Protein AF-0000000083959229 (afdb_homodimer)

Foldseek 3Di:
DWEWEAEPPVRDIDIDDDDQQQWPLNVLVVVCVVPVAHSVFKFKDFPRHTDDDRGGNVVVVNDHHGYIYIYGHDDDPPDVPPPPDPCPPLLVVQVVVLVVCVVFVQLLVLCCVPPVQLSVCSVPSVSNSVVVVVVVVVVVVVVVVLVVLLVVLVVCVVDPVSVVVNVVSVVVVVVVVVVVVCCVPPVCVSGDDDFFKFWKDFQRDIDIETEEAPAAFKAAEPVVCVVRVNNVQFDQVAWDWDDDVHIWTWRGKRQWTWMGTAPDPDTDIGMHTHTHFQQRIYRYNNNCVVQVWDCDVVVQWIRGHPDDITHTDDPVPDDPSRPRGPPVPPDD/DWEWEAEPPVRDIDIDDDDQQQWPLNVLVVVCVVPVAHSVFKFKDFPRHTDDDRGGNVVVVNDHHGYIYIYGRDDDPPDVPPPPDPCPPLLVVQLVVLVVCVVFVQLLVLCCVPPVQLSVCSVPSVSNSVVVVVVVVVVVVVVVVLVVLLVVLVVCVVDPVSVVVNVVSVVVVVVVVVVVVCCVPPVCVRGDDDFFKFWKDFQRDIDIETEEAPDAFKAAEPVVCVVRVNNVQFDQVAWDWDDDVHIWTWRGKRQWTWMGTAPDPDTDIGMHTHTHFQQRIYRYNNVCVVQVWDCDVVVQWIRGHPDDITHTDDPVPDDPSRPRGPPVPPDD

Nearest PDB structures (foldseek):
  4rgh-assembly1_A  TM=9.390E-01  e=2.141E-15  Homo sapiens
  4z2z-assembly1_B  TM=8.899E-01  e=1.692E-15  Saccharomyces cerevisiae S288C
  5yq8-assembly2_D  TM=9.069E-01  e=2.374E-13  Leishmania major
  5l6i-assembly2_E  TM=9.252E-01  e=1.114E-06  Saccharomyces cerevisiae
  4hwi-assembly1_B  TM=4.160E-01  e=3.191E-05  Arabidopsis thaliana

Secondary structure (DSSP, 8-state):
-EEEEEETTTTEEEEEE--TT-BHHHHHHHHHHHH---GGGEEEEETTEE--S--BTTTTT--TT-EEEEEE----------------HHHHHHHHHHHHHHH-HHHHHHHHHH-HHHHHTTT-HHHHHHHHHHHHHHHHHHHHHHHHHHHHHTTSTT-HHHHHHHHHHHHHHHHHHHHHHHHHH-GGGGS-----EEEEEETTEEEEEEE-TT-SS-EE-HHHHHHTT-GGG-BGGG-EEEESSSEEEEEEEEEEEEEEETT---EEEEEEEEE--SSSEEE-HHHHHHTTEEEETTTTEEEETTTEEEEPPPGGGS-GGGGG----EE--/-EEEEEETTTTEEEEEE--TT-BHHHHHHHHHHHH---GGGEEEEETTEE--S--BTTTTT--TT-EEEEEE----------------HHHHHHHHHHHHHHH-HHHHHHHHHH-HHHHHTTT-HHHHHHHHHHHHHHHHHHHHHHHHHHHHHTTSTT-HHHHHHHHHHHHHHHHHHHHHHHHHH-GGGGS-----EEEEEETTEEEEEEE-TT-SS-EE-HHHHHHTT-GGG-BGGG-EEEESSSEEEEEEEEEEEEEEETT---EEEEEEEEE--SSSEEE-HHHHHHTTEEEETTTTEEEETTTEEEEPPPGGGS-GGGGGS---EE--

InterPro domains:
  IPR000626 Ubiquitin-like domain [PF00240] (4-73)
  IPR000626 Ubiquitin-like domain [PS50053] (1-77)
  IPR000626 Ubiquitin-like domain [SM00213] (3-73)
  IPR019103 Aspartic peptidase, DDI1-type [PF09668] (187-296)
  IPR019103 Aspartic peptidase, DDI1-type [cd05479] (180-304)
  IPR021109 Aspartic peptidase domain superfamily [G3DSA:2.40.70.10] (173-320)
  IPR021109 Aspartic peptidase domain superfamily [SSF50630] (186-297)
  IPR029071 Ubiquitin-like domain superfamily [SSF54236] (3-89)
  IPR033882 DNA damage inducible protein 1 ubiquitin-like domain [cd01796] (1-68)

Radius of gyration: 32.23 Å; Cα contacts (8 Å, |Δi|>4): 1199; chains: 2; bounding box: 59×103×68 Å

Organism: NCBI:txid5486

Structure (mmCIF, N/CA/C/O backbone):
data_AF-0000000083959229-model_v1
#
loop_
_entity.id
_entity.type
_entity.pdbx_description
1 polymer 'DNA damage-inducible protein 1'
#
loop_
_atom_site.group_PDB
_atom_site.id
_atom_site.type_symbol
_atom_site.label_atom_id
_atom_site.label_alt_id
_atom_site.label_comp_id
_atom_site.label_asym_id
_atom_site.label_entity_id
_atom_site.label_seq_id
_atom_site.pdbx_PDB_ins_code
_atom_site.Cartn_x
_atom_site.Cartn_y
_atom_site.Cartn_z
_atom_site.occupancy
_atom_site.B_iso_or_equiv
_atom_site.auth_seq_id
_atom_site.auth_comp_id
_atom_site.auth_asym_id
_atom_site.auth_atom_id
_atom_site.pdbx_PDB_model_num
ATOM 1 N N . MET A 1 1 ? 28.656 -23.266 -23.859 1 80.38 1 MET A N 1
ATOM 2 C CA . MET A 1 1 ? 27.344 -22.844 -23.375 1 80.38 1 MET A CA 1
ATOM 3 C C . MET A 1 1 ? 27.453 -22.25 -21.969 1 80.38 1 MET A C 1
ATOM 5 O O . MET A 1 1 ? 28.266 -22.688 -21.156 1 80.38 1 MET A O 1
ATOM 9 N N . GLN A 1 2 ? 26.656 -21.234 -21.766 1 85.44 2 GLN A N 1
ATOM 10 C CA . GLN A 1 2 ? 26.609 -20.578 -20.469 1 85.44 2 GLN A CA 1
ATOM 11 C C . GLN A 1 2 ? 25.562 -21.219 -19.562 1 85.44 2 GLN A C 1
ATOM 13 O O . GLN A 1 2 ? 24.391 -21.359 -19.953 1 85.44 2 GLN A O 1
ATOM 18 N N . LEU A 1 3 ? 26.062 -21.641 -18.391 1 87.06 3 LEU A N 1
ATOM 19 C CA . LEU A 1 3 ? 25.172 -22.281 -17.422 1 87.06 3 LEU A CA 1
ATOM 20 C C . LEU A 1 3 ? 25.188 -21.516 -16.094 1 87.06 3 LEU A C 1
ATOM 22 O O . LEU A 1 3 ? 26.203 -20.938 -15.719 1 87.06 3 LEU A O 1
ATOM 26 N N . THR A 1 4 ? 24.156 -21.547 -15.484 1 87.31 4 THR A N 1
ATOM 27 C CA . THR A 1 4 ? 24.031 -21 -14.141 1 87.31 4 THR A CA 1
ATOM 28 C C . THR A 1 4 ? 23.875 -22.125 -13.109 1 87.31 4 THR A C 1
ATOM 30 O O . THR A 1 4 ? 23.031 -23 -13.266 1 87.31 4 THR A O 1
ATOM 33 N N . ILE A 1 5 ? 24.719 -22.031 -12.102 1 89.06 5 ILE A N 1
ATOM 34 C CA . ILE A 1 5 ? 24.703 -23.062 -11.062 1 89.06 5 ILE A CA 1
ATOM 35 C C . ILE A 1 5 ? 24.328 -22.438 -9.727 1 89.06 5 ILE A C 1
ATOM 37 O O . ILE A 1 5 ? 24.969 -21.484 -9.266 1 89.06 5 ILE A O 1
ATOM 41 N N . SER A 1 6 ? 23.406 -22.984 -9.156 1 84.94 6 SER A N 1
ATOM 42 C CA . SER A 1 6 ? 23 -22.594 -7.809 1 84.94 6 SER A CA 1
ATOM 43 C C . SER A 1 6 ? 23.531 -23.578 -6.766 1 84.94 6 SER A C 1
ATOM 45 O O . SER A 1 6 ? 23.297 -24.781 -6.859 1 84.94 6 SER A O 1
ATOM 47 N N . LEU A 1 7 ? 24.234 -23.031 -5.77 1 82.56 7 LEU A N 1
ATOM 48 C CA . LEU A 1 7 ? 24.781 -23.844 -4.688 1 82.56 7 LEU A CA 1
ATOM 49 C C . LEU A 1 7 ? 23.812 -23.906 -3.512 1 82.56 7 LEU A C 1
ATOM 51 O O . LEU A 1 7 ? 23.484 -22.859 -2.928 1 82.56 7 LEU A O 1
ATOM 55 N N . ASP A 1 8 ? 23.391 -25.047 -3.188 1 76.06 8 ASP A N 1
ATOM 56 C CA . ASP A 1 8 ? 22.375 -25.25 -2.17 1 76.06 8 ASP A CA 1
ATOM 57 C C . ASP A 1 8 ? 22.891 -24.891 -0.782 1 76.06 8 ASP A C 1
ATOM 59 O O . ASP A 1 8 ? 22.141 -24.422 0.073 1 76.06 8 ASP A O 1
ATOM 63 N N . ASP A 1 9 ? 24.094 -25.094 -0.5 1 69.25 9 ASP A N 1
ATOM 64 C CA . ASP A 1 9 ? 24.672 -24.953 0.837 1 69.25 9 ASP A CA 1
ATOM 65 C C . ASP A 1 9 ? 24.734 -23.484 1.265 1 69.25 9 ASP A C 1
ATOM 67 O O . ASP A 1 9 ? 24.5 -23.172 2.43 1 69.25 9 ASP A O 1
ATOM 71 N N . ASN A 1 10 ? 25.078 -22.703 0.389 1 64.75 10 ASN A N 1
ATOM 72 C CA . ASN A 1 10 ? 25.25 -21.312 0.814 1 64.75 10 ASN A CA 1
ATOM 73 C C . ASN A 1 10 ? 24.453 -20.359 -0.071 1 64.75 10 ASN A C 1
ATOM 75 O O . ASN A 1 10 ? 24.641 -19.141 0.006 1 64.75 10 ASN A O 1
ATOM 79 N N . ASN A 1 11 ? 23.609 -20.859 -0.907 1 65.69 11 ASN A N 1
ATOM 80 C CA . ASN A 1 11 ? 22.734 -20.156 -1.82 1 65.69 11 ASN A CA 1
ATOM 81 C C . ASN A 1 11 ? 23.516 -19.234 -2.764 1 65.69 11 ASN A C 1
ATOM 83 O O . ASN A 1 11 ? 23 -18.219 -3.209 1 65.69 11 ASN A O 1
ATOM 87 N N . ASP A 1 12 ? 24.594 -19.609 -3.008 1 74.94 12 ASP A N 1
ATOM 88 C CA . ASP A 1 12 ? 25.422 -18.891 -3.971 1 74.94 12 ASP A CA 1
ATOM 89 C C . ASP A 1 12 ? 25.125 -19.328 -5.398 1 74.94 12 ASP A C 1
ATOM 91 O O . ASP A 1 12 ? 24.703 -20.469 -5.625 1 74.94 12 ASP A O 1
ATOM 95 N N . ILE A 1 13 ? 25.188 -18.344 -6.352 1 80.06 13 ILE A N 1
ATOM 96 C CA . ILE A 1 13 ? 24.984 -18.641 -7.766 1 80.06 13 ILE A CA 1
ATOM 97 C C . ILE A 1 13 ? 26.266 -18.375 -8.539 1 80.06 13 ILE A C 1
ATOM 99 O O . ILE A 1 13 ? 26.891 -17.312 -8.383 1 80.06 13 ILE A O 1
ATOM 103 N N . ILE A 1 14 ? 26.703 -19.359 -9.312 1 84.06 14 ILE A N 1
ATOM 104 C CA . ILE A 1 14 ? 27.875 -19.141 -10.148 1 84.06 14 ILE A CA 1
ATOM 105 C C . ILE A 1 14 ? 27.516 -19.391 -11.609 1 84.06 14 ILE A C 1
ATOM 107 O O . ILE A 1 14 ? 26.656 -20.234 -11.914 1 84.06 14 ILE A O 1
ATOM 111 N N . SER A 1 15 ? 28.031 -18.562 -12.5 1 85.69 15 SER A N 1
ATOM 112 C CA . SER A 1 15 ? 27.891 -18.766 -13.938 1 85.69 15 SER A CA 1
ATOM 113 C C . SER A 1 15 ? 29.156 -19.375 -14.531 1 85.69 15 SER A C 1
ATOM 115 O O . SER A 1 15 ? 30.266 -18.922 -14.258 1 85.69 15 SER A O 1
ATOM 117 N N . VAL A 1 16 ? 28.891 -20.391 -15.344 1 86.44 16 VAL A N 1
ATOM 118 C CA . VAL A 1 16 ? 30.047 -21.047 -15.938 1 86.44 16 VAL A CA 1
ATOM 119 C C . VAL A 1 16 ? 29.875 -21.125 -17.453 1 86.44 16 VAL A C 1
ATOM 121 O O . VAL A 1 16 ? 28.75 -21.156 -17.953 1 86.44 16 VAL A O 1
ATOM 124 N N . ASP A 1 17 ? 30.984 -21.031 -18.172 1 87.38 17 ASP A N 1
ATOM 125 C CA . ASP A 1 17 ? 31.031 -21.219 -19.609 1 87.38 17 ASP A CA 1
ATOM 126 C C . ASP A 1 17 ? 31.766 -22.516 -19.969 1 87.38 17 ASP A C 1
ATOM 128 O O . ASP A 1 17 ? 32.969 -22.641 -19.734 1 87.38 17 ASP A O 1
ATOM 132 N N . VAL A 1 18 ? 30.969 -23.516 -20.453 1 88.88 18 VAL A N 1
ATOM 133 C CA . VAL A 1 18 ? 31.562 -24.828 -20.719 1 88.88 18 VAL A CA 1
ATOM 134 C C . VAL A 1 18 ? 31.125 -25.312 -22.109 1 88.88 18 VAL A C 1
ATOM 136 O O . VAL A 1 18 ? 30.062 -24.922 -22.594 1 88.88 18 VAL A O 1
ATOM 139 N N . PRO A 1 19 ? 32 -26.109 -22.797 1 84.44 19 PRO A N 1
ATOM 140 C CA . PRO A 1 19 ? 31.562 -26.688 -24.078 1 84.44 19 PRO A CA 1
ATOM 141 C C . PRO A 1 19 ? 30.359 -27.625 -23.922 1 84.44 19 PRO A C 1
ATOM 143 O O . PRO A 1 19 ? 30.25 -28.328 -22.922 1 84.44 19 PRO A O 1
ATOM 146 N N . GLU A 1 20 ? 29.438 -27.656 -24.875 1 86.94 20 GLU A N 1
ATOM 147 C CA . GLU A 1 20 ? 28.234 -28.484 -24.859 1 86.94 20 GLU A CA 1
ATOM 148 C C . GLU A 1 20 ? 28.578 -29.969 -24.875 1 86.94 20 GLU A C 1
ATOM 150 O O . GLU A 1 20 ? 27.797 -30.797 -24.406 1 86.94 20 GLU A O 1
ATOM 155 N N . SER A 1 21 ? 29.703 -30.234 -25.344 1 84.75 21 SER A N 1
ATOM 156 C CA . SER A 1 21 ? 30.141 -31.625 -25.484 1 84.75 21 SER A CA 1
ATOM 157 C C . SER A 1 21 ? 30.812 -32.125 -24.203 1 84.75 21 SER A C 1
ATOM 159 O O . SER A 1 21 ? 31.234 -33.281 -24.125 1 84.75 21 SER A O 1
ATOM 161 N N . LEU A 1 22 ? 30.922 -31.281 -23.125 1 87.38 22 LEU A N 1
ATOM 162 C CA . LEU A 1 22 ? 31.531 -31.656 -21.844 1 87.38 22 LEU A CA 1
ATOM 163 C C . LEU A 1 22 ? 30.719 -32.75 -21.156 1 87.38 22 LEU A C 1
ATOM 165 O O . LEU A 1 22 ? 29.484 -32.656 -21.062 1 87.38 22 LEU A O 1
ATOM 169 N N . THR A 1 23 ? 31.312 -33.875 -20.797 1 90.12 23 THR A N 1
ATOM 170 C CA . THR A 1 23 ? 30.609 -34.938 -20.094 1 90.12 23 THR A CA 1
ATOM 171 C C . THR A 1 23 ? 30.25 -34.5 -18.672 1 90.12 23 THR A C 1
ATOM 173 O O . THR A 1 23 ? 30.891 -33.594 -18.109 1 90.12 23 THR A O 1
ATOM 176 N N . LEU A 1 24 ? 29.312 -35.188 -18.078 1 91.06 24 LEU A N 1
ATOM 177 C CA . LEU A 1 24 ? 28.891 -34.844 -16.719 1 91.06 24 LEU A CA 1
ATOM 178 C C . LEU A 1 24 ? 30.047 -35 -15.734 1 91.06 24 LEU A C 1
ATOM 180 O O . LEU A 1 24 ? 30.234 -34.156 -14.852 1 91.06 24 LEU A O 1
ATOM 184 N N . GLU A 1 25 ? 30.812 -36 -15.836 1 88 25 GLU A N 1
ATOM 185 C CA . GLU A 1 25 ? 31.938 -36.219 -14.938 1 88 25 GLU A CA 1
ATOM 186 C C . GLU A 1 25 ? 32.969 -35.125 -15.047 1 88 25 GLU A C 1
ATOM 188 O O . GLU A 1 25 ? 33.5 -34.656 -14.031 1 88 25 GLU A O 1
ATOM 193 N N . ASP A 1 26 ? 33.219 -34.719 -16.297 1 88.81 26 ASP A N 1
ATOM 194 C CA . ASP A 1 26 ? 34.188 -33.625 -16.5 1 88.81 26 ASP A CA 1
ATOM 195 C C . ASP A 1 26 ? 33.625 -32.312 -16 1 88.81 26 ASP A C 1
ATOM 197 O O . ASP A 1 26 ? 34.375 -31.469 -15.469 1 88.81 26 ASP A O 1
ATOM 201 N N . PHE A 1 27 ? 32.312 -32.156 -16.125 1 91.19 27 PHE A N 1
ATOM 202 C CA . PHE A 1 27 ? 31.656 -30.953 -15.633 1 91.19 27 PHE A CA 1
ATOM 203 C C . PHE A 1 27 ? 31.734 -30.875 -14.117 1 91.19 27 PHE A C 1
ATOM 205 O O . PHE A 1 27 ? 32.031 -29.812 -13.555 1 91.19 27 PHE A O 1
ATOM 212 N N . LYS A 1 28 ? 31.547 -31.953 -13.453 1 90.56 28 LYS A N 1
ATOM 213 C CA . LYS A 1 28 ? 31.688 -32 -12 1 90.56 28 LYS A CA 1
ATOM 214 C C . LYS A 1 28 ? 33.094 -31.672 -11.562 1 90.56 28 LYS A C 1
ATOM 216 O O . LYS A 1 28 ? 33.281 -30.984 -10.555 1 90.56 28 LYS A O 1
ATOM 221 N N . ALA A 1 29 ? 34.062 -32.125 -12.297 1 87.94 29 ALA A N 1
ATOM 222 C CA . ALA A 1 29 ? 35.469 -31.781 -12.008 1 87.94 29 ALA A CA 1
ATOM 223 C C . ALA A 1 29 ? 35.719 -30.281 -12.164 1 87.94 29 ALA A C 1
ATOM 225 O O . ALA A 1 29 ? 36.406 -29.672 -11.352 1 87.94 29 ALA A O 1
ATOM 226 N N . TYR A 1 30 ? 35.062 -29.703 -13.219 1 87.88 30 TYR A N 1
ATOM 227 C CA . TYR A 1 30 ? 35.156 -28.266 -13.438 1 87.88 30 TYR A CA 1
ATOM 228 C C . TYR A 1 30 ? 34.562 -27.5 -12.266 1 87.88 30 TYR A C 1
ATOM 230 O O . TYR A 1 30 ? 35.156 -26.531 -11.781 1 87.88 30 TYR A O 1
ATOM 238 N N . LEU A 1 31 ? 33.469 -27.969 -11.781 1 89.38 31 LEU A N 1
ATOM 239 C CA . LEU A 1 31 ? 32.75 -27.297 -10.695 1 89.38 31 LEU A CA 1
ATOM 240 C C . LEU A 1 31 ? 33.562 -27.375 -9.391 1 89.38 31 LEU A C 1
ATOM 242 O O . LEU A 1 31 ? 33.438 -26.5 -8.539 1 89.38 31 LEU A O 1
ATOM 246 N N . GLN A 1 32 ? 34.25 -28.484 -9.203 1 88.25 32 GLN A N 1
ATOM 247 C CA . GLN A 1 32 ? 35.125 -28.594 -8.031 1 88.25 32 GLN A CA 1
ATOM 248 C C . GLN A 1 32 ? 36.062 -27.422 -7.945 1 88.25 32 GLN A C 1
ATOM 250 O O . GLN A 1 32 ? 36.281 -26.875 -6.863 1 88.25 32 GLN A O 1
ATOM 255 N N . ALA A 1 33 ? 36.625 -27 -9.055 1 84.31 33 ALA A N 1
ATOM 256 C CA . ALA A 1 33 ? 37.562 -25.906 -9.102 1 84.31 33 ALA A CA 1
ATOM 257 C C . ALA A 1 33 ? 36.906 -24.578 -8.695 1 84.31 33 ALA A C 1
ATOM 259 O O . ALA A 1 33 ? 37.562 -23.734 -8.062 1 84.31 33 ALA A O 1
ATOM 260 N N . GLU A 1 34 ? 35.625 -24.5 -8.992 1 82.12 34 GLU A N 1
ATOM 261 C CA . GLU A 1 34 ? 34.906 -23.25 -8.742 1 82.12 34 GLU A CA 1
ATOM 262 C C . GLU A 1 34 ? 34.281 -23.234 -7.352 1 82.12 34 GLU A C 1
ATOM 264 O O . GLU A 1 34 ? 34.188 -22.172 -6.727 1 82.12 34 GLU A O 1
ATOM 269 N N . THR A 1 35 ? 33.844 -24.344 -6.789 1 83.69 35 THR A N 1
ATOM 270 C CA . THR A 1 35 ? 33.031 -24.375 -5.574 1 83.69 35 THR A CA 1
ATOM 271 C C . THR A 1 35 ? 33.812 -25.031 -4.434 1 83.69 35 THR A C 1
ATOM 273 O O . THR A 1 35 ? 33.438 -24.891 -3.266 1 83.69 35 THR A O 1
ATOM 276 N N . GLY A 1 36 ? 34.75 -25.906 -4.746 1 83.62 36 GLY A N 1
ATOM 277 C CA . GLY A 1 36 ? 35.531 -26.656 -3.758 1 83.62 36 GLY A CA 1
ATOM 278 C C . GLY A 1 36 ? 34.875 -27.969 -3.381 1 83.62 36 GLY A C 1
ATOM 279 O O . GLY A 1 36 ? 35.406 -28.719 -2.568 1 83.62 36 GLY A O 1
ATOM 280 N N . ILE A 1 37 ? 33.781 -28.297 -3.934 1 85.88 37 ILE A N 1
ATOM 281 C CA . ILE A 1 37 ? 33.062 -29.547 -3.625 1 85.88 37 ILE A CA 1
ATOM 282 C C . ILE A 1 37 ? 33.656 -30.688 -4.484 1 85.88 37 ILE A C 1
ATOM 284 O O . ILE A 1 37 ? 33.656 -30.594 -5.715 1 85.88 37 ILE A O 1
ATOM 288 N N . GLU A 1 38 ? 34.156 -31.75 -3.811 1 86.38 38 GLU A N 1
ATOM 289 C CA . GLU A 1 38 ? 34.688 -32.906 -4.531 1 86.38 38 GLU A CA 1
ATOM 290 C C . GLU A 1 38 ? 33.656 -33.5 -5.453 1 86.38 38 GLU A C 1
ATOM 292 O O . GLU A 1 38 ? 32.469 -33.594 -5.094 1 86.38 38 GLU A O 1
ATOM 297 N N . PRO A 1 39 ? 33.969 -33.906 -6.684 1 87 39 PRO A N 1
ATOM 298 C CA . PRO A 1 39 ? 33.031 -34.469 -7.645 1 87 39 PRO A CA 1
ATOM 299 C C . PRO A 1 39 ? 32.188 -35.594 -7.059 1 87 39 PRO A C 1
ATOM 301 O O . PRO A 1 39 ? 31 -35.719 -7.352 1 87 39 PRO A O 1
ATOM 304 N N . THR A 1 40 ? 32.844 -36.375 -6.098 1 85.88 40 THR A N 1
ATOM 305 C CA . THR A 1 40 ? 32.125 -37.5 -5.492 1 85.88 40 THR A CA 1
ATOM 306 C C . THR A 1 40 ? 31.062 -37.031 -4.52 1 85.88 40 THR A C 1
ATOM 308 O O . THR A 1 40 ? 30.109 -37.75 -4.238 1 85.88 40 THR A O 1
ATOM 311 N N . ASP A 1 41 ? 31.203 -35.844 -4.109 1 83.88 41 ASP A N 1
ATOM 312 C CA . ASP A 1 41 ? 30.281 -35.281 -3.123 1 83.88 41 ASP A CA 1
ATOM 313 C C . ASP A 1 41 ? 29.266 -34.344 -3.781 1 83.88 41 ASP A C 1
ATOM 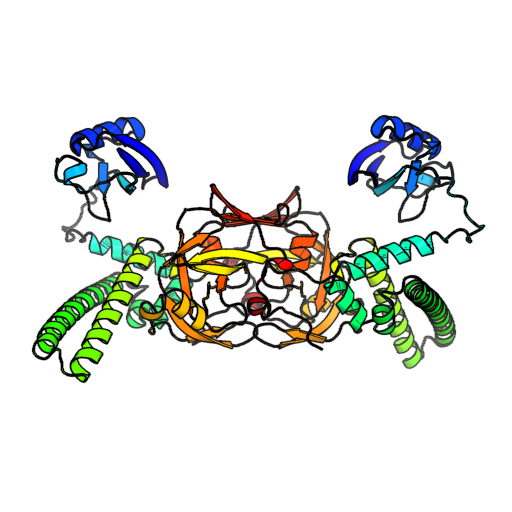315 O O . ASP A 1 41 ? 28.422 -33.75 -3.1 1 83.88 41 ASP A O 1
ATOM 319 N N . GLN A 1 42 ? 29.344 -34.219 -5.082 1 87.88 42 GLN A N 1
ATOM 320 C CA . GLN A 1 42 ? 28.469 -33.281 -5.797 1 87.88 42 GLN A CA 1
ATOM 321 C C . GLN A 1 42 ? 27.172 -34 -6.227 1 87.88 42 GLN A C 1
ATOM 323 O O . GLN A 1 42 ? 27.219 -35.125 -6.762 1 87.88 42 GLN A O 1
ATOM 328 N N . VAL A 1 43 ? 26.141 -33.469 -5.914 1 86.31 43 VAL A N 1
ATOM 329 C CA . VAL A 1 43 ? 24.859 -33.844 -6.496 1 86.31 43 VAL A CA 1
ATOM 330 C C . VAL A 1 43 ? 24.344 -32.719 -7.398 1 86.31 43 VAL A C 1
ATOM 332 O O . VAL A 1 43 ? 23.984 -31.641 -6.918 1 86.31 43 VAL A O 1
ATOM 335 N N . LEU A 1 44 ? 24.281 -32.938 -8.773 1 86.94 44 LEU A N 1
ATOM 336 C CA . LEU A 1 44 ? 23.812 -31.984 -9.75 1 86.94 44 LEU A CA 1
ATOM 337 C C . LEU A 1 44 ? 22.406 -32.312 -10.219 1 86.94 44 LEU A C 1
ATOM 339 O O . LEU A 1 44 ? 22.125 -33.469 -10.578 1 86.94 44 LEU A O 1
ATOM 343 N N . ARG A 1 45 ? 21.703 -31.406 -10.164 1 86.12 45 ARG A N 1
ATOM 344 C CA . ARG A 1 45 ? 20.312 -31.609 -10.594 1 86.12 45 ARG A CA 1
ATOM 345 C C . ARG A 1 45 ? 19.953 -30.625 -11.711 1 86.12 45 ARG A C 1
ATOM 347 O O . ARG A 1 45 ? 20.375 -29.469 -11.695 1 86.12 45 ARG A O 1
ATOM 354 N N . PHE A 1 46 ? 19.156 -31.109 -12.664 1 83.38 46 PHE A N 1
ATOM 355 C CA . PHE A 1 46 ? 18.578 -30.344 -13.766 1 83.38 46 PHE A CA 1
ATOM 356 C C . PHE A 1 46 ? 17.078 -30.609 -13.867 1 83.38 46 PHE A C 1
ATOM 358 O O . PHE A 1 46 ? 16.641 -31.75 -13.977 1 83.38 46 PHE A O 1
ATOM 365 N N . ASN A 1 47 ? 16.375 -29.562 -13.719 1 72.06 47 ASN A N 1
ATOM 366 C CA . ASN A 1 47 ? 14.914 -29.641 -13.711 1 72.06 47 ASN A CA 1
ATOM 367 C C . ASN A 1 47 ? 14.422 -30.625 -12.656 1 72.06 47 ASN A C 1
ATOM 369 O O . ASN A 1 47 ? 13.555 -31.469 -12.938 1 72.06 47 ASN A O 1
ATOM 373 N N . GLY A 1 48 ? 15.148 -30.641 -11.477 1 74.31 48 GLY A N 1
ATOM 374 C CA . GLY A 1 48 ? 14.75 -31.438 -10.32 1 74.31 48 GLY A CA 1
ATOM 375 C C . GLY A 1 48 ? 15.305 -32.844 -10.344 1 74.31 48 GLY A C 1
ATOM 376 O O . GLY A 1 48 ? 15.258 -33.562 -9.344 1 74.31 48 GLY A O 1
ATOM 377 N N . SER A 1 49 ? 15.852 -33.188 -11.422 1 80.81 49 SER A N 1
ATOM 378 C CA . SER A 1 49 ? 16.375 -34.531 -11.539 1 80.81 49 SER A CA 1
ATOM 379 C C . SER A 1 49 ? 17.891 -34.562 -11.398 1 80.81 49 SER A C 1
ATOM 381 O O . SER A 1 49 ? 18.594 -33.719 -11.992 1 80.81 49 SER A O 1
ATOM 383 N N . GLU A 1 50 ? 18.234 -35.531 -10.578 1 84.38 50 GLU A N 1
ATOM 384 C CA . GLU A 1 50 ? 19.672 -35.688 -10.43 1 84.38 50 GLU A CA 1
ATOM 385 C C . GLU A 1 50 ? 20.297 -36.219 -11.719 1 84.38 50 GLU A C 1
ATOM 387 O O . GLU A 1 50 ? 19.781 -37.125 -12.344 1 84.38 50 GLU A O 1
ATOM 392 N N . LEU A 1 51 ? 21.344 -35.625 -12.086 1 85.75 51 LEU A N 1
ATOM 393 C CA . LEU A 1 51 ? 22.094 -36.062 -13.258 1 85.75 51 LEU A CA 1
ATOM 394 C C . LEU A 1 51 ? 23.109 -37.125 -12.891 1 85.75 51 LEU A C 1
ATOM 396 O O . LEU A 1 51 ? 24.031 -36.844 -12.102 1 85.75 51 LEU A O 1
ATOM 400 N N . VAL A 1 52 ? 22.906 -38.312 -13.367 1 80.81 52 VAL A N 1
ATOM 401 C CA . VAL A 1 52 ? 23.75 -39.438 -12.953 1 80.81 52 VAL A CA 1
ATOM 402 C C . VAL A 1 52 ? 24.5 -39.969 -14.156 1 80.81 52 VAL A C 1
ATOM 404 O O . VAL A 1 52 ? 25.641 -40.406 -14.039 1 80.81 52 VAL A O 1
ATOM 407 N N . ALA A 1 53 ? 23.922 -39.938 -15.328 1 75.75 53 ALA A N 1
ATOM 408 C CA . ALA A 1 53 ? 24.547 -40.562 -16.484 1 75.75 53 ALA A CA 1
ATOM 409 C C . ALA A 1 53 ? 25.734 -39.75 -16.984 1 75.75 53 ALA A C 1
ATOM 411 O O . ALA A 1 53 ? 25.625 -38.531 -17.172 1 75.75 53 ALA A O 1
ATOM 412 N N . ASN A 1 54 ? 26.859 -40.344 -16.984 1 84.69 54 ASN A N 1
ATOM 413 C CA . ASN A 1 54 ? 28.047 -39.656 -17.484 1 84.69 54 ASN A CA 1
ATOM 414 C C . ASN A 1 54 ? 27.984 -39.469 -19 1 84.69 54 ASN A C 1
ATOM 416 O O . ASN A 1 54 ? 28.625 -40.219 -19.75 1 84.69 54 ASN A O 1
ATOM 420 N N . LYS A 1 55 ? 27.141 -38.625 -19.594 1 85.69 55 LYS A N 1
ATOM 421 C CA . LYS A 1 55 ? 26.938 -38.25 -21 1 85.69 55 LYS A CA 1
ATOM 422 C C . LYS A 1 55 ? 27.281 -36.781 -21.234 1 85.69 55 LYS A C 1
ATOM 424 O O . LYS A 1 55 ? 27.375 -36 -20.281 1 85.69 55 LYS A O 1
ATOM 429 N N . PRO A 1 56 ? 27.547 -36.438 -22.453 1 87.56 56 PRO A N 1
ATOM 430 C CA . PRO A 1 56 ? 27.75 -35 -22.75 1 87.56 56 PRO A CA 1
ATOM 431 C C . PRO A 1 56 ? 26.547 -34.156 -22.359 1 87.56 56 PRO A C 1
ATOM 433 O O . PRO A 1 56 ? 25.406 -34.594 -22.438 1 87.56 56 PRO A O 1
ATOM 436 N N . LEU A 1 57 ? 26.797 -32.969 -21.875 1 88.69 57 LEU A N 1
ATOM 437 C CA . LEU A 1 57 ? 25.781 -32.062 -21.359 1 88.69 57 LEU A CA 1
ATOM 438 C C . LEU A 1 57 ? 24.672 -31.812 -22.406 1 88.69 57 LEU A C 1
ATOM 440 O O . LEU A 1 57 ? 23.5 -31.703 -22.047 1 88.69 57 LEU A O 1
ATOM 444 N N . ASN A 1 58 ? 25.031 -31.812 -23.734 1 86.88 58 ASN A N 1
ATOM 445 C CA . ASN A 1 58 ? 24.047 -31.641 -24.797 1 86.88 58 ASN A CA 1
ATOM 446 C C . ASN A 1 58 ? 23.125 -32.844 -24.891 1 86.88 58 ASN A C 1
ATOM 448 O O . ASN A 1 58 ? 21.938 -32.719 -25.203 1 86.88 58 ASN A O 1
ATOM 452 N N . GLU A 1 59 ? 23.609 -34.031 -24.562 1 86.5 59 GLU A N 1
ATOM 453 C CA . GLU A 1 59 ? 22.797 -35.25 -24.578 1 86.5 59 GLU A CA 1
ATOM 454 C C . GLU A 1 59 ? 21.906 -35.312 -23.359 1 86.5 59 GLU A C 1
ATOM 456 O O . GLU A 1 59 ? 20.875 -36 -23.375 1 86.5 59 GLU A O 1
ATOM 461 N N . LEU A 1 60 ? 22.297 -34.625 -22.328 1 86.06 60 LEU A N 1
ATOM 462 C CA . LEU A 1 60 ? 21.484 -34.562 -21.109 1 86.06 60 LEU A CA 1
ATOM 463 C C . LEU A 1 60 ? 20.438 -33.469 -21.203 1 86.06 60 LEU A C 1
ATOM 465 O O . LEU A 1 60 ? 19.781 -33.125 -20.203 1 86.06 60 LEU A O 1
ATOM 469 N N . GLN A 1 61 ? 20.297 -32.875 -22.391 1 82.38 61 GLN A N 1
ATOM 470 C CA . GLN A 1 61 ? 19.312 -31.859 -22.734 1 82.38 61 GLN A CA 1
ATOM 471 C C . GLN A 1 61 ? 19.547 -30.578 -21.953 1 82.38 61 GLN A C 1
ATOM 473 O O . GLN A 1 61 ? 18.609 -29.828 -21.688 1 82.38 61 GLN A O 1
ATOM 478 N N . ILE A 1 62 ? 20.734 -30.422 -21.562 1 87.81 62 ILE A N 1
ATOM 479 C CA . ILE A 1 62 ? 21.156 -29.172 -20.953 1 87.81 62 ILE A CA 1
ATOM 480 C C . ILE A 1 62 ? 21.562 -28.188 -22.047 1 87.81 62 ILE A C 1
ATOM 482 O O . ILE A 1 62 ? 22.453 -28.484 -22.859 1 87.81 62 ILE A O 1
ATOM 486 N N . ASN A 1 63 ? 20.922 -27.078 -22.109 1 84.31 63 ASN A N 1
ATOM 487 C CA . ASN A 1 63 ? 21.156 -26.109 -23.172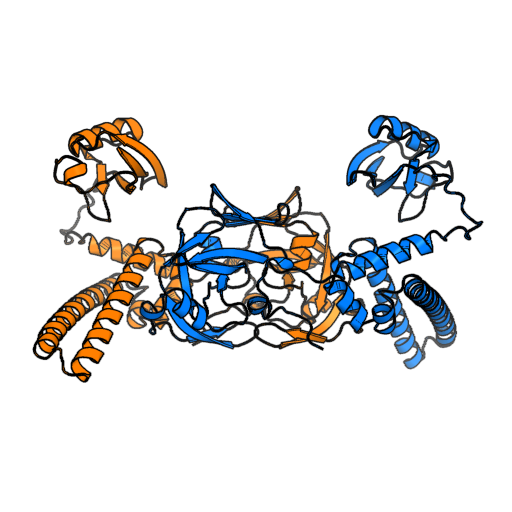 1 84.31 63 ASN A CA 1
ATOM 488 C C . ASN A 1 63 ? 21.734 -24.812 -22.625 1 84.31 63 ASN A C 1
ATOM 490 O O . ASN A 1 63 ? 21.859 -24.656 -21.406 1 84.31 63 ASN A O 1
ATOM 494 N N . ASP A 1 64 ? 22.047 -23.969 -23.453 1 84.06 64 ASP A N 1
ATOM 495 C CA . ASP A 1 64 ? 22.594 -22.656 -23.125 1 84.06 64 ASP A CA 1
ATOM 496 C C . ASP A 1 64 ? 21.641 -21.875 -22.234 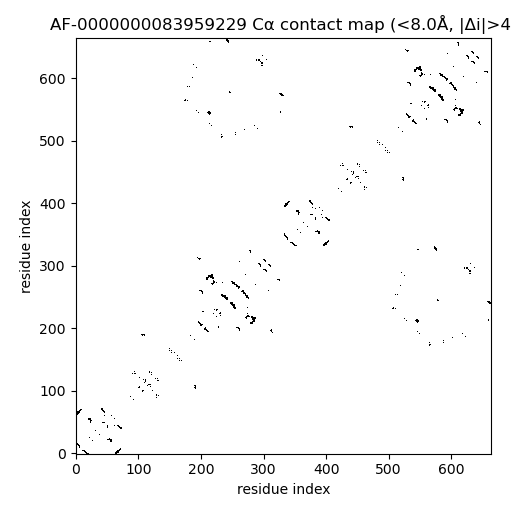1 84.06 64 ASP A C 1
ATOM 498 O O . ASP A 1 64 ? 20.438 -21.844 -22.469 1 84.06 64 ASP A O 1
ATOM 502 N N . ASN A 1 65 ? 22.188 -21.406 -21.047 1 80.5 65 ASN A N 1
ATOM 503 C CA . ASN A 1 65 ? 21.516 -20.531 -20.078 1 80.5 65 ASN A CA 1
ATOM 504 C C . ASN A 1 65 ? 20.625 -21.328 -19.125 1 80.5 65 ASN A C 1
ATOM 506 O O . ASN A 1 65 ? 19.781 -20.75 -18.453 1 80.5 65 ASN A O 1
ATOM 510 N N . ASP A 1 66 ? 20.906 -22.641 -19.156 1 84.31 66 ASP A N 1
ATOM 511 C CA . ASP A 1 66 ? 20.141 -23.453 -18.219 1 84.31 66 ASP A CA 1
ATOM 512 C C . ASP A 1 66 ? 20.656 -23.281 -16.797 1 84.31 66 ASP A C 1
ATOM 514 O O . ASP A 1 66 ? 21.812 -22.922 -16.594 1 84.31 66 ASP A O 1
ATOM 518 N N . LEU A 1 67 ? 19.812 -23.562 -15.867 1 83.88 67 LEU A N 1
ATOM 519 C CA . LEU A 1 67 ? 20.109 -23.547 -14.445 1 83.88 67 LEU A CA 1
ATOM 520 C C . LEU A 1 67 ? 20.25 -24.953 -13.891 1 83.88 67 LEU A C 1
ATOM 522 O O . LEU A 1 67 ? 19.359 -25.781 -14.062 1 83.88 67 LEU A O 1
ATOM 526 N N . LEU A 1 68 ? 21.391 -25.156 -13.242 1 87.94 68 LEU A N 1
ATOM 527 C CA . LEU A 1 68 ? 21.641 -26.406 -12.539 1 87.94 68 LEU A CA 1
ATOM 528 C C . LEU A 1 68 ? 21.797 -26.172 -11.039 1 87.94 68 LEU A C 1
ATOM 530 O O . LEU A 1 68 ? 22.297 -25.125 -10.625 1 87.94 68 LEU A O 1
ATOM 534 N N . GLN A 1 69 ? 21.375 -27.062 -10.305 1 88 69 GLN A N 1
ATOM 535 C CA . GLN A 1 69 ? 21.547 -27.016 -8.859 1 88 69 GLN A CA 1
ATOM 536 C C . GLN A 1 69 ? 22.656 -27.953 -8.398 1 88 69 GLN A C 1
ATOM 538 O O . GLN A 1 69 ? 22.703 -29.125 -8.797 1 88 69 GLN A O 1
ATOM 543 N N . LEU A 1 70 ? 23.5 -27.438 -7.527 1 89.06 70 LEU A N 1
ATOM 544 C CA . LEU A 1 70 ? 24.609 -28.219 -6.973 1 89.06 70 LEU A CA 1
ATOM 545 C C . LEU A 1 70 ? 24.5 -28.312 -5.453 1 89.06 70 LEU A C 1
ATOM 547 O O . LEU A 1 70 ? 24.359 -27.297 -4.777 1 89.06 70 LEU A O 1
ATOM 551 N N . SER A 1 71 ? 24.5 -29.531 -4.863 1 86.19 71 SER A N 1
ATOM 552 C CA . SER A 1 71 ? 24.531 -29.766 -3.424 1 86.19 71 SER A CA 1
ATOM 553 C C . SER A 1 71 ? 25.656 -30.719 -3.037 1 86.19 71 SER A C 1
ATOM 555 O O . SER A 1 71 ? 26.125 -31.5 -3.863 1 86.19 71 SER A O 1
ATOM 557 N N . LYS A 1 72 ? 26.203 -30.594 -1.747 1 80.38 72 LYS A N 1
ATOM 558 C CA . LYS A 1 72 ? 27.219 -31.484 -1.207 1 80.38 72 LYS A CA 1
ATOM 559 C C . LYS A 1 72 ? 26.578 -32.719 -0.555 1 80.38 72 LYS A C 1
ATOM 561 O O . LYS A 1 72 ? 25.609 -32.594 0.204 1 80.38 72 LYS A O 1
ATOM 566 N N . LYS A 1 73 ? 27.094 -33.812 -0.78 1 73.06 73 LYS A N 1
ATOM 567 C CA . LYS A 1 73 ? 26.656 -35.062 -0.14 1 73.06 73 LYS A CA 1
ATOM 568 C C . LYS A 1 73 ? 26.969 -35.031 1.355 1 73.06 73 LYS A C 1
ATOM 570 O O . LYS A 1 73 ? 28.094 -34.812 1.759 1 73.06 73 LYS A O 1
ATOM 575 N N . ARG A 1 74 ? 26.125 -34.906 2.441 1 56.28 74 ARG A N 1
ATOM 576 C CA . ARG A 1 74 ? 26.328 -34.969 3.883 1 56.28 74 ARG A CA 1
ATOM 577 C C . ARG A 1 74 ? 26.641 -36.406 4.309 1 56.28 74 ARG A C 1
ATOM 579 O O . ARG A 1 74 ? 25.969 -37.344 3.859 1 56.28 74 ARG A O 1
ATOM 586 N N . PRO A 1 75 ? 27.688 -36.625 5.047 1 46.25 75 PRO A N 1
ATOM 587 C CA . PRO A 1 75 ? 27.891 -37.938 5.625 1 46.25 75 PRO A CA 1
ATOM 588 C C . PRO A 1 75 ? 26.734 -38.375 6.508 1 46.25 75 PRO A C 1
ATOM 590 O O . PRO A 1 75 ? 26.078 -37.562 7.152 1 46.25 75 PRO A O 1
ATOM 593 N N . GLN A 1 76 ? 26.234 -39.562 6.32 1 35.72 76 GLN A N 1
ATOM 594 C CA . GLN A 1 76 ? 25.312 -40.219 7.223 1 35.72 76 GLN A CA 1
ATOM 595 C C . GLN A 1 76 ? 25.891 -40.344 8.625 1 35.72 76 GLN A C 1
ATOM 597 O O . GLN A 1 76 ? 26.922 -41 8.812 1 35.72 76 GLN A O 1
ATOM 602 N N . ARG A 1 77 ? 25.906 -39.531 9.578 1 35.25 77 ARG A N 1
ATOM 603 C CA . ARG A 1 77 ? 26.156 -39.938 10.953 1 35.25 77 ARG A CA 1
ATOM 604 C C . ARG A 1 77 ? 25.578 -41.344 11.219 1 35.25 77 ARG A C 1
ATOM 606 O O . ARG A 1 77 ? 24.406 -41.594 10.914 1 35.25 77 ARG A O 1
ATOM 613 N N . GLN A 1 78 ? 26.391 -42.312 11.609 1 29.64 78 GLN A N 1
ATOM 614 C CA . GLN A 1 78 ? 26.109 -43.656 12.109 1 29.64 78 GLN A CA 1
ATOM 615 C C . GLN A 1 78 ? 25.125 -43.625 13.273 1 29.64 78 GLN A C 1
ATOM 617 O O . GLN A 1 78 ? 25.531 -43.75 14.43 1 29.64 78 GLN A O 1
ATOM 622 N N . GLN A 1 79 ? 24.359 -42.781 13.781 1 31.08 79 GLN A N 1
ATOM 623 C CA . GLN A 1 79 ? 23.562 -43.25 14.914 1 31.08 79 GLN A CA 1
ATOM 624 C C . GLN A 1 79 ? 23.078 -44.688 14.688 1 31.08 79 GLN A C 1
ATOM 626 O O . GLN A 1 79 ? 22.844 -45.094 13.547 1 31.08 79 GLN A O 1
ATOM 631 N N . GLN A 1 80 ? 23.312 -45.656 15.727 1 30.81 80 GLN A N 1
ATOM 632 C CA . GLN A 1 80 ? 22.688 -46.969 15.867 1 30.81 80 GLN A CA 1
ATOM 633 C C . GLN A 1 80 ? 21.266 -46.938 15.297 1 30.81 80 GLN A C 1
ATOM 635 O O . GLN A 1 80 ? 20.344 -46.406 15.906 1 30.81 80 GLN A O 1
ATOM 640 N N . GLN A 1 81 ? 21.125 -46.719 14.195 1 28.23 81 GLN A N 1
ATOM 641 C CA . GLN A 1 81 ? 19.875 -46.812 13.469 1 28.23 81 GLN A CA 1
ATOM 642 C C . GLN A 1 81 ? 19.25 -48.188 13.633 1 28.23 81 GLN A C 1
ATOM 644 O O . GLN A 1 81 ? 19.891 -49.219 13.359 1 28.23 81 GLN A O 1
ATOM 649 N N . HIS A 1 82 ? 18.547 -48.469 14.734 1 32.03 82 HIS A N 1
ATOM 650 C CA . HIS A 1 82 ? 17.562 -49.5 14.438 1 32.03 82 HIS A CA 1
ATOM 651 C C . HIS A 1 82 ? 17.156 -49.469 12.969 1 32.03 82 HIS A C 1
ATOM 653 O O . HIS A 1 82 ? 17.172 -48.406 12.336 1 32.03 82 HIS A O 1
ATOM 659 N N . PRO A 1 83 ? 17.25 -50.5 12.062 1 32.59 83 PRO A N 1
ATOM 660 C CA . PRO A 1 83 ? 16.906 -50.594 10.641 1 32.59 83 PRO A CA 1
ATOM 661 C C . PRO A 1 83 ? 15.766 -49.625 10.25 1 32.59 83 PRO A C 1
ATOM 663 O O . PRO A 1 83 ? 14.594 -50 10.367 1 32.59 83 PRO A O 1
ATOM 666 N N . THR A 1 84 ? 15.711 -48.469 10.828 1 33.06 84 THR A N 1
ATOM 667 C CA . THR A 1 84 ? 14.539 -47.75 10.344 1 33.06 84 THR A CA 1
ATOM 668 C C . THR A 1 84 ? 14.562 -47.625 8.82 1 33.06 84 THR A C 1
ATOM 670 O O . THR A 1 84 ? 15.633 -47.469 8.227 1 33.06 84 THR A O 1
ATOM 673 N N . GLN A 1 85 ? 13.578 -48.062 8.039 1 34.88 85 GLN A N 1
ATOM 674 C CA . GLN A 1 85 ? 13.266 -48.094 6.609 1 34.88 85 GLN A CA 1
ATOM 675 C C . GLN A 1 85 ? 13.82 -46.844 5.906 1 34.88 85 GLN A C 1
ATOM 677 O O . GLN A 1 85 ? 13.805 -45.75 6.465 1 34.88 85 GLN A O 1
ATOM 682 N N . PRO A 1 86 ? 14.805 -46.812 4.941 1 38.12 86 PRO A N 1
ATOM 683 C CA . PRO A 1 86 ? 15.234 -45.719 4.055 1 38.12 86 PRO A CA 1
ATOM 684 C C . PRO A 1 86 ? 14.148 -44.656 3.836 1 38.12 86 PRO A C 1
ATOM 686 O O . PRO A 1 86 ? 13.047 -45 3.391 1 38.12 86 PRO A O 1
ATOM 689 N N . SER A 1 87 ? 13.992 -43.75 4.688 1 45.56 87 SER A N 1
ATOM 690 C CA . SER A 1 87 ? 13.008 -42.688 4.465 1 45.56 87 SER A CA 1
ATOM 691 C C . SER A 1 87 ? 13.055 -42.188 3.031 1 45.56 87 SER A C 1
ATOM 693 O O . SER A 1 87 ? 14.125 -41.812 2.533 1 45.56 87 SER A O 1
ATOM 695 N N . ASN A 1 88 ? 12.312 -42.656 2.047 1 55.16 88 ASN A N 1
ATOM 696 C CA . ASN A 1 88 ? 12.047 -42.25 0.666 1 55.16 88 ASN A CA 1
ATOM 697 C C . ASN A 1 88 ? 12.172 -40.75 0.475 1 55.16 88 ASN A C 1
ATOM 699 O O . ASN A 1 88 ? 11.781 -39.969 1.351 1 55.16 88 ASN A O 1
ATOM 703 N N . PRO A 1 89 ? 13.188 -40.312 -0.36 1 59.91 89 PRO A N 1
ATOM 704 C CA . PRO A 1 89 ? 13.328 -38.906 -0.679 1 59.91 89 PRO A CA 1
ATOM 705 C C . PRO A 1 89 ? 12 -38.156 -0.646 1 59.91 89 PRO A C 1
ATOM 707 O O . PRO A 1 89 ? 11.961 -36.969 -0.255 1 59.91 89 PRO A O 1
ATOM 710 N N . ILE A 1 90 ? 11.062 -38.75 -0.898 1 64.25 90 ILE A N 1
ATOM 711 C CA . ILE A 1 90 ? 9.727 -38.156 -0.884 1 64.25 90 ILE A CA 1
ATOM 712 C C . ILE A 1 90 ? 9.328 -37.812 0.551 1 64.25 90 ILE A C 1
ATOM 714 O O . ILE A 1 90 ? 8.75 -36.75 0.809 1 64.25 90 ILE A O 1
ATOM 718 N N . ASP A 1 91 ? 9.773 -38.625 1.425 1 70 91 ASP A N 1
ATOM 719 C CA . ASP A 1 91 ? 9.422 -38.406 2.824 1 70 91 ASP A CA 1
ATOM 720 C C . ASP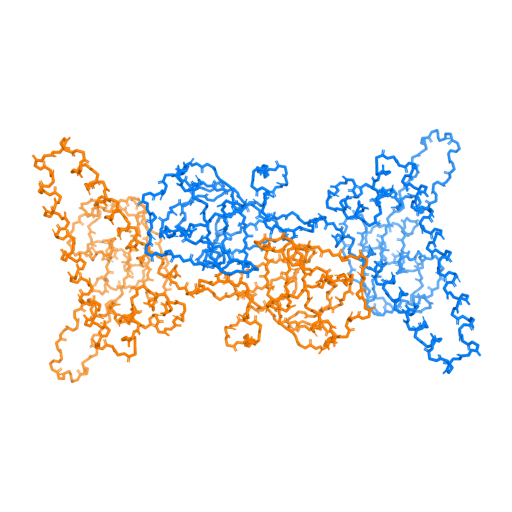 A 1 91 ? 10.094 -37.156 3.377 1 70 91 ASP A C 1
ATOM 722 O O . ASP A 1 91 ? 9.484 -36.406 4.133 1 70 91 ASP A O 1
ATOM 726 N N . GLU A 1 92 ? 11.266 -37.031 2.98 1 72.19 92 GLU A N 1
ATOM 727 C CA . GLU A 1 92 ? 12 -35.844 3.441 1 72.19 92 GLU A CA 1
ATOM 728 C C . GLU A 1 92 ? 11.383 -34.562 2.902 1 72.19 92 GLU A C 1
ATOM 730 O O . GLU A 1 92 ? 11.281 -33.562 3.621 1 72.19 92 GLU A O 1
ATOM 735 N N . ARG A 1 93 ? 11.055 -34.656 1.712 1 72 93 ARG A N 1
ATOM 736 C CA . ARG A 1 93 ? 10.422 -33.469 1.104 1 72 93 ARG A CA 1
ATOM 737 C C . ARG A 1 93 ? 9.102 -33.156 1.791 1 72 93 ARG A C 1
ATOM 739 O O . ARG A 1 93 ? 8.805 -31.984 2.043 1 72 93 ARG A O 1
ATOM 746 N N . ILE A 1 94 ? 8.422 -34.156 2.131 1 77.12 94 ILE A N 1
ATOM 747 C CA . ILE A 1 94 ? 7.133 -34 2.797 1 77.12 94 ILE A CA 1
ATOM 748 C C . ILE A 1 94 ? 7.34 -33.344 4.16 1 77.12 94 ILE A C 1
ATOM 750 O O . ILE A 1 94 ? 6.605 -32.438 4.539 1 77.12 94 ILE A O 1
ATOM 754 N N . GLU A 1 95 ? 8.328 -33.844 4.793 1 80.44 95 GLU A N 1
ATOM 755 C CA . GLU A 1 95 ? 8.609 -33.281 6.109 1 80.44 95 GLU A CA 1
ATOM 756 C C . GLU A 1 95 ? 9.031 -31.812 6.004 1 80.44 95 GLU A C 1
ATOM 758 O O . GLU A 1 95 ? 8.641 -30.984 6.836 1 80.44 95 GLU A O 1
ATOM 763 N N . MET A 1 96 ? 9.711 -31.531 4.996 1 73.56 96 MET A N 1
ATOM 764 C CA . MET A 1 96 ? 10.125 -30.156 4.766 1 73.56 96 MET A CA 1
ATOM 765 C C . MET A 1 96 ? 8.914 -29.25 4.535 1 73.56 96 MET A C 1
ATOM 767 O O . MET A 1 96 ? 8.836 -28.156 5.09 1 73.56 96 MET A O 1
ATOM 771 N N . ILE A 1 97 ? 8.062 -29.75 3.828 1 75.12 97 ILE A N 1
ATOM 772 C CA . ILE A 1 97 ? 6.848 -29 3.529 1 75.12 97 ILE A CA 1
ATOM 773 C C . ILE A 1 97 ? 6.043 -28.797 4.812 1 75.12 97 ILE A C 1
ATOM 775 O O . ILE A 1 97 ? 5.574 -27.688 5.082 1 75.12 97 ILE A O 1
ATOM 779 N N . ARG A 1 98 ? 5.918 -29.891 5.574 1 81.62 98 ARG A N 1
ATOM 780 C CA . ARG A 1 98 ? 5.172 -29.828 6.824 1 81.62 98 ARG A CA 1
ATOM 781 C C . ARG A 1 98 ? 5.746 -28.75 7.742 1 81.62 98 ARG A C 1
ATOM 783 O O . ARG A 1 98 ? 5.004 -27.938 8.289 1 81.62 98 ARG A O 1
ATOM 790 N N . GLN A 1 99 ? 7.012 -28.703 7.84 1 78.81 99 GLN A N 1
ATOM 791 C CA . GLN A 1 99 ? 7.684 -27.75 8.711 1 78.81 99 GLN A CA 1
ATOM 792 C C . GLN A 1 99 ? 7.496 -26.328 8.203 1 78.81 99 GLN A C 1
ATOM 794 O O . GLN A 1 99 ? 7.32 -25.391 9 1 78.81 99 GLN A O 1
ATOM 799 N N . GLN A 1 100 ? 7.484 -26.328 6.984 1 73 100 GLN A N 1
ATOM 800 C CA . GLN A 1 100 ? 7.285 -25.016 6.391 1 73 100 GLN A CA 1
ATOM 801 C C . GLN A 1 100 ? 5.891 -24.469 6.707 1 73 100 GLN A C 1
ATOM 803 O O . GLN A 1 100 ? 5.738 -23.297 7.043 1 73 100 GLN A O 1
ATOM 808 N N . ILE A 1 101 ? 4.918 -25.359 6.562 1 77.31 101 ILE A N 1
ATOM 809 C CA . ILE A 1 101 ? 3.541 -24.969 6.844 1 77.31 101 ILE A CA 1
ATOM 810 C C . ILE A 1 101 ? 3.396 -24.609 8.32 1 77.31 101 ILE A C 1
ATOM 812 O O . ILE A 1 101 ? 2.742 -23.609 8.656 1 77.31 101 ILE A O 1
ATOM 816 N N . LEU A 1 102 ? 4.062 -25.375 9.148 1 79.06 102 LEU A N 1
ATOM 817 C CA . LEU A 1 102 ? 3.98 -25.156 10.586 1 79.06 102 LEU A CA 1
ATOM 818 C C . LEU A 1 102 ? 4.625 -23.828 10.977 1 79.06 102 LEU A C 1
ATOM 820 O O . LEU A 1 102 ? 4.191 -23.172 11.93 1 79.06 102 LEU A O 1
ATOM 824 N N . SER A 1 103 ? 5.523 -23.484 10.18 1 70.44 103 SER A N 1
ATOM 825 C CA . SER A 1 103 ? 6.277 -22.281 10.531 1 70.44 103 SER A CA 1
ATOM 826 C C . SER A 1 103 ? 5.621 -21.031 9.961 1 70.44 103 SER A C 1
ATOM 828 O O . SER A 1 103 ? 5.98 -19.906 10.328 1 70.44 103 SER A O 1
ATOM 830 N N . ASP A 1 104 ? 4.684 -21.391 9.109 1 65.5 104 ASP A N 1
ATOM 831 C CA . ASP A 1 104 ? 4.039 -20.297 8.414 1 65.5 104 ASP A CA 1
ATOM 832 C C . ASP A 1 104 ? 2.525 -20.312 8.617 1 65.5 104 ASP A C 1
ATOM 834 O O . ASP A 1 104 ? 1.829 -21.156 8.039 1 65.5 104 ASP A O 1
ATOM 838 N N . GLN A 1 105 ? 2.039 -19.469 9.461 1 66.12 105 GLN A N 1
ATOM 839 C CA . GLN A 1 105 ? 0.615 -19.422 9.781 1 66.12 105 GLN A CA 1
ATOM 840 C C . GLN A 1 105 ? -0.225 -19.219 8.523 1 66.12 105 GLN A C 1
ATOM 842 O O . GLN A 1 105 ? -1.305 -19.797 8.391 1 66.12 105 GLN A O 1
ATOM 847 N N . GLY A 1 106 ? 0.266 -18.469 7.652 1 61 106 GLY A N 1
ATOM 848 C CA . GLY A 1 106 ? -0.444 -18.281 6.395 1 61 106 GLY A CA 1
ATOM 849 C C . GLY A 1 106 ? -0.583 -19.578 5.605 1 61 106 GLY A C 1
ATOM 850 O O . GLY A 1 106 ? -1.665 -19.891 5.102 1 61 106 GLY A O 1
ATOM 851 N N . ALA A 1 107 ? 0.531 -20.188 5.52 1 67.44 107 ALA A N 1
ATOM 852 C CA . ALA A 1 107 ? 0.512 -21.469 4.84 1 67.44 107 ALA A CA 1
ATOM 853 C C . ALA A 1 107 ? -0.421 -22.453 5.547 1 67.44 107 ALA A C 1
ATOM 855 O O . ALA A 1 107 ? -1.176 -23.188 4.895 1 67.44 107 ALA A O 1
ATOM 856 N N . ALA A 1 108 ? -0.4 -22.344 6.805 1 71.81 108 ALA A N 1
ATOM 857 C CA . ALA A 1 108 ? -1.264 -23.219 7.586 1 71.81 108 ALA A CA 1
ATOM 858 C C . ALA A 1 108 ? -2.736 -22.922 7.324 1 71.81 108 ALA A C 1
ATOM 860 O O . ALA A 1 108 ? -3.551 -23.844 7.18 1 71.81 108 ALA A O 1
ATOM 861 N N . ASP A 1 109 ? -2.986 -21.797 7.184 1 68.06 109 ASP A N 1
ATOM 862 C CA . ASP A 1 109 ? -4.367 -21.391 6.938 1 68.06 109 ASP A CA 1
ATOM 863 C C . ASP A 1 109 ? -4.828 -21.828 5.551 1 68.06 109 ASP A C 1
ATOM 865 O O . ASP A 1 109 ? -5.969 -22.266 5.375 1 68.06 109 ASP A O 1
ATOM 869 N N . GLN A 1 110 ? -3.938 -21.594 4.648 1 65.06 110 GLN A N 1
ATOM 870 C CA . GLN A 1 110 ? -4.27 -22.047 3.303 1 65.06 110 GLN A CA 1
ATOM 871 C C . GLN A 1 110 ? -4.539 -23.547 3.279 1 65.06 110 GLN A C 1
ATOM 873 O O . GLN A 1 110 ? -5.496 -24 2.65 1 65.06 110 GLN A O 1
ATOM 878 N N . VAL A 1 111 ? -3.707 -24.219 3.881 1 71.06 111 VAL A N 1
ATOM 879 C CA . VAL A 1 111 ? -3.877 -25.656 3.957 1 71.06 111 VAL A CA 1
ATOM 880 C C . VAL A 1 111 ? -5.176 -26 4.684 1 71.06 111 VAL A C 1
ATOM 882 O O . VAL A 1 111 ? -5.895 -26.922 4.297 1 71.06 111 VAL A O 1
ATOM 885 N N . ARG A 1 112 ? -5.395 -25.172 5.586 1 74.62 112 ARG A N 1
ATOM 886 C CA . ARG A 1 112 ? -6.637 -25.359 6.332 1 74.62 112 ARG A CA 1
ATOM 887 C C . ARG A 1 112 ? -7.848 -25.234 5.418 1 74.62 112 ARG A C 1
ATOM 889 O O . ARG A 1 112 ? -8.797 -26.016 5.52 1 74.62 112 ARG A O 1
ATOM 896 N N . GLN A 1 113 ? -7.691 -24.422 4.488 1 63.25 113 GLN A N 1
ATOM 897 C CA . GLN A 1 113 ? -8.82 -24.141 3.607 1 63.25 113 GLN A CA 1
ATOM 898 C C . GLN A 1 113 ? -8.914 -25.156 2.479 1 63.25 113 GLN A C 1
ATOM 900 O O . GLN A 1 113 ? -10 -25.609 2.125 1 63.25 113 GLN A O 1
ATOM 905 N N . THR A 1 114 ? -7.785 -25.422 1.985 1 65.06 114 THR A N 1
ATOM 906 C CA . THR A 1 114 ? -7.777 -26.25 0.788 1 65.06 114 THR A CA 1
ATOM 907 C C . THR A 1 114 ? -7.73 -27.734 1.157 1 65.06 114 THR A C 1
ATOM 909 O O . THR A 1 114 ? -8.281 -28.562 0.445 1 65.06 114 THR A O 1
ATOM 912 N N . GLN A 1 115 ? -7.02 -27.922 2.27 1 72 115 GLN A N 1
ATOM 913 C CA . GLN A 1 115 ? -6.852 -29.297 2.695 1 72 115 GLN A CA 1
ATOM 914 C C . GLN A 1 115 ? -6.961 -29.422 4.211 1 72 115 GLN A C 1
ATOM 916 O O . GLN A 1 115 ? -5.961 -29.656 4.895 1 72 115 GLN A O 1
ATOM 921 N N . PRO A 1 116 ? -8.25 -29.328 4.605 1 74.88 116 PRO A N 1
ATOM 922 C CA . PRO A 1 116 ? -8.453 -29.344 6.055 1 74.88 116 PRO A CA 1
ATOM 923 C C . PRO A 1 116 ? -7.84 -30.578 6.711 1 74.88 116 PRO A C 1
ATOM 925 O O . PRO A 1 116 ? -7.273 -30.5 7.805 1 74.88 116 PRO A O 1
ATOM 928 N N . SER A 1 117 ? -7.965 -31.688 6.039 1 78.44 117 SER A N 1
ATOM 929 C CA . SER A 1 117 ? -7.43 -32.938 6.609 1 78.44 117 SER A CA 1
ATOM 930 C C . SER A 1 117 ? -5.914 -32.844 6.781 1 78.44 117 SER A C 1
ATOM 932 O O . SER A 1 117 ? -5.371 -33.312 7.777 1 78.44 117 SER A O 1
ATOM 934 N N . LEU A 1 118 ? -5.297 -32.125 5.855 1 79.75 118 LEU A N 1
ATOM 935 C CA . LEU A 1 118 ? -3.852 -31.969 5.941 1 79.75 118 LEU A CA 1
ATOM 936 C C . LEU A 1 118 ? -3.477 -31 7.059 1 79.75 118 LEU A C 1
ATOM 938 O O . LEU A 1 118 ? -2.49 -31.203 7.766 1 79.75 118 LEU A O 1
ATOM 942 N N . TYR A 1 119 ? -4.316 -30.047 7.176 1 81.19 119 TYR A N 1
ATOM 943 C CA . TYR A 1 119 ? -4.086 -29.062 8.227 1 81.19 119 TYR A CA 1
ATOM 944 C C . TYR A 1 119 ? -4.125 -29.703 9.602 1 81.19 119 TYR A C 1
ATOM 946 O O . TYR A 1 119 ? -3.277 -29.422 10.453 1 81.19 119 TYR A O 1
ATOM 954 N N . GLU A 1 120 ? -5.105 -30.531 9.758 1 80.88 120 GLU A N 1
ATOM 955 C CA . GLU A 1 120 ? -5.273 -31.203 11.047 1 80.88 120 GLU A CA 1
ATOM 956 C C . GLU A 1 120 ? -4.082 -32.094 11.352 1 80.88 120 GLU A C 1
ATOM 958 O O . GLU A 1 120 ? -3.797 -32.375 12.523 1 80.88 120 GLU A O 1
ATOM 963 N N . ALA A 1 121 ? -3.383 -32.469 10.367 1 84.38 121 ALA A N 1
ATOM 964 C CA . ALA A 1 121 ? -2.293 -33.438 10.539 1 84.38 121 ALA A CA 1
ATOM 965 C C . ALA A 1 121 ? -0.951 -32.719 10.672 1 84.38 121 ALA A C 1
ATOM 967 O O . ALA A 1 121 ? 0.095 -33.344 10.766 1 84.38 121 ALA A O 1
ATOM 968 N N . LEU A 1 122 ? -0.999 -31.375 10.703 1 86.5 122 LEU A N 1
ATOM 969 C CA . LEU A 1 122 ? 0.24 -30.609 10.656 1 86.5 122 LEU A CA 1
ATOM 970 C C . LEU A 1 122 ? 1.123 -30.938 11.859 1 86.5 122 LEU A C 1
ATOM 972 O O . LEU A 1 122 ? 2.352 -30.922 11.75 1 86.5 122 LEU A O 1
ATOM 976 N N . ASN A 1 123 ? 0.544 -31.188 13 1 85.94 123 ASN A N 1
ATOM 977 C CA . ASN A 1 123 ? 1.329 -31.438 14.203 1 85.94 123 ASN A CA 1
ATOM 978 C C . ASN A 1 123 ? 1.645 -32.906 14.367 1 85.94 123 ASN A C 1
ATOM 980 O O . ASN A 1 123 ? 2.186 -33.344 15.391 1 85.94 123 ASN A O 1
ATOM 984 N N . ASP A 1 124 ? 1.266 -33.75 13.453 1 86.81 124 ASP A N 1
ATOM 985 C CA . ASP A 1 124 ? 1.529 -35.188 13.414 1 86.81 124 ASP A CA 1
ATOM 986 C C . ASP A 1 124 ? 2.287 -35.562 12.148 1 86.81 124 ASP A C 1
ATOM 988 O O . ASP A 1 124 ? 1.677 -35.812 11.102 1 86.81 124 ASP A O 1
ATOM 992 N N . ALA A 1 125 ? 3.594 -35.656 12.328 1 85.06 125 ALA A N 1
ATOM 993 C CA . ALA A 1 125 ? 4.453 -35.906 11.172 1 85.06 125 ALA A CA 1
ATOM 994 C C . ALA A 1 125 ? 4.035 -37.188 10.43 1 85.06 125 ALA A C 1
ATOM 996 O O . ALA A 1 125 ? 4.016 -37.188 9.195 1 85.06 125 ALA A O 1
ATOM 997 N N . GLY A 1 126 ? 3.814 -38.125 11.102 1 84.12 126 GLY A N 1
ATOM 998 C CA . GLY A 1 126 ? 3.404 -39.375 10.492 1 84.12 126 GLY A CA 1
ATOM 999 C C . GLY A 1 126 ? 2.102 -39.281 9.719 1 84.12 126 GLY A C 1
ATOM 1000 O O . GLY A 1 126 ? 2.012 -39.719 8.578 1 84.12 126 GLY A O 1
ATOM 1001 N N . ARG A 1 127 ? 1.097 -38.75 10.406 1 87.25 127 ARG A N 1
ATOM 1002 C CA . ARG A 1 127 ? -0.203 -38.562 9.766 1 87.25 127 ARG A CA 1
ATOM 1003 C C . ARG A 1 127 ? -0.102 -37.625 8.57 1 87.25 127 ARG A C 1
ATOM 1005 O O . ARG A 1 127 ? -0.738 -37.844 7.543 1 87.25 127 ARG A O 1
ATOM 1012 N N . PHE A 1 128 ? 0.667 -36.594 8.766 1 86.88 128 PHE A N 1
ATOM 1013 C CA . PHE A 1 128 ? 0.883 -35.656 7.676 1 86.88 128 PHE A CA 1
ATOM 1014 C C . PHE A 1 128 ? 1.469 -36.344 6.453 1 86.88 128 PHE A C 1
ATOM 1016 O O . PHE A 1 128 ? 0.985 -36.156 5.336 1 86.88 128 PHE A O 1
ATOM 1023 N N . ARG A 1 129 ? 2.424 -37.125 6.688 1 83.69 129 ARG A N 1
ATOM 1024 C CA . ARG A 1 129 ? 3.068 -37.875 5.609 1 83.69 129 ARG A CA 1
ATOM 1025 C C . ARG A 1 129 ? 2.078 -38.812 4.918 1 83.69 129 ARG A C 1
ATOM 1027 O O . ARG A 1 129 ? 2.035 -38.875 3.689 1 83.69 129 ARG A O 1
ATOM 1034 N N . SER A 1 130 ? 1.379 -39.5 5.703 1 81.75 130 SER A N 1
ATOM 1035 C CA . SER A 1 130 ? 0.401 -40.438 5.152 1 81.75 130 SER A CA 1
ATOM 1036 C C . SER A 1 130 ? -0.622 -39.719 4.281 1 81.75 130 SER A C 1
ATOM 1038 O O . SER A 1 130 ? -0.952 -40.188 3.188 1 81.75 130 SER A O 1
ATOM 1040 N N . LEU A 1 131 ? -1.086 -38.594 4.77 1 81.62 131 LEU A N 1
ATOM 1041 C CA . LEU A 1 131 ? -2.082 -37.812 4.035 1 81.62 131 LEU A CA 1
ATOM 1042 C C . LEU A 1 131 ? -1.492 -37.25 2.746 1 81.62 131 LEU A C 1
ATOM 1044 O O . LEU A 1 131 ? -2.143 -37.281 1.699 1 81.62 131 LEU A O 1
ATOM 1048 N N . MET A 1 132 ? -0.341 -36.812 2.908 1 78.94 132 MET A N 1
ATOM 1049 C CA . MET A 1 132 ? 0.335 -36.281 1.734 1 78.94 132 MET A CA 1
ATOM 1050 C C . MET A 1 132 ? 0.547 -37.344 0.677 1 78.94 132 MET A C 1
ATOM 1052 O O . MET A 1 132 ? 0.343 -37.094 -0.513 1 78.94 132 MET A O 1
ATOM 1056 N N . MET A 1 133 ? 0.978 -38.469 1.143 1 76.38 133 MET A N 1
ATOM 1057 C CA . MET A 1 133 ? 1.183 -39.594 0.229 1 76.38 133 MET A CA 1
ATOM 1058 C C . MET A 1 133 ? -0.131 -40.031 -0.419 1 76.38 133 MET A C 1
ATOM 1060 O O . MET A 1 133 ? -0.162 -40.375 -1.601 1 76.38 133 MET A O 1
ATOM 1064 N N . GLU A 1 134 ? -1.094 -40.031 0.412 1 77.75 134 GLU A N 1
ATOM 1065 C CA . GLU A 1 134 ? -2.416 -40.344 -0.122 1 77.75 134 GLU A CA 1
ATOM 1066 C C . GLU A 1 134 ? -2.832 -39.312 -1.184 1 77.75 134 GLU A C 1
ATOM 1068 O O . GLU A 1 134 ? -3.393 -39.688 -2.217 1 77.75 134 GLU A O 1
ATOM 1073 N N . GLN A 1 135 ? -2.52 -38.156 -0.872 1 74.06 135 GLN A N 1
ATOM 1074 C CA . GLN A 1 135 ? -2.867 -37.094 -1.806 1 74.06 135 GLN A CA 1
ATOM 1075 C C . GLN A 1 135 ? -2.094 -37.25 -3.113 1 74.06 135 GLN A C 1
ATOM 1077 O O . GLN A 1 135 ? -2.652 -37.031 -4.195 1 74.06 135 GLN A O 1
ATOM 1082 N N . VAL A 1 136 ? -0.875 -37.562 -2.91 1 71.44 136 VAL A N 1
ATOM 1083 C CA . VAL A 1 136 ? -0.052 -37.75 -4.094 1 71.44 136 VAL A CA 1
ATOM 1084 C C . VAL A 1 136 ? -0.606 -38.938 -4.906 1 71.44 136 VAL A C 1
ATOM 1086 O O . VAL A 1 136 ? -0.716 -38.844 -6.133 1 71.44 136 VAL A O 1
ATOM 1089 N N . SER A 1 137 ? -0.854 -39.969 -4.156 1 74.88 137 SER A N 1
ATOM 1090 C CA . SER A 1 137 ? -1.431 -41.156 -4.805 1 74.88 137 SER A CA 1
ATOM 1091 C C . SER A 1 137 ? -2.76 -40.812 -5.473 1 74.88 137 SER A C 1
ATOM 1093 O O . SER A 1 137 ? -3.021 -41.25 -6.598 1 74.88 137 SER A O 1
ATOM 1095 N N . GLU A 1 138 ? -3.527 -40.062 -4.758 1 76 138 GLU A N 1
ATOM 1096 C CA . GLU A 1 138 ? -4.816 -39.656 -5.309 1 76 138 GLU A CA 1
ATOM 1097 C C . GLU A 1 138 ? -4.641 -38.812 -6.562 1 76 138 GLU A C 1
ATOM 1099 O O . GLU A 1 138 ? -5.387 -38.969 -7.531 1 76 138 GLU A O 1
ATOM 1104 N N . GLN A 1 139 ? -3.717 -38.031 -6.461 1 73.62 139 GLN A N 1
ATOM 1105 C CA . GLN A 1 139 ? -3.443 -37.188 -7.625 1 73.62 139 GLN A CA 1
ATOM 1106 C C . GLN A 1 139 ? -3.002 -38.031 -8.82 1 73.62 139 GLN A C 1
ATOM 1108 O O . GLN A 1 139 ? -3.402 -37.781 -9.953 1 73.62 139 GLN A O 1
ATOM 1113 N N . GLN A 1 140 ? -2.217 -38.938 -8.484 1 73.31 140 GLN A N 1
ATOM 1114 C CA . GLN A 1 140 ? -1.779 -39.844 -9.547 1 73.31 140 GLN A CA 1
ATOM 1115 C C . GLN A 1 140 ? -2.955 -40.625 -10.125 1 73.31 140 GLN A C 1
ATOM 1117 O O . GLN A 1 140 ? -3.07 -40.781 -11.344 1 73.31 140 GLN A O 1
ATOM 1122 N N . ASN A 1 141 ? -3.684 -41.094 -9.172 1 77.94 141 ASN A N 1
ATOM 1123 C CA . ASN A 1 141 ? -4.863 -41.844 -9.602 1 77.94 141 ASN A CA 1
ATOM 1124 C C . ASN A 1 141 ? -5.816 -40.969 -10.406 1 77.94 141 ASN A C 1
ATOM 1126 O O . ASN A 1 141 ? -6.398 -41.406 -11.398 1 77.94 141 ASN A O 1
ATOM 1130 N N . GLN A 1 142 ? -5.934 -39.812 -9.938 1 78.88 142 GLN A N 1
ATOM 1131 C CA . GLN A 1 142 ? -6.805 -38.875 -10.656 1 78.88 142 GLN A CA 1
ATOM 1132 C C . GLN A 1 142 ? -6.27 -38.594 -12.055 1 78.88 142 GLN A C 1
ATOM 1134 O O . GLN A 1 142 ? -7.039 -38.531 -13.016 1 78.88 142 GLN A O 1
ATOM 1139 N N . SER A 1 143 ? -5.074 -38.469 -12.109 1 79.75 143 SER A N 1
ATOM 1140 C CA . SER A 1 143 ? -4.461 -38.219 -13.414 1 79.75 143 SER A CA 1
ATOM 1141 C C . SER A 1 143 ? -4.676 -39.406 -14.352 1 79.75 143 SER A C 1
ATOM 1143 O O . SER A 1 143 ? -4.996 -39.219 -15.523 1 79.75 143 SER A O 1
ATOM 1145 N N . ALA A 1 144 ? -4.508 -40.531 -13.758 1 78.94 144 ALA A N 1
ATOM 1146 C CA . ALA A 1 144 ? -4.734 -41.75 -14.547 1 78.94 144 ALA A CA 1
ATOM 1147 C C . ALA A 1 144 ? -6.199 -41.844 -14.969 1 78.94 144 ALA A C 1
ATOM 1149 O O . ALA A 1 144 ? -6.496 -42.219 -16.109 1 78.94 144 ALA A O 1
ATOM 1150 N N . ALA A 1 145 ? -7.039 -41.531 -14.062 1 84.81 145 ALA A N 1
ATOM 1151 C CA . ALA A 1 145 ? -8.469 -41.562 -14.359 1 84.81 145 ALA A CA 1
ATOM 1152 C C . ALA A 1 145 ? -8.82 -40.562 -15.461 1 84.81 145 ALA A C 1
ATOM 1154 O O . ALA A 1 145 ? -9.609 -40.875 -16.359 1 84.81 145 ALA A O 1
ATOM 1155 N N . ASN A 1 146 ? -8.227 -39.469 -15.352 1 85.12 146 ASN A N 1
ATOM 1156 C CA . ASN A 1 146 ? -8.461 -38.469 -16.359 1 85.12 146 ASN A CA 1
ATOM 1157 C C . ASN A 1 146 ? -7.973 -38.906 -17.734 1 85.12 146 ASN A C 1
ATOM 1159 O O . ASN A 1 146 ? -8.617 -38.625 -18.75 1 85.12 146 ASN A O 1
ATOM 1163 N N . GLN A 1 147 ? -6.926 -39.594 -17.766 1 81.69 147 GLN A N 1
ATOM 1164 C CA . GLN A 1 147 ? -6.383 -40.094 -19.031 1 81.69 147 GLN A CA 1
ATOM 1165 C C . GLN A 1 147 ? -7.285 -41.156 -19.641 1 81.69 147 GLN A C 1
ATOM 1167 O O . GLN A 1 147 ? -7.5 -41.156 -20.859 1 81.69 147 GLN A O 1
ATOM 1172 N N . THR A 1 148 ? -7.75 -41.969 -18.75 1 85.94 148 THR A N 1
ATOM 1173 C CA . THR A 1 148 ? -8.68 -42.969 -19.203 1 85.94 148 THR A CA 1
ATOM 1174 C C . THR A 1 148 ? -9.961 -42.344 -19.75 1 85.94 148 THR A C 1
ATOM 1176 O O . THR A 1 148 ? -10.477 -42.781 -20.781 1 85.94 148 THR A O 1
ATOM 1179 N N . GLU A 1 149 ? -10.359 -41.375 -18.984 1 88.75 149 GLU A N 1
ATOM 1180 C CA . GLU A 1 149 ? -11.555 -40.656 -19.438 1 88.75 149 GLU A CA 1
ATOM 1181 C C . GLU A 1 149 ? -11.312 -39.938 -20.766 1 88.75 149 GLU A C 1
ATOM 1183 O O . GLU A 1 149 ? -12.172 -39.938 -21.641 1 88.75 149 GLU A O 1
ATOM 1188 N N . MET A 1 150 ? -10.242 -39.406 -20.875 1 87.69 150 MET A N 1
ATOM 1189 C CA . MET A 1 150 ? -9.867 -38.688 -22.094 1 87.69 150 MET A CA 1
ATOM 1190 C C . MET A 1 150 ? -9.875 -39.656 -23.297 1 87.69 150 MET A C 1
ATOM 1192 O O . MET A 1 150 ? -10.383 -39.312 -24.359 1 87.69 150 MET A O 1
ATOM 1196 N N . MET A 1 151 ? -9.422 -40.844 -23.094 1 86.12 151 MET A N 1
ATOM 1197 C CA . MET A 1 151 ? -9.383 -41.844 -24.156 1 86.12 151 MET A CA 1
ATOM 1198 C C . MET A 1 151 ? -10.797 -42.25 -24.547 1 86.12 151 MET A C 1
ATOM 1200 O O . MET A 1 151 ? -11.078 -42.438 -25.734 1 86.12 151 MET A O 1
ATOM 1204 N N . ARG A 1 152 ? -11.633 -42.375 -23.562 1 89.31 152 ARG A N 1
ATOM 1205 C CA . ARG A 1 152 ? -13.023 -42.719 -23.812 1 89.31 152 ARG A CA 1
ATOM 1206 C C . ARG A 1 152 ? -13.734 -41.656 -24.609 1 89.31 152 ARG A C 1
ATOM 1208 O O . ARG A 1 152 ? -14.445 -41.938 -25.578 1 89.31 152 ARG A O 1
ATOM 1215 N N . LEU A 1 153 ? -13.477 -40.469 -24.219 1 89.5 153 LEU A N 1
ATOM 1216 C CA . LEU A 1 153 ? -14.141 -39.312 -24.859 1 89.5 153 LEU A CA 1
ATOM 1217 C C . LEU A 1 153 ? -13.656 -39.125 -26.281 1 89.5 153 LEU A C 1
ATOM 1219 O O . LEU A 1 153 ? -14.414 -38.719 -27.156 1 89.5 153 LEU A O 1
ATOM 1223 N N . GLN A 1 154 ? -12.484 -39.531 -26.531 1 87.31 154 GLN A N 1
ATOM 1224 C CA . GLN A 1 154 ? -11.875 -39.375 -27.844 1 87.31 154 GLN A CA 1
ATOM 1225 C C . GLN A 1 154 ? -12.406 -40.406 -28.844 1 87.31 154 GLN A C 1
ATOM 1227 O O . GLN A 1 154 ? -12.18 -40.281 -30.047 1 87.31 154 GLN A O 1
ATOM 1232 N N . GLN A 1 155 ? -13.141 -41.312 -28.359 1 87.38 155 GLN A N 1
ATOM 1233 C CA . GLN A 1 155 ? -13.75 -42.281 -29.25 1 87.38 155 GLN A CA 1
ATOM 1234 C C . GLN A 1 155 ? -14.852 -41.656 -30.094 1 87.38 155 GLN A C 1
ATOM 1236 O O . GLN A 1 155 ? -15.141 -42.125 -31.203 1 87.38 155 GLN A O 1
ATOM 1241 N N . ASP A 1 156 ? -15.547 -40.562 -29.562 1 89.81 156 ASP A N 1
ATOM 1242 C CA . ASP A 1 156 ? -16.531 -39.75 -30.281 1 89.81 156 ASP A CA 1
ATOM 1243 C C . ASP A 1 156 ? -16.234 -38.25 -30.125 1 89.81 156 ASP A C 1
ATOM 1245 O O . ASP A 1 156 ? -17 -37.531 -29.484 1 89.81 156 ASP A O 1
ATOM 1249 N N . PRO A 1 157 ? -15.211 -37.844 -30.859 1 82.81 157 PRO A N 1
ATOM 1250 C CA . PRO A 1 157 ? -14.719 -36.469 -30.625 1 82.81 157 PRO A CA 1
ATOM 1251 C C . PRO A 1 157 ? -15.648 -35.406 -31.188 1 82.81 157 PRO A C 1
ATOM 1253 O O . PRO A 1 157 ? -15.594 -34.25 -30.75 1 82.81 157 PRO A O 1
ATOM 1256 N N . ASP A 1 158 ? -16.578 -35.75 -32.031 1 89.5 158 ASP A N 1
ATOM 1257 C CA . ASP A 1 158 ? -17.438 -34.781 -32.688 1 89.5 158 ASP A CA 1
ATOM 1258 C C . ASP A 1 158 ? -18.688 -34.5 -31.828 1 89.5 158 ASP A C 1
ATOM 1260 O O . ASP A 1 158 ? -19.453 -33.594 -32.125 1 89.5 158 ASP A O 1
ATOM 1264 N N . ASN A 1 159 ? -18.891 -35.312 -30.734 1 91.5 159 ASN A N 1
ATOM 1265 C CA . ASN A 1 159 ? -19.953 -35.094 -29.766 1 91.5 159 ASN A CA 1
ATOM 1266 C C . ASN A 1 159 ? -19.688 -33.812 -28.938 1 91.5 159 ASN A C 1
ATOM 1268 O O . ASN A 1 159 ? -18.641 -33.688 -28.312 1 91.5 159 ASN A O 1
ATOM 1272 N N . PRO A 1 160 ? -20.656 -32.844 -28.969 1 91.62 160 PRO A N 1
ATOM 1273 C CA . PRO A 1 160 ? -20.453 -31.578 -28.25 1 91.62 160 PRO A CA 1
ATOM 1274 C C . PRO A 1 160 ? -20.219 -31.766 -26.766 1 91.62 160 PRO A C 1
ATOM 1276 O O . PRO A 1 160 ? -19.406 -31.047 -26.156 1 91.62 160 PRO A O 1
ATOM 1279 N N . GLU A 1 161 ? -20.859 -32.656 -26.219 1 91.94 161 GLU A N 1
ATOM 1280 C CA . GLU A 1 161 ? -20.672 -32.938 -24.797 1 91.94 161 GLU A CA 1
ATOM 1281 C C . GLU A 1 161 ? -19.281 -33.5 -24.531 1 91.94 161 GLU A C 1
ATOM 1283 O O . GLU A 1 161 ? -18.672 -33.156 -23.516 1 91.94 161 GLU A O 1
ATOM 1288 N N . ASN A 1 162 ? -18.844 -34.406 -25.438 1 91.69 162 ASN A N 1
ATOM 1289 C CA . ASN A 1 162 ? -17.484 -34.938 -25.312 1 91.69 162 ASN A CA 1
ATOM 1290 C C . ASN A 1 162 ? -16.438 -33.844 -25.469 1 91.69 162 ASN A C 1
ATOM 1292 O O . ASN A 1 162 ? -15.469 -33.781 -24.703 1 91.69 162 ASN A O 1
ATOM 1296 N N . GLN A 1 163 ? -16.656 -32.906 -26.328 1 91.5 163 GLN A N 1
ATOM 1297 C CA . GLN A 1 163 ? -15.734 -31.781 -26.547 1 91.5 163 GLN A CA 1
ATOM 1298 C C . GLN A 1 163 ? -15.641 -30.891 -25.297 1 91.5 163 GLN A C 1
ATOM 1300 O O . GLN A 1 163 ? -14.547 -30.516 -24.891 1 91.5 163 GLN A O 1
ATOM 1305 N N . ALA A 1 164 ? -16.844 -30.625 -24.812 1 92.12 164 ALA A N 1
ATOM 1306 C CA . ALA A 1 164 ? -16.875 -29.781 -23.609 1 92.12 164 ALA A CA 1
ATOM 1307 C C . ALA A 1 164 ? -16.125 -30.438 -22.453 1 92.12 164 ALA A C 1
ATOM 1309 O O . ALA A 1 164 ? -15.367 -29.781 -21.734 1 92.12 164 ALA A O 1
ATOM 1310 N N . ARG A 1 165 ? -16.344 -31.719 -22.312 1 91.69 165 ARG A N 1
ATOM 1311 C CA . ARG A 1 165 ? -15.695 -32.469 -21.234 1 91.69 165 ARG A CA 1
ATOM 1312 C C . ARG A 1 165 ? -14.188 -32.562 -21.469 1 91.69 165 ARG A C 1
ATOM 1314 O O . ARG A 1 165 ? -13.398 -32.5 -20.531 1 91.69 165 ARG A O 1
ATOM 1321 N N . ILE A 1 166 ? -13.758 -32.781 -22.641 1 90.5 166 ILE A N 1
ATOM 1322 C CA . ILE A 1 166 ? -12.344 -32.844 -22.984 1 90.5 166 ILE A CA 1
ATOM 1323 C C . ILE A 1 166 ? -11.68 -31.516 -22.641 1 90.5 166 ILE A C 1
ATOM 1325 O O . ILE A 1 166 ? -10.602 -31.484 -22.031 1 90.5 166 ILE A O 1
ATOM 1329 N N . LEU A 1 167 ? -12.359 -30.406 -22.953 1 89.94 167 LEU A N 1
ATOM 1330 C CA . LEU A 1 167 ? -11.828 -29.078 -22.641 1 89.94 167 LEU A CA 1
ATOM 1331 C C . LEU A 1 167 ? -11.688 -28.875 -21.141 1 89.94 167 LEU A C 1
ATOM 1333 O O . LEU A 1 167 ? -10.719 -28.281 -20.672 1 89.94 167 LEU A O 1
ATOM 1337 N N . GLU A 1 168 ? -12.609 -29.344 -20.516 1 90 168 GLU A N 1
ATOM 1338 C CA . GLU A 1 168 ? -12.57 -29.25 -19.062 1 90 168 GLU A CA 1
ATOM 1339 C C . GLU A 1 168 ? -11.391 -30.031 -18.484 1 90 168 GLU A C 1
ATOM 1341 O O . GLU A 1 168 ? -10.711 -29.562 -17.578 1 90 168 GLU A O 1
ATOM 1346 N N . LEU A 1 169 ? -11.172 -31.203 -18.984 1 89.75 169 LEU A N 1
ATOM 1347 C CA . LEU A 1 169 ? -10.07 -32.031 -18.516 1 89.75 169 LEU A CA 1
ATOM 1348 C C . LEU A 1 169 ? -8.727 -31.391 -18.859 1 89.75 169 LEU A C 1
ATOM 1350 O O . LEU A 1 169 ? -7.797 -31.422 -18.047 1 89.75 169 LEU A O 1
ATOM 1354 N N . ILE A 1 170 ? -8.648 -30.812 -19.969 1 90.88 170 ILE A N 1
ATOM 1355 C CA . ILE A 1 170 ? -7.43 -30.109 -20.391 1 90.88 170 ILE A CA 1
ATOM 1356 C C . ILE A 1 170 ? -7.16 -28.938 -19.438 1 90.88 170 ILE A C 1
ATOM 1358 O O . ILE A 1 170 ? -6.023 -28.734 -19.016 1 90.88 170 ILE A O 1
ATOM 1362 N N . ARG A 1 171 ? -8.188 -28.234 -19.172 1 91.25 171 ARG A N 1
ATOM 1363 C CA . ARG A 1 171 ? -8.062 -27.109 -18.25 1 91.25 171 ARG A CA 1
ATOM 1364 C C . ARG A 1 171 ? -7.594 -27.562 -16.875 1 91.25 171 ARG A C 1
ATOM 1366 O O . ARG A 1 171 ? -6.703 -26.953 -16.281 1 91.25 171 ARG A O 1
ATOM 1373 N N . GLN A 1 172 ? -8.156 -28.578 -16.438 1 90.62 172 GLN A N 1
ATOM 1374 C CA . GLN A 1 172 ? -7.793 -29.109 -15.133 1 90.62 172 GLN A CA 1
ATOM 1375 C C . GLN A 1 172 ? -6.324 -29.5 -15.086 1 90.62 172 GLN A C 1
ATOM 1377 O O . GLN A 1 172 ? -5.625 -29.234 -14.109 1 90.62 172 GLN A O 1
ATOM 1382 N N . GLU A 1 173 ? -5.941 -30.109 -16.078 1 88.94 173 GLU A N 1
ATOM 1383 C CA . GLU A 1 173 ? -4.543 -30.516 -16.156 1 88.94 173 GLU A CA 1
ATOM 1384 C C . GLU A 1 173 ? -3.615 -29.297 -16.188 1 88.94 173 GLU A C 1
ATOM 1386 O O . GLU A 1 173 ? -2.553 -29.312 -15.562 1 88.94 173 GLU A O 1
ATOM 1391 N N . ALA A 1 174 ? -3.996 -28.344 -16.938 1 92.62 174 ALA A N 1
ATOM 1392 C CA . ALA A 1 174 ? -3.201 -27.125 -17.016 1 92.62 174 ALA A CA 1
ATOM 1393 C C . ALA A 1 174 ? -3.082 -26.438 -15.656 1 92.62 174 ALA A C 1
ATOM 1395 O O . ALA A 1 174 ? -2.006 -25.969 -15.289 1 92.62 174 ALA A O 1
ATOM 1396 N N . VAL A 1 175 ? -4.137 -26.359 -14.945 1 93.69 175 VAL A N 1
ATOM 1397 C CA . VAL A 1 175 ? -4.172 -25.75 -13.625 1 93.69 175 VAL A CA 1
ATOM 1398 C C . VAL A 1 175 ? -3.268 -26.516 -12.672 1 93.69 175 VAL A C 1
ATOM 1400 O O . VAL A 1 175 ? -2.49 -25.922 -11.922 1 93.69 175 VAL A O 1
ATOM 1403 N N . GLU A 1 176 ? -3.367 -27.844 -12.742 1 88.06 176 GLU A N 1
ATOM 1404 C CA . GLU A 1 176 ? -2.543 -28.688 -11.883 1 88.06 176 GLU A CA 1
ATOM 1405 C C . GLU A 1 176 ? -1.059 -28.5 -12.18 1 88.06 176 GLU A C 1
ATOM 1407 O O . GLU A 1 176 ? -0.243 -28.391 -11.258 1 88.06 176 GLU A O 1
ATOM 1412 N N . GLU A 1 177 ? -0.764 -28.469 -13.375 1 89.56 177 GLU A N 1
ATOM 1413 C CA . GLU A 1 177 ? 0.623 -28.266 -13.781 1 89.56 177 GLU A CA 1
ATOM 1414 C C . GLU A 1 177 ? 1.127 -26.891 -13.328 1 89.56 177 GLU A C 1
ATOM 1416 O O . GLU A 1 177 ? 2.271 -26.766 -12.891 1 89.56 177 GLU A O 1
ATOM 1421 N N . ASN A 1 178 ? 0.269 -25.969 -13.469 1 92.81 178 ASN A N 1
ATOM 1422 C CA . ASN A 1 178 ? 0.618 -24.625 -13.047 1 92.81 178 ASN A CA 1
ATOM 1423 C C . ASN A 1 178 ? 0.872 -24.547 -11.539 1 92.81 178 ASN A C 1
ATOM 1425 O O . ASN A 1 178 ? 1.82 -23.906 -11.102 1 92.81 178 ASN A O 1
ATOM 1429 N N . MET A 1 179 ? 0.014 -25.109 -10.844 1 87.38 179 MET A N 1
ATOM 1430 C CA . MET A 1 179 ? 0.17 -25.156 -9.391 1 87.38 179 MET A CA 1
ATOM 1431 C C . MET A 1 179 ? 1.473 -25.844 -9 1 87.38 179 MET A C 1
ATOM 1433 O O . MET A 1 179 ? 2.207 -25.359 -8.141 1 87.38 179 MET A O 1
ATOM 1437 N N . LYS A 1 180 ? 1.767 -26.969 -9.625 1 80.62 180 LYS A N 1
ATOM 1438 C CA . LYS A 1 180 ? 3.004 -27.703 -9.367 1 80.62 180 LYS A CA 1
ATOM 1439 C C . LYS A 1 180 ? 4.227 -26.844 -9.672 1 80.62 180 LYS A C 1
ATOM 1441 O O . LYS A 1 180 ? 5.191 -26.828 -8.906 1 80.62 180 LYS A O 1
ATOM 1446 N N . LEU A 1 181 ? 4.129 -26.219 -10.766 1 82.31 181 LEU A N 1
ATOM 1447 C CA . LEU A 1 181 ? 5.207 -25.312 -11.133 1 82.31 181 LEU A CA 1
ATOM 1448 C C . LEU A 1 181 ? 5.426 -24.25 -10.055 1 82.31 181 LEU A C 1
ATOM 1450 O O . LEU A 1 181 ? 6.566 -24 -9.656 1 82.31 181 LEU A O 1
ATOM 1454 N N . ALA A 1 182 ? 4.379 -23.641 -9.602 1 85.88 182 ALA A N 1
ATOM 1455 C CA . ALA A 1 182 ? 4.457 -22.625 -8.57 1 85.88 182 ALA A CA 1
ATOM 1456 C C . ALA A 1 182 ? 5.055 -23.188 -7.281 1 85.88 182 ALA A C 1
ATOM 1458 O O . ALA A 1 182 ? 5.844 -22.516 -6.609 1 85.88 182 ALA A O 1
ATOM 1459 N N . TRP A 1 183 ? 4.676 -24.344 -6.961 1 75.44 183 TRP A N 1
ATOM 1460 C CA . TRP A 1 183 ? 5.207 -25 -5.77 1 75.44 183 TRP A CA 1
ATOM 1461 C C . TRP A 1 183 ? 6.715 -25.203 -5.879 1 75.44 183 TRP A C 1
ATOM 1463 O O . TRP A 1 183 ? 7.438 -25.078 -4.887 1 75.44 183 TRP A O 1
ATOM 1473 N N . ASP A 1 184 ? 7.145 -25.484 -7.027 1 75.19 184 ASP A N 1
ATOM 1474 C CA . ASP A 1 184 ? 8.555 -25.781 -7.254 1 75.19 184 ASP A CA 1
ATOM 1475 C C . ASP A 1 184 ? 9.391 -24.5 -7.242 1 75.19 184 ASP A C 1
ATOM 1477 O O . ASP A 1 184 ? 10.453 -24.453 -6.621 1 75.19 184 ASP A O 1
ATOM 1481 N N . ILE A 1 185 ? 8.898 -23.5 -7.812 1 78.31 185 ILE A N 1
ATOM 1482 C CA . ILE A 1 185 ? 9.75 -22.344 -8.07 1 78.31 185 ILE A CA 1
ATOM 1483 C C . ILE A 1 185 ? 9.508 -21.281 -7 1 78.31 185 ILE A C 1
ATOM 1485 O O . ILE A 1 185 ? 10.398 -20.469 -6.715 1 78.31 185 ILE A O 1
ATOM 1489 N N . SER A 1 186 ? 8.25 -21.234 -6.473 1 79.5 186 SER A N 1
ATOM 1490 C CA . SER A 1 186 ? 7.902 -20.156 -5.555 1 79.5 186 SER A CA 1
ATOM 1491 C C . SER A 1 186 ? 6.988 -20.656 -4.441 1 79.5 186 SER A C 1
ATOM 1493 O O . SER A 1 186 ? 5.852 -20.188 -4.309 1 79.5 186 SER A O 1
ATOM 1495 N N . PRO A 1 187 ? 7.488 -21.469 -3.639 1 72.38 187 PRO A N 1
ATOM 1496 C CA . PRO A 1 187 ? 6.629 -22.031 -2.594 1 72.38 187 PRO A CA 1
ATOM 1497 C C . PRO A 1 187 ? 6.086 -20.969 -1.643 1 72.38 187 PRO A C 1
ATOM 1499 O O . PRO A 1 187 ? 5.012 -21.141 -1.062 1 72.38 187 PRO A O 1
ATOM 1502 N N . GLU A 1 188 ? 6.734 -19.797 -1.575 1 72.62 188 GLU A N 1
ATOM 1503 C CA . GLU A 1 188 ? 6.32 -18.734 -0.681 1 72.62 188 GLU A CA 1
ATOM 1504 C C . GLU A 1 188 ? 4.992 -18.125 -1.126 1 72.62 188 GLU A C 1
ATOM 1506 O O . GLU A 1 188 ? 4.316 -17.453 -0.344 1 72.62 188 GLU A O 1
ATOM 1511 N N . SER A 1 189 ? 4.637 -18.359 -2.383 1 76.19 189 SER A N 1
ATOM 1512 C CA . SER A 1 189 ? 3.402 -17.797 -2.924 1 76.19 189 SER A CA 1
ATOM 1513 C C . SER A 1 189 ? 2.178 -18.453 -2.287 1 76.19 189 SER A C 1
ATOM 1515 O O . SER A 1 189 ? 1.056 -17.969 -2.453 1 76.19 189 SER A O 1
ATOM 1517 N N . PHE A 1 190 ? 2.455 -19.438 -1.527 1 68.31 190 PHE A N 1
ATOM 1518 C CA . PHE A 1 190 ? 1.346 -20.156 -0.912 1 68.31 190 PHE A CA 1
ATOM 1519 C C . PHE A 1 190 ? 1.231 -19.812 0.568 1 68.31 190 PHE A C 1
ATOM 1521 O O . PHE A 1 190 ? 0.383 -20.375 1.274 1 68.31 190 PHE A O 1
ATOM 1528 N N . THR A 1 191 ? 2.082 -18.922 1.018 1 68.75 191 THR A N 1
ATOM 1529 C CA . THR A 1 191 ? 2.094 -18.562 2.43 1 68.75 191 THR A CA 1
ATOM 1530 C C . THR A 1 191 ? 1.494 -17.172 2.633 1 68.75 191 THR A C 1
ATOM 1532 O O . THR A 1 191 ? 1.302 -16.422 1.669 1 68.75 191 THR A O 1
ATOM 1535 N N . SER A 1 192 ? 1.142 -16.922 3.889 1 72.88 192 SER A N 1
ATOM 1536 C CA . SER A 1 192 ? 0.645 -15.594 4.246 1 72.88 192 SER A CA 1
ATOM 1537 C C . SER A 1 192 ? 1.779 -14.57 4.305 1 72.88 192 SER A C 1
ATOM 1539 O O . SER A 1 192 ? 2.939 -14.938 4.504 1 72.88 192 SER A O 1
ATOM 1541 N N . VAL A 1 193 ? 1.391 -13.414 3.994 1 83.38 193 VAL A N 1
ATOM 1542 C CA . VAL A 1 193 ? 2.379 -12.344 3.977 1 83.38 193 VAL A CA 1
ATOM 1543 C C . VAL A 1 193 ? 2.197 -11.453 5.207 1 83.38 193 VAL A C 1
ATOM 1545 O O . VAL A 1 193 ? 1.07 -11.117 5.574 1 83.38 193 VAL A O 1
ATOM 1548 N N . SER A 1 194 ? 3.32 -11.195 5.906 1 84.81 194 SER A N 1
ATOM 1549 C CA . SER A 1 194 ? 3.295 -10.234 7.008 1 84.81 194 SER A CA 1
ATOM 1550 C C . SER A 1 194 ? 3.346 -8.797 6.496 1 84.81 194 SER A C 1
ATOM 1552 O O . SER A 1 194 ? 4.246 -8.438 5.738 1 84.81 194 SER A O 1
ATOM 1554 N N . MET A 1 195 ? 2.383 -8.094 6.922 1 92.5 195 MET A N 1
ATOM 1555 C CA . MET A 1 195 ? 2.322 -6.695 6.496 1 92.5 195 MET A CA 1
ATOM 1556 C C . MET A 1 195 ? 3.48 -5.898 7.082 1 92.5 195 MET A C 1
ATOM 1558 O O . MET A 1 195 ? 4.172 -6.367 7.984 1 92.5 195 MET A O 1
ATOM 1562 N N . LEU A 1 196 ? 3.676 -4.703 6.473 1 96.69 196 LEU A N 1
ATOM 1563 C CA . LEU A 1 196 ? 4.812 -3.885 6.883 1 96.69 196 LEU A CA 1
ATOM 1564 C C . LEU A 1 196 ? 4.41 -2.912 7.988 1 96.69 196 LEU A C 1
ATOM 1566 O O . LEU A 1 196 ? 3.645 -1.976 7.75 1 96.69 196 LEU A O 1
ATOM 1570 N N . TYR A 1 197 ? 4.949 -3.139 9.156 1 96.06 197 TYR A N 1
ATOM 1571 C CA . TYR A 1 197 ? 4.707 -2.256 10.297 1 96.06 197 TYR A CA 1
ATOM 1572 C C . TYR A 1 197 ? 6.012 -1.669 10.82 1 96.06 197 TYR A C 1
ATOM 1574 O O . TYR A 1 197 ? 7.047 -2.34 10.82 1 96.06 197 TYR A O 1
ATOM 1582 N N . ILE A 1 198 ? 5.93 -0.469 11.273 1 96.19 198 ILE A N 1
ATOM 1583 C CA . ILE A 1 198 ? 7.078 0.162 11.922 1 96.19 198 ILE A CA 1
ATOM 1584 C C . ILE A 1 198 ? 6.656 0.751 13.266 1 96.19 198 ILE A C 1
ATOM 1586 O O . ILE A 1 198 ? 5.488 1.094 13.461 1 96.19 198 ILE A O 1
ATOM 1590 N N . LYS A 1 199 ? 7.645 0.887 14.078 1 94.56 199 LYS A N 1
ATOM 1591 C CA . LYS A 1 199 ? 7.445 1.608 15.328 1 94.56 199 LYS A CA 1
ATOM 1592 C C . LYS A 1 199 ? 7.664 3.107 15.141 1 94.56 199 LYS A C 1
ATOM 1594 O O . LYS A 1 199 ? 8.57 3.521 14.414 1 94.56 199 LYS A O 1
ATOM 1599 N N . LEU A 1 200 ? 6.75 3.859 15.844 1 94.81 200 LEU A N 1
ATOM 1600 C CA . LEU A 1 200 ? 6.965 5.301 15.883 1 94.81 200 LEU A CA 1
ATOM 1601 C C . LEU A 1 200 ? 6.449 5.895 17.188 1 94.81 200 LEU A C 1
ATOM 1603 O O . LEU A 1 200 ? 5.84 5.188 18 1 94.81 200 LEU A O 1
ATOM 1607 N N . LYS A 1 201 ? 6.852 7.141 17.406 1 96 201 LYS A N 1
ATOM 1608 C CA . LYS A 1 201 ? 6.395 7.887 18.578 1 96 201 LYS A CA 1
ATOM 1609 C C . LYS A 1 201 ? 5.715 9.188 18.156 1 96 201 LYS A C 1
ATOM 1611 O O . LYS A 1 201 ? 6.191 9.891 17.266 1 96 201 LYS A O 1
ATOM 1616 N N . ILE A 1 202 ? 4.59 9.414 18.734 1 97.19 202 ILE A N 1
ATOM 1617 C CA . ILE A 1 202 ? 3.871 10.672 18.609 1 97.19 202 ILE A CA 1
ATOM 1618 C C . ILE A 1 202 ? 3.646 11.289 19.984 1 97.19 202 ILE A C 1
ATOM 1620 O O . ILE A 1 202 ? 2.99 10.688 20.844 1 97.19 202 ILE A O 1
ATOM 1624 N N . ASN A 1 203 ? 4.184 12.438 20.172 1 95.44 203 ASN A N 1
ATOM 1625 C CA . ASN A 1 203 ? 4.125 13.086 21.484 1 95.44 203 ASN A CA 1
ATOM 1626 C C . ASN A 1 203 ? 4.633 12.164 22.594 1 95.44 203 ASN A C 1
ATOM 1628 O O . ASN A 1 203 ? 3.992 12.031 23.641 1 95.44 203 ASN A O 1
ATOM 1632 N N . GLY A 1 204 ? 5.629 11.484 22.266 1 93.5 204 GLY A N 1
ATOM 1633 C CA . GLY A 1 204 ? 6.301 10.648 23.25 1 93.5 204 GLY A CA 1
ATOM 1634 C C . GLY A 1 204 ? 5.605 9.32 23.484 1 93.5 204 GLY A C 1
ATOM 1635 O O . GLY A 1 204 ? 6.086 8.492 24.25 1 93.5 204 GLY A O 1
ATOM 1636 N N . VAL A 1 205 ? 4.52 9.047 22.859 1 95.88 205 VAL A N 1
ATOM 1637 C CA . VAL A 1 205 ? 3.77 7.812 23.031 1 95.88 205 VAL A CA 1
ATOM 1638 C C . VAL A 1 205 ? 4.09 6.836 21.906 1 95.88 205 VAL A C 1
ATOM 1640 O O . VAL A 1 205 ? 3.98 7.188 20.734 1 95.88 205 VAL A O 1
ATOM 1643 N N . ASP A 1 206 ? 4.434 5.621 22.281 1 94.75 206 ASP A N 1
ATOM 1644 C CA . ASP A 1 206 ? 4.773 4.598 21.297 1 94.75 206 ASP A CA 1
ATOM 1645 C C . ASP A 1 206 ? 3.541 4.156 20.516 1 94.75 206 ASP A C 1
ATOM 1647 O O . ASP A 1 206 ? 2.484 3.898 21.094 1 94.75 206 ASP A O 1
ATOM 1651 N N . GLN A 1 207 ? 3.727 4.109 19.25 1 95.38 207 GLN A N 1
ATOM 1652 C CA . GLN A 1 207 ? 2.689 3.639 18.328 1 95.38 207 GLN A CA 1
ATOM 1653 C C . GLN A 1 207 ? 3.279 2.748 17.234 1 95.38 207 GLN A C 1
ATOM 1655 O O . GLN A 1 207 ? 4.5 2.623 17.125 1 95.38 207 GLN A O 1
ATOM 1660 N N . VAL A 1 208 ? 2.396 2.066 16.531 1 95.25 208 VAL A N 1
ATOM 1661 C CA . VAL A 1 208 ? 2.762 1.254 15.383 1 95.25 208 VAL A CA 1
ATOM 1662 C C . VAL A 1 208 ? 1.985 1.723 14.148 1 95.25 208 VAL A C 1
ATOM 1664 O O . VAL A 1 208 ? 0.792 2.023 14.242 1 95.25 208 VAL A O 1
ATOM 1667 N N . ALA A 1 209 ? 2.68 1.82 13.062 1 96.56 209 ALA A N 1
ATOM 1668 C CA . ALA A 1 209 ? 2.041 2.244 11.82 1 96.56 209 ALA A CA 1
ATOM 1669 C C . ALA A 1 209 ? 2.248 1.212 10.719 1 96.56 209 ALA A C 1
ATOM 1671 O O . ALA A 1 209 ? 3.332 0.635 10.594 1 96.56 209 ALA A O 1
ATOM 1672 N N . MET A 1 210 ? 1.233 1.008 9.953 1 95.81 210 MET A N 1
ATOM 1673 C CA . MET A 1 210 ? 1.368 0.192 8.75 1 95.81 210 MET A CA 1
ATOM 1674 C C . MET A 1 210 ? 1.853 1.032 7.57 1 95.81 210 MET A C 1
ATOM 1676 O O . MET A 1 210 ? 1.319 2.113 7.312 1 95.81 210 MET A O 1
ATOM 1680 N N . VAL A 1 211 ? 2.879 0.587 6.891 1 97.62 211 VAL A N 1
ATOM 1681 C CA . VAL A 1 211 ? 3.412 1.275 5.719 1 97.62 211 VAL A CA 1
ATOM 1682 C C . VAL A 1 211 ? 2.658 0.83 4.469 1 97.62 211 VAL A C 1
ATOM 1684 O O . VAL A 1 211 ? 2.613 -0.363 4.152 1 97.62 211 VAL A O 1
ATOM 1687 N N . ASP A 1 212 ? 2.008 1.763 3.785 1 96 212 ASP A N 1
ATOM 1688 C CA . ASP A 1 212 ? 1.084 1.45 2.699 1 96 212 ASP A CA 1
ATOM 1689 C C . ASP A 1 212 ? 1.295 2.389 1.512 1 96 212 ASP A C 1
ATOM 1691 O O . ASP A 1 212 ? 0.723 3.479 1.467 1 96 212 ASP A O 1
ATOM 1695 N N . SER A 1 213 ? 2.033 1.888 0.509 1 97 213 SER A N 1
ATOM 1696 C CA . SER A 1 213 ? 2.27 2.68 -0.694 1 97 213 SER A CA 1
ATOM 1697 C C . SER A 1 213 ? 1.012 2.77 -1.553 1 97 213 SER A C 1
ATOM 1699 O O . SER A 1 213 ? 0.947 3.568 -2.488 1 97 213 SER A O 1
ATOM 1701 N N . GLY A 1 214 ? -0.007 1.975 -1.234 1 93.5 214 GLY A N 1
ATOM 1702 C CA . GLY A 1 214 ? -1.255 1.991 -1.981 1 93.5 214 GLY A CA 1
ATOM 1703 C C . GLY A 1 214 ? -2.285 2.941 -1.4 1 93.5 214 GLY A C 1
ATOM 1704 O O . GLY A 1 214 ? -3.332 3.178 -2.01 1 93.5 214 GLY A O 1
ATOM 1705 N N . ALA A 1 215 ? -1.975 3.453 -0.301 1 92.31 215 ALA A N 1
ATOM 1706 C CA . ALA A 1 215 ? -2.83 4.465 0.313 1 92.31 215 ALA A CA 1
ATOM 1707 C C . ALA A 1 215 ? -2.338 5.871 -0.012 1 92.31 215 ALA A C 1
ATOM 1709 O O . ALA A 1 215 ? -1.212 6.238 0.333 1 92.31 215 ALA A O 1
ATOM 1710 N N . ALA A 1 216 ? -3.176 6.648 -0.559 1 90.81 216 ALA A N 1
ATOM 1711 C CA . ALA A 1 216 ? -2.791 7.996 -0.967 1 90.81 216 ALA A CA 1
ATOM 1712 C C . ALA A 1 216 ? -2.523 8.883 0.246 1 90.81 216 ALA A C 1
ATOM 1714 O O . ALA A 1 216 ? -1.677 9.781 0.194 1 90.81 216 ALA A O 1
ATOM 1715 N N . MET A 1 217 ? -3.217 8.508 1.339 1 90.62 217 MET A N 1
ATOM 1716 C CA . MET A 1 217 ? -3.195 9.406 2.488 1 90.62 217 MET A CA 1
ATOM 1717 C C . MET A 1 217 ? -2.729 8.672 3.742 1 90.62 217 MET A C 1
ATOM 1719 O O . MET A 1 217 ? -3.062 7.508 3.945 1 90.62 217 MET A O 1
ATOM 1723 N N . THR A 1 218 ? -2.023 9.438 4.547 1 95.69 218 THR A N 1
ATOM 1724 C CA . THR A 1 218 ? -1.68 8.969 5.887 1 95.69 218 THR A CA 1
ATOM 1725 C C . THR A 1 218 ? -2.826 9.234 6.859 1 95.69 218 THR A C 1
ATOM 1727 O O . THR A 1 218 ? -3.396 10.328 6.875 1 95.69 218 THR A O 1
ATOM 1730 N N . THR A 1 219 ? -3.162 8.18 7.641 1 96.25 219 THR A N 1
ATOM 1731 C CA . THR A 1 219 ? -4.34 8.305 8.492 1 96.25 219 THR A CA 1
ATOM 1732 C C . THR A 1 219 ? -4.008 7.93 9.93 1 96.25 219 THR A C 1
ATOM 1734 O O . THR A 1 219 ? -3.039 7.211 10.188 1 96.25 219 THR A O 1
ATOM 1737 N N . ILE A 1 220 ? -4.801 8.453 10.812 1 97.62 220 ILE A N 1
ATOM 1738 C CA . ILE A 1 220 ? -4.758 8.133 12.234 1 97.62 220 ILE A CA 1
ATOM 1739 C C . ILE A 1 220 ? -6.18 7.934 12.766 1 97.62 220 ILE A C 1
ATOM 1741 O O . ILE A 1 220 ? -7.094 8.672 12.391 1 97.62 220 ILE A O 1
ATOM 1745 N N . SER A 1 221 ? -6.367 6.93 13.578 1 96.56 221 SER A N 1
ATOM 1746 C CA . SER A 1 221 ? -7.691 6.715 14.148 1 96.56 221 SER A CA 1
ATOM 1747 C C . SER A 1 221 ? -8.016 7.773 15.195 1 96.56 221 SER A C 1
ATOM 1749 O O . SER A 1 221 ? -7.113 8.328 15.828 1 96.56 221 SER A O 1
ATOM 1751 N N . PRO A 1 222 ? -9.328 8 15.398 1 96.62 222 PRO A N 1
ATOM 1752 C CA . PRO A 1 222 ? -9.711 8.945 16.453 1 96.62 222 PRO A CA 1
ATOM 1753 C C . PRO A 1 222 ? -9.188 8.531 17.828 1 96.62 222 PRO A C 1
ATOM 1755 O O . PRO A 1 222 ? -8.742 9.383 18.609 1 96.62 222 PRO A O 1
ATOM 1758 N N . SER A 1 223 ? -9.242 7.266 18.109 1 96.44 223 SER A N 1
ATOM 1759 C CA . SER A 1 223 ? -8.797 6.773 19.406 1 96.44 223 SER A CA 1
ATOM 1760 C C . SER A 1 223 ? -7.312 7.043 19.625 1 96.44 223 SER A C 1
ATOM 1762 O O . SER A 1 223 ? -6.902 7.469 20.703 1 96.44 223 SER A O 1
ATOM 1764 N N . ILE A 1 224 ? -6.496 6.84 18.641 1 97.44 224 ILE A N 1
ATOM 1765 C CA . ILE A 1 224 ? -5.062 7.086 18.781 1 97.44 224 ILE A CA 1
ATOM 1766 C C . ILE A 1 224 ? -4.801 8.586 18.828 1 97.44 224 ILE A C 1
ATOM 1768 O O . ILE A 1 224 ? -3.953 9.047 19.609 1 97.44 224 ILE A O 1
ATOM 1772 N N . ALA A 1 225 ? -5.5 9.359 18 1 98.06 225 ALA A N 1
ATOM 1773 C CA . ALA A 1 225 ? -5.359 10.812 18.047 1 98.06 225 ALA A CA 1
ATOM 1774 C C . ALA A 1 225 ? -5.594 11.328 19.469 1 98.06 225 ALA A C 1
ATOM 1776 O O . ALA A 1 225 ? -4.887 12.227 19.938 1 98.06 225 ALA A O 1
ATOM 1777 N N . GLU A 1 226 ? -6.578 10.773 20.094 1 97.19 226 GLU A N 1
ATOM 1778 C CA . GLU A 1 226 ? -6.871 11.141 21.469 1 97.19 226 GLU A CA 1
ATOM 1779 C C . GLU A 1 226 ? -5.758 10.695 22.422 1 97.19 226 GLU A C 1
ATOM 1781 O O . GLU A 1 226 ? -5.312 11.461 23.266 1 97.19 226 GLU A O 1
ATOM 1786 N N . GLU A 1 227 ? -5.316 9.461 22.25 1 96.75 227 GLU A N 1
ATOM 1787 C CA . GLU A 1 227 ? -4.277 8.883 23.094 1 96.75 227 GLU A CA 1
ATOM 1788 C C . GLU A 1 227 ? -2.996 9.703 23.047 1 96.75 227 GLU A C 1
ATOM 1790 O O . GLU A 1 227 ? -2.311 9.867 24.062 1 96.75 227 GLU A O 1
ATOM 1795 N N . VAL A 1 228 ? -2.719 10.297 21.875 1 97.69 228 VAL A N 1
ATOM 1796 C CA . VAL A 1 228 ? -1.444 10.984 21.703 1 97.69 228 VAL A CA 1
ATOM 1797 C C . VAL A 1 228 ? -1.646 12.492 21.859 1 97.69 228 VAL A C 1
ATOM 1799 O O . VAL A 1 228 ? -0.72 13.273 21.641 1 97.69 228 VAL A O 1
ATOM 1802 N N . GLY A 1 229 ? -2.85 12.969 22.125 1 96.69 229 GLY A N 1
ATOM 1803 C CA . GLY A 1 229 ? -3.113 14.367 22.438 1 96.69 229 GLY A CA 1
ATOM 1804 C C . GLY A 1 229 ? -3.207 15.242 21.203 1 96.69 229 GLY A C 1
ATOM 1805 O O . GLY A 1 229 ? -2.768 16.391 21.219 1 96.69 229 GLY A O 1
ATOM 1806 N N . LEU A 1 230 ? -3.76 14.711 20.141 1 97.56 230 LEU A N 1
ATOM 1807 C CA . LEU A 1 230 ? -3.799 15.492 18.906 1 97.56 230 LEU A CA 1
ATOM 1808 C C . LEU A 1 230 ? -5.23 15.875 18.547 1 97.56 230 LEU A C 1
ATOM 1810 O O . LEU A 1 230 ? -5.469 16.562 17.547 1 97.56 230 LEU A O 1
ATOM 1814 N N . THR A 1 231 ? -6.191 15.562 19.375 1 96.38 231 THR A N 1
ATOM 1815 C CA . THR A 1 231 ? -7.598 15.789 19.062 1 96.38 231 THR A CA 1
ATOM 1816 C C . THR A 1 231 ? -7.875 17.281 18.859 1 96.38 231 THR A C 1
ATOM 1818 O O . THR A 1 231 ? -8.672 17.656 18 1 96.38 231 THR A O 1
ATOM 1821 N N . ARG A 1 232 ? -7.238 18.141 19.594 1 94.69 232 ARG A N 1
ATOM 1822 C CA . ARG A 1 232 ? -7.488 19.578 19.547 1 94.69 232 ARG A CA 1
ATOM 1823 C C . ARG A 1 232 ? -7.027 20.172 18.219 1 94.69 232 ARG A C 1
ATOM 1825 O O . ARG A 1 232 ? -7.371 21.312 17.891 1 94.69 232 ARG A O 1
ATOM 1832 N N . LEU A 1 233 ? -6.266 19.422 17.469 1 96.56 233 LEU A N 1
ATOM 1833 C CA . LEU A 1 233 ? -5.703 19.938 16.234 1 96.56 233 LEU A CA 1
ATOM 1834 C C . LEU A 1 233 ? -6.52 19.469 15.031 1 96.56 233 LEU A C 1
ATOM 1836 O O . LEU A 1 233 ? -6.191 19.781 13.883 1 96.56 233 LEU A O 1
ATOM 1840 N N . ILE A 1 234 ? -7.586 18.703 15.242 1 96.94 234 ILE A N 1
ATOM 1841 C CA . ILE A 1 234 ? -8.383 18.172 14.141 1 96.94 234 ILE A CA 1
ATOM 1842 C C . ILE A 1 234 ? -9.148 19.297 13.461 1 96.94 234 ILE A C 1
ATOM 1844 O O . ILE A 1 234 ? -10.008 19.938 14.086 1 96.94 234 ILE A O 1
ATOM 1848 N N . ASP A 1 235 ? -8.836 19.531 12.258 1 94.06 235 ASP A N 1
ATOM 1849 C CA . ASP A 1 235 ? -9.539 20.5 11.422 1 94.06 235 ASP A CA 1
ATOM 1850 C C . ASP A 1 235 ? -10.758 19.859 10.758 1 94.06 235 ASP A C 1
ATOM 1852 O O . ASP A 1 235 ? -10.633 19.219 9.719 1 94.06 235 ASP A O 1
ATOM 1856 N N . THR A 1 236 ? -11.891 20.156 11.242 1 90.88 236 THR A N 1
ATOM 1857 C CA . THR A 1 236 ? -13.125 19.516 10.812 1 90.88 236 THR A CA 1
ATOM 1858 C C . THR A 1 236 ? -13.578 20.062 9.469 1 90.88 236 THR A C 1
ATOM 1860 O O . THR A 1 236 ? -14.484 19.5 8.836 1 90.88 236 THR A O 1
ATOM 1863 N N . ARG A 1 237 ? -12.961 21.031 8.992 1 82.56 237 ARG A N 1
ATOM 1864 C CA . ARG A 1 237 ? -13.258 21.531 7.656 1 82.56 237 ARG A CA 1
ATOM 1865 C C . ARG A 1 237 ? -12.852 20.531 6.59 1 82.56 237 ARG A C 1
ATOM 1867 O O . ARG A 1 237 ? -13.328 20.594 5.453 1 82.56 237 ARG A O 1
ATOM 1874 N N . PHE A 1 238 ? -12.039 19.625 6.949 1 87.31 238 PHE A N 1
ATOM 1875 C CA . PHE A 1 238 ? -11.531 18.625 6.008 1 87.31 238 PHE A CA 1
ATOM 1876 C C . PHE A 1 238 ? -12.266 17.312 6.168 1 87.31 238 PHE A C 1
ATOM 1878 O O . PHE A 1 238 ? -11.773 16.266 5.738 1 87.31 238 PHE A O 1
ATOM 1885 N N . GLN A 1 239 ? -13.406 17.344 6.73 1 88 239 GLN A N 1
ATOM 1886 C CA . GLN A 1 239 ? -14.258 16.156 6.773 1 88 239 GLN A CA 1
ATOM 1887 C C . GLN A 1 239 ? -14.688 15.734 5.371 1 88 239 GLN A C 1
ATOM 1889 O O . GLN A 1 239 ? -14.766 16.562 4.465 1 88 239 GLN A O 1
ATOM 1894 N N . GLY A 1 240 ? -14.867 14.367 5.262 1 86.56 240 GLY A N 1
ATOM 1895 C CA . GLY A 1 240 ? -15.281 13.82 3.98 1 86.56 240 GLY A CA 1
ATOM 1896 C C . GLY A 1 240 ? -15.305 12.305 3.961 1 86.56 240 GLY A C 1
ATOM 1897 O O . GLY A 1 240 ? -15.664 11.672 4.957 1 86.56 240 GLY A O 1
ATOM 1898 N N . GLN A 1 241 ? -15.211 11.812 2.729 1 83.94 241 GLN A N 1
ATOM 1899 C CA . GLN A 1 241 ? -15.219 10.367 2.541 1 83.94 241 GLN A CA 1
ATOM 1900 C C . GLN A 1 241 ? -13.953 9.898 1.832 1 83.94 241 GLN A C 1
ATOM 1902 O O . GLN A 1 241 ? -13.484 10.539 0.889 1 83.94 241 GLN A O 1
ATOM 1907 N N . ALA A 1 242 ? -13.398 8.984 2.428 1 78.94 242 ALA A N 1
ATOM 1908 C CA . ALA A 1 242 ? -12.281 8.289 1.785 1 78.94 242 ALA A CA 1
ATOM 1909 C C . ALA A 1 242 ? -12.766 7.059 1.026 1 78.94 242 ALA A C 1
ATOM 1911 O O . ALA A 1 242 ? -13.516 6.242 1.567 1 78.94 242 ALA A O 1
ATOM 1912 N N . VAL A 1 243 ? -12.344 7.016 -0.247 1 72.69 243 VAL A N 1
ATOM 1913 C CA . VAL A 1 243 ? -12.828 5.922 -1.087 1 72.69 243 VAL A CA 1
ATOM 1914 C C . VAL A 1 243 ? -11.664 5.008 -1.466 1 72.69 243 VAL A C 1
ATOM 1916 O O . VAL A 1 243 ? -10.609 5.48 -1.906 1 72.69 243 VAL A O 1
ATOM 1919 N N . GLY A 1 244 ? -11.797 3.803 -1.237 1 71.38 244 GLY A N 1
ATOM 1920 C CA . GLY A 1 244 ? -10.977 2.705 -1.714 1 71.38 244 GLY A CA 1
ATOM 1921 C C . GLY A 1 244 ? -11.781 1.533 -2.234 1 71.38 244 GLY A C 1
ATOM 1922 O O . GLY A 1 244 ? -12.633 1.699 -3.117 1 71.38 244 GLY A O 1
ATOM 1923 N N . VAL A 1 245 ? -11.586 0.321 -1.679 1 65.94 245 VAL A N 1
ATOM 1924 C CA . VAL A 1 245 ? -12.484 -0.798 -1.947 1 65.94 245 VAL A CA 1
ATOM 1925 C C . VAL A 1 245 ? -13.844 -0.53 -1.315 1 65.94 245 VAL A C 1
ATOM 1927 O O . VAL A 1 245 ? -14.883 -0.894 -1.879 1 65.94 245 VAL A O 1
ATOM 1930 N N . GLY A 1 246 ? -13.773 0.182 -0.224 1 73.75 246 GLY A N 1
ATOM 1931 C CA . GLY A 1 246 ? -14.945 0.699 0.462 1 73.75 246 GLY A CA 1
ATOM 1932 C C . GLY A 1 246 ? -14.836 2.174 0.797 1 73.75 246 GLY A C 1
ATOM 1933 O O . GLY A 1 246 ? -13.938 2.863 0.31 1 73.75 246 GLY A O 1
ATOM 1934 N N . THR A 1 247 ? -15.867 2.588 1.44 1 80.19 247 THR A N 1
ATOM 1935 C CA . THR A 1 247 ? -15.891 3.998 1.809 1 80.19 247 THR A CA 1
ATOM 1936 C C . THR A 1 247 ? -15.766 4.164 3.32 1 80.19 247 THR A C 1
ATOM 1938 O O . THR A 1 247 ? -16.344 3.391 4.086 1 80.19 247 THR A O 1
ATOM 1941 N N . GLN A 1 248 ? -14.891 5.09 3.707 1 86.06 248 GLN A N 1
ATOM 1942 C CA . GLN A 1 248 ? -14.734 5.438 5.117 1 86.06 248 GLN A CA 1
ATOM 1943 C C . GLN A 1 248 ? -14.906 6.938 5.332 1 86.06 248 GLN A C 1
ATOM 1945 O O . GLN A 1 248 ? -14.609 7.738 4.445 1 86.06 248 GLN A O 1
ATOM 1950 N N . ASN A 1 249 ? -15.383 7.246 6.52 1 91.25 249 ASN A N 1
ATOM 1951 C CA . ASN A 1 249 ? -15.562 8.648 6.863 1 91.25 249 ASN A CA 1
ATOM 1952 C C . ASN A 1 249 ? -14.266 9.289 7.344 1 91.25 249 ASN A C 1
ATOM 1954 O O . ASN A 1 249 ? -13.523 8.688 8.117 1 91.25 249 ASN A O 1
ATOM 1958 N N . ILE A 1 250 ? -14.039 10.484 6.816 1 92.94 250 ILE A N 1
ATOM 1959 C CA . ILE A 1 250 ? -12.93 11.305 7.285 1 92.94 250 ILE A CA 1
ATOM 1960 C C . ILE A 1 250 ? -13.43 12.312 8.32 1 92.94 250 ILE A C 1
ATOM 1962 O O . ILE A 1 250 ? -14.289 13.148 8.023 1 92.94 250 ILE A O 1
ATOM 1966 N N . GLY A 1 251 ? -12.883 12.289 9.484 1 95.31 251 GLY A N 1
ATOM 1967 C CA . GLY A 1 251 ? -13.305 13.172 10.562 1 95.31 251 GLY A CA 1
ATOM 1968 C C . GLY A 1 251 ? -12.648 14.539 10.508 1 95.31 251 GLY A C 1
ATOM 1969 O O . GLY A 1 251 ? -13.125 15.492 11.125 1 95.31 251 GLY A O 1
ATOM 1970 N N . GLY A 1 252 ? -11.609 14.633 9.836 1 95.19 252 GLY A N 1
ATOM 1971 C CA . GLY A 1 252 ? -10.828 15.859 9.719 1 95.19 252 GLY A CA 1
ATOM 1972 C C . GLY A 1 252 ? -9.367 15.602 9.414 1 95.19 252 GLY A C 1
ATOM 1973 O O . GLY A 1 252 ? -8.992 14.5 9.016 1 95.19 252 GLY A O 1
ATOM 1974 N N . LYS A 1 253 ? -8.648 16.672 9.523 1 94.94 253 LYS A N 1
ATOM 1975 C CA . LYS A 1 253 ? -7.23 16.578 9.188 1 94.94 253 LYS A CA 1
ATOM 1976 C C . LYS A 1 253 ? -6.371 17.25 10.258 1 94.94 253 LYS A C 1
ATOM 1978 O O . LYS A 1 253 ? -6.719 18.312 10.766 1 94.94 253 LYS A O 1
ATOM 1983 N N . ILE A 1 254 ? -5.379 16.562 10.734 1 97.44 254 ILE A N 1
ATOM 1984 C CA . ILE A 1 254 ? -4.281 17.141 11.484 1 97.44 254 ILE A CA 1
ATOM 1985 C C . ILE A 1 254 ? -3.162 17.562 10.531 1 97.44 254 ILE A C 1
ATOM 1987 O O . ILE A 1 254 ? -2.527 16.703 9.898 1 97.44 254 ILE A O 1
ATOM 1991 N N . HIS A 1 255 ? -2.857 18.766 10.508 1 94.25 255 HIS A N 1
ATOM 1992 C CA . HIS A 1 255 ? -2.021 19.281 9.422 1 94.25 255 HIS A CA 1
ATOM 1993 C C . HIS A 1 255 ? -0.551 18.969 9.672 1 94.25 255 HIS A C 1
ATOM 1995 O O . HIS A 1 255 ? 0.202 18.719 8.719 1 94.25 255 HIS A O 1
ATOM 2001 N N . SER A 1 256 ? -0.191 19.016 10.867 1 95.56 256 SER A N 1
ATOM 2002 C CA . SER A 1 256 ? 1.208 18.734 11.164 1 95.56 256 SER A CA 1
ATOM 2003 C C . SER A 1 256 ? 1.383 18.25 12.594 1 95.56 256 SER A C 1
ATOM 2005 O O . SER A 1 256 ? 0.844 18.844 13.531 1 95.56 256 SER A O 1
ATOM 2007 N N . ALA A 1 257 ? 2.025 17.172 12.711 1 96.56 257 ALA A N 1
ATOM 2008 C CA . ALA A 1 257 ? 2.451 16.641 14 1 96.56 257 ALA A CA 1
ATOM 2009 C C . ALA A 1 257 ? 3.816 15.969 13.891 1 96.56 257 ALA A C 1
ATOM 2011 O O . ALA A 1 257 ? 4.082 15.234 12.93 1 96.56 257 ALA A O 1
ATOM 2012 N N . PRO A 1 258 ? 4.668 16.328 14.812 1 95.19 258 PRO A N 1
ATOM 2013 C CA . PRO A 1 258 ? 5.969 15.656 14.789 1 95.19 258 PRO A CA 1
ATOM 2014 C C . PRO A 1 258 ? 5.879 14.18 15.172 1 95.19 258 PRO A C 1
ATOM 2016 O O . PRO A 1 258 ? 5.16 13.82 16.109 1 95.19 258 PRO A O 1
ATOM 2019 N N . ILE A 1 259 ? 6.547 13.406 14.375 1 96.12 259 ILE A N 1
ATOM 2020 C CA . ILE A 1 259 ? 6.652 11.992 14.727 1 96.12 259 ILE A CA 1
ATOM 2021 C C . ILE A 1 259 ? 8.125 11.586 14.781 1 96.12 259 ILE A C 1
ATOM 2023 O O . ILE A 1 259 ? 8.961 12.172 14.094 1 96.12 259 ILE A O 1
ATOM 2027 N N . GLU A 1 260 ? 8.391 10.633 15.617 1 94.75 260 GLU A N 1
ATOM 2028 C CA . GLU A 1 260 ? 9.703 9.992 15.664 1 94.75 260 GLU A CA 1
ATOM 2029 C C . GLU A 1 260 ? 9.633 8.555 15.148 1 94.75 260 GLU A C 1
ATOM 2031 O O . GLU A 1 260 ? 8.758 7.785 15.555 1 94.75 260 GLU A O 1
ATOM 2036 N N . ILE A 1 261 ? 10.461 8.266 14.25 1 92.19 261 ILE A N 1
ATOM 2037 C CA . ILE A 1 261 ? 10.414 6.93 13.672 1 92.19 261 ILE A CA 1
ATOM 2038 C C . ILE A 1 261 ? 11.609 6.117 14.156 1 92.19 261 ILE A C 1
ATOM 2040 O O . ILE A 1 261 ? 12.75 6.602 14.141 1 92.19 261 ILE A O 1
ATOM 2044 N N . GLY A 1 262 ? 11.312 4.871 14.461 1 79.88 262 GLY A N 1
ATOM 2045 C CA . GLY A 1 262 ? 12.359 3.98 14.953 1 79.88 262 GLY A CA 1
ATOM 2046 C C . GLY A 1 262 ? 13.047 4.504 16.203 1 79.88 262 GLY A C 1
ATOM 2047 O O . GLY A 1 262 ? 12.391 4.988 17.125 1 79.88 262 GLY A O 1
ATOM 2048 N N . ASP A 1 263 ? 14.352 4.219 16.156 1 78.44 263 ASP A N 1
ATOM 2049 C CA . ASP A 1 263 ? 15.148 4.617 17.312 1 78.44 263 ASP A CA 1
ATOM 2050 C C . ASP A 1 263 ? 15.836 5.957 17.062 1 78.44 263 ASP A C 1
ATOM 2052 O O . ASP A 1 263 ? 16.688 6.379 17.859 1 78.44 263 ASP A O 1
ATOM 2056 N N . SER A 1 264 ? 15.148 6.535 16.062 1 77.12 264 SER A N 1
ATOM 2057 C CA . SER A 1 264 ? 15.766 7.828 15.789 1 77.12 264 SER A CA 1
ATOM 2058 C C . SER A 1 264 ? 15.172 8.922 16.672 1 77.12 264 SER A C 1
ATOM 2060 O O . SER A 1 264 ? 14.016 8.844 17.078 1 77.12 264 SER A O 1
ATOM 2062 N N . LYS A 1 265 ? 15.961 9.844 17.219 1 80.75 265 LYS A N 1
ATOM 2063 C CA . LYS A 1 265 ? 15.461 11 17.953 1 80.75 265 LYS A CA 1
ATOM 2064 C C . LYS A 1 265 ? 15.156 12.164 17.016 1 80.75 265 LYS A C 1
ATOM 2066 O O . LYS A 1 265 ? 14.93 13.289 17.469 1 80.75 265 LYS A O 1
ATOM 2071 N N . ILE A 1 266 ? 15.039 11.742 15.789 1 86.94 266 ILE A N 1
ATOM 2072 C CA . ILE A 1 266 ? 14.75 12.781 14.812 1 86.94 266 ILE A CA 1
ATOM 2073 C C . ILE A 1 266 ? 13.242 12.883 14.594 1 86.94 266 ILE A C 1
ATOM 2075 O O . ILE A 1 266 ? 12.57 11.875 14.367 1 86.94 266 ILE A O 1
ATOM 2079 N N . GLU A 1 267 ? 12.719 14.117 14.625 1 91.31 267 GLU A N 1
ATOM 2080 C CA . GLU A 1 267 ? 11.297 14.367 14.414 1 91.31 267 GLU A CA 1
ATOM 2081 C C . GLU A 1 267 ? 11.016 14.719 12.953 1 91.31 267 GLU A C 1
ATOM 2083 O O . GLU A 1 267 ? 11.758 15.5 12.344 1 91.31 267 GLU A O 1
ATOM 2088 N N . LEU A 1 268 ? 10.023 14.094 12.445 1 92.38 268 LEU A N 1
ATOM 2089 C CA . LEU A 1 268 ? 9.547 14.367 11.094 1 92.38 268 LEU A CA 1
ATOM 2090 C C . LEU A 1 268 ? 8.125 14.914 11.117 1 92.38 268 LEU A C 1
ATOM 2092 O O . LEU A 1 268 ? 7.262 14.383 11.828 1 92.38 268 LEU A O 1
ATOM 2096 N N . PRO A 1 269 ? 7.926 16 10.359 1 94.31 269 PRO A N 1
ATOM 2097 C CA . PRO A 1 269 ? 6.543 16.484 10.281 1 94.31 269 PRO A CA 1
ATOM 2098 C C . PRO A 1 269 ? 5.641 15.531 9.5 1 94.31 269 PRO A C 1
ATOM 2100 O O . PRO A 1 269 ? 6.02 15.055 8.422 1 94.31 269 PRO A O 1
ATOM 2103 N N . CYS A 1 270 ? 4.469 15.273 10.047 1 96.44 270 CYS A N 1
ATOM 2104 C CA . CYS A 1 270 ? 3.506 14.375 9.414 1 96.44 270 CYS A CA 1
ATOM 2105 C C . CYS A 1 270 ? 2.096 14.953 9.492 1 96.44 270 CYS A C 1
ATOM 2107 O O . CYS A 1 270 ? 1.715 15.539 10.508 1 96.44 270 CYS A O 1
ATOM 2109 N N . SER A 1 271 ? 1.391 14.789 8.422 1 96.12 271 SER A N 1
ATOM 2110 C CA . SER A 1 271 ? -0.033 15.109 8.406 1 96.12 271 SER A CA 1
ATOM 2111 C C . SER A 1 271 ? -0.883 13.844 8.5 1 96.12 271 SER A C 1
ATOM 2113 O O . SER A 1 271 ? -0.495 12.789 7.992 1 96.12 271 SER A O 1
ATOM 2115 N N . PHE A 1 272 ? -2.059 13.961 9.156 1 97.44 272 PHE A N 1
ATOM 2116 C CA . PHE A 1 272 ? -2.957 12.828 9.328 1 97.44 272 PHE A CA 1
ATOM 2117 C C . PHE A 1 272 ? -4.383 13.203 8.953 1 97.44 272 PHE A C 1
ATOM 2119 O O . PHE A 1 272 ? -4.898 14.227 9.398 1 97.44 272 PHE A O 1
ATOM 2126 N N . TYR A 1 273 ? -4.949 12.43 8.125 1 95.62 273 TYR A N 1
ATOM 2127 C CA . TYR A 1 273 ? -6.406 12.414 8.094 1 95.62 273 TYR A CA 1
ATOM 2128 C C . TYR A 1 273 ? -6.965 11.508 9.188 1 95.62 273 TYR A C 1
ATOM 2130 O O . TYR A 1 273 ? -6.434 10.422 9.438 1 95.62 273 TYR A O 1
ATOM 2138 N N . VAL A 1 274 ? -7.992 11.961 9.781 1 97.25 274 VAL A N 1
ATOM 2139 C CA . VAL A 1 274 ? -8.57 11.195 10.883 1 97.25 274 VAL A CA 1
ATOM 2140 C C . VAL A 1 274 ? -9.625 10.227 10.344 1 97.25 274 VAL A C 1
ATOM 2142 O O . VAL A 1 274 ? -10.727 10.641 9.977 1 97.25 274 VAL A O 1
ATOM 2145 N N . VAL A 1 275 ? -9.273 8.984 10.312 1 94.44 275 VAL A N 1
ATOM 2146 C CA . VAL A 1 275 ? -10.117 7.918 9.789 1 94.44 275 VAL A CA 1
ATOM 2147 C C . VAL A 1 275 ? -10.086 6.719 10.727 1 94.44 275 VAL A C 1
ATOM 2149 O O . VAL A 1 275 ? -9.023 6.32 11.203 1 94.44 275 VAL A O 1
ATOM 2152 N N . ASP A 1 276 ? -11.242 6.23 11.031 1 91 276 ASP A N 1
ATOM 2153 C CA . ASP A 1 276 ? -11.305 5.043 11.875 1 91 276 ASP A CA 1
ATOM 2154 C C . ASP A 1 276 ? -11.078 3.771 11.062 1 91 276 ASP A C 1
ATOM 2156 O O . ASP A 1 276 ? -12.016 3.201 10.508 1 91 276 ASP A O 1
ATOM 2160 N N . THR A 1 277 ? -9.82 3.428 10.984 1 81.44 277 THR A N 1
ATOM 2161 C CA . THR A 1 277 ? -9.461 2.217 10.258 1 81.44 277 THR A CA 1
ATOM 2162 C C . THR A 1 277 ? -9.086 1.096 11.227 1 81.44 277 THR A C 1
ATOM 2164 O O . THR A 1 277 ? -8.922 1.331 12.422 1 81.44 277 THR A O 1
ATOM 2167 N N . SER A 1 278 ? -8.938 -0.099 10.672 1 78.88 278 SER A N 1
ATOM 2168 C CA . SER A 1 278 ? -8.594 -1.265 11.484 1 78.88 278 SER A CA 1
ATOM 2169 C C . SER A 1 278 ? -7.133 -1.23 11.914 1 78.88 278 SER A C 1
ATOM 2171 O O . SER A 1 278 ? -6.75 -1.877 12.891 1 78.88 278 SER A O 1
ATOM 2173 N N . VAL A 1 279 ? -6.273 -0.509 11.32 1 86.25 279 VAL A N 1
ATOM 2174 C CA . VAL A 1 279 ? -4.844 -0.567 11.602 1 86.25 279 VAL A CA 1
ATOM 2175 C C . VAL A 1 279 ? -4.449 0.584 12.523 1 86.25 279 VAL A C 1
ATOM 2177 O O . VAL A 1 279 ? -3.338 0.607 13.055 1 86.25 279 VAL A O 1
ATOM 2180 N N . GLY A 1 280 ? -5.227 1.519 12.781 1 91.88 280 GLY A N 1
ATOM 2181 C CA . GLY A 1 280 ? -4.961 2.631 13.672 1 91.88 280 GLY A CA 1
ATOM 2182 C C . GLY A 1 280 ? -4.23 3.779 13 1 91.88 280 GLY A C 1
ATOM 2183 O O . GLY A 1 280 ? -4.746 4.898 12.945 1 91.88 280 GLY A O 1
ATOM 2184 N N . ILE A 1 281 ? -2.916 3.428 12.531 1 96.5 281 ILE A N 1
ATOM 2185 C CA . ILE A 1 281 ? -2.141 4.406 11.773 1 96.5 281 ILE A CA 1
ATOM 2186 C C . ILE A 1 281 ? -1.696 3.803 10.445 1 96.5 281 ILE A C 1
ATOM 2188 O O . ILE A 1 281 ? -1.064 2.742 10.422 1 96.5 281 ILE A O 1
ATOM 2192 N N . LEU A 1 282 ? -2.113 4.469 9.438 1 95.5 282 LEU A N 1
ATOM 2193 C CA . LEU A 1 282 ? -1.684 4.121 8.086 1 95.5 282 LEU A CA 1
ATOM 2194 C C . LEU A 1 282 ? -0.704 5.156 7.543 1 95.5 282 LEU A C 1
ATOM 2196 O O . LEU A 1 282 ? -1.039 6.34 7.438 1 95.5 282 LEU A O 1
ATOM 2200 N N . PHE A 1 283 ? 0.534 4.758 7.332 1 96.69 283 PHE A N 1
ATOM 2201 C CA . PHE A 1 283 ? 1.555 5.609 6.734 1 96.69 283 PHE A CA 1
ATOM 2202 C C . PHE A 1 283 ? 1.521 5.512 5.215 1 96.69 283 PHE A C 1
ATOM 2204 O O . PHE A 1 283 ? 2.059 4.562 4.637 1 96.69 283 PHE A O 1
ATOM 2211 N N . GLY A 1 284 ? 0.904 6.457 4.621 1 96.62 284 GLY A N 1
ATOM 2212 C CA . GLY A 1 284 ? 0.548 6.379 3.213 1 96.62 284 GLY A CA 1
ATOM 2213 C C . GLY A 1 284 ? 1.587 7 2.299 1 96.62 284 GLY A C 1
ATOM 2214 O O . GLY A 1 284 ? 2.656 7.41 2.756 1 96.62 284 GLY A O 1
ATOM 2215 N N . LEU A 1 285 ? 1.167 7.008 1.025 1 96.5 285 LEU A N 1
ATOM 2216 C CA . LEU A 1 285 ? 2.082 7.434 -0.027 1 96.5 285 LEU A CA 1
ATOM 2217 C C . LEU A 1 285 ? 2.385 8.922 0.085 1 96.5 285 LEU A C 1
ATOM 2219 O O . LEU A 1 285 ? 3.486 9.367 -0.249 1 96.5 285 LEU A O 1
ATOM 2223 N N . ASP A 1 286 ? 1.487 9.742 0.584 1 92.94 286 ASP A N 1
ATOM 2224 C CA . ASP A 1 286 ? 1.724 11.172 0.748 1 92.94 286 ASP A CA 1
ATOM 2225 C C . ASP A 1 286 ? 2.947 11.43 1.625 1 92.94 286 ASP A C 1
ATOM 2227 O O . ASP A 1 286 ? 3.861 12.156 1.227 1 92.94 286 ASP A O 1
ATOM 2231 N N . MET A 1 287 ? 3.025 10.766 2.727 1 95.44 287 MET A N 1
ATOM 2232 C CA . MET A 1 287 ? 4.152 10.953 3.639 1 95.44 287 MET A CA 1
ATOM 2233 C C . MET A 1 287 ? 5.391 10.227 3.127 1 95.44 287 MET A C 1
ATOM 2235 O O . MET A 1 287 ? 6.512 10.711 3.301 1 95.44 287 MET A O 1
ATOM 2239 N N . LEU A 1 288 ? 5.168 9.055 2.553 1 97 288 LEU A N 1
ATOM 2240 C CA . LEU A 1 288 ? 6.297 8.328 1.981 1 97 288 LEU A CA 1
ATOM 2241 C C . LEU A 1 288 ? 7.02 9.172 0.941 1 97 288 LEU A C 1
ATOM 2243 O O . LEU A 1 288 ? 8.25 9.25 0.938 1 97 288 LEU A O 1
ATOM 2247 N N . ARG A 1 289 ? 6.266 9.797 0.056 1 94.31 289 ARG A N 1
ATOM 2248 C CA . ARG A 1 289 ? 6.852 10.656 -0.97 1 94.31 289 ARG A CA 1
ATOM 2249 C C . ARG A 1 289 ? 7.457 11.914 -0.353 1 94.31 289 ARG A C 1
ATOM 2251 O O . ARG A 1 289 ? 8.57 12.312 -0.714 1 94.31 289 ARG A O 1
ATOM 2258 N N . ARG A 1 290 ? 6.734 12.5 0.518 1 91.25 290 ARG A N 1
ATOM 2259 C CA . ARG A 1 290 ? 7.195 13.734 1.148 1 91.25 290 ARG A CA 1
ATOM 2260 C C . ARG A 1 290 ? 8.578 13.555 1.764 1 91.25 290 ARG A C 1
ATOM 2262 O O . ARG A 1 290 ? 9.438 14.43 1.637 1 91.25 290 ARG A O 1
ATOM 2269 N N . HIS A 1 291 ? 8.758 12.484 2.424 1 94.06 291 HIS A N 1
ATOM 2270 C CA . HIS A 1 291 ? 10 12.258 3.152 1 94.06 291 HIS A CA 1
ATOM 2271 C C . HIS A 1 291 ? 10.969 11.398 2.344 1 94.06 291 HIS A C 1
ATOM 2273 O O . HIS A 1 291 ? 11.945 10.883 2.885 1 94.06 291 HIS A O 1
ATOM 2279 N N . ARG A 1 292 ? 10.688 11.188 1.105 1 94.12 292 ARG A N 1
ATOM 2280 C CA . ARG A 1 292 ? 11.555 10.477 0.173 1 94.12 292 ARG A CA 1
ATOM 2281 C C . ARG A 1 292 ? 11.977 9.125 0.738 1 94.12 292 ARG A C 1
ATOM 2283 O O . ARG A 1 292 ? 13.164 8.812 0.786 1 94.12 292 ARG A O 1
ATOM 2290 N N . CYS A 1 293 ? 10.992 8.422 1.109 1 97 293 CYS A N 1
ATOM 2291 C CA . CYS A 1 293 ? 11.25 7.141 1.76 1 97 293 CYS A CA 1
ATOM 2292 C C . CYS A 1 293 ? 11.602 6.07 0.735 1 97 293 CYS A C 1
ATOM 2294 O O . CYS A 1 293 ? 11.242 6.184 -0.438 1 97 293 CYS A O 1
ATOM 2296 N N . THR A 1 294 ? 12.305 5.059 1.241 1 97.75 294 THR A N 1
ATOM 2297 C CA . THR A 1 294 ? 12.57 3.828 0.505 1 97.75 294 THR A CA 1
ATOM 2298 C C . THR A 1 294 ? 12.094 2.613 1.293 1 97.75 294 THR A C 1
ATOM 2300 O O . THR A 1 294 ? 12.547 2.379 2.416 1 97.75 294 THR A O 1
ATOM 2303 N N . ILE A 1 295 ? 11.094 1.937 0.718 1 98.31 295 ILE A N 1
ATOM 2304 C CA . ILE A 1 295 ? 10.719 0.634 1.258 1 98.31 295 ILE A CA 1
ATOM 2305 C C . ILE A 1 295 ? 11.656 -0.439 0.714 1 98.31 295 ILE A C 1
ATOM 2307 O O . ILE A 1 295 ? 11.57 -0.814 -0.457 1 98.31 295 ILE A O 1
ATOM 2311 N N . ASP A 1 296 ? 12.547 -0.879 1.531 1 97.31 296 ASP A N 1
ATOM 2312 C CA . ASP A 1 296 ? 13.578 -1.829 1.13 1 97.31 296 ASP A CA 1
ATOM 2313 C C . ASP A 1 296 ? 13.273 -3.23 1.654 1 97.31 296 ASP A C 1
ATOM 2315 O O . ASP A 1 296 ? 13.594 -3.557 2.797 1 97.31 296 ASP A O 1
ATOM 2319 N N . LEU A 1 297 ? 12.75 -4.062 0.789 1 97.25 297 LEU A N 1
ATOM 2320 C CA . LEU A 1 297 ? 12.297 -5.379 1.23 1 97.25 297 LEU A CA 1
ATOM 2321 C C . LEU A 1 297 ? 13.43 -6.395 1.165 1 97.25 297 LEU A C 1
ATOM 2323 O O . LEU A 1 297 ? 13.297 -7.516 1.66 1 97.25 297 LEU A O 1
ATOM 2327 N N . GLU A 1 298 ? 14.531 -6.023 0.567 1 94.5 298 GLU A N 1
ATOM 2328 C CA . GLU A 1 298 ? 15.734 -6.84 0.672 1 94.5 298 GLU A CA 1
ATOM 2329 C C . GLU A 1 298 ? 16.312 -6.777 2.08 1 94.5 298 GLU A C 1
ATOM 2331 O O . GLU A 1 298 ? 16.688 -7.809 2.65 1 94.5 298 GLU A O 1
ATOM 2336 N N . ARG A 1 299 ? 16.359 -5.629 2.58 1 95.5 299 ARG A N 1
ATOM 2337 C CA . ARG A 1 299 ? 16.922 -5.414 3.91 1 95.5 299 ARG A CA 1
ATOM 2338 C C . ARG A 1 299 ? 15.82 -5.418 4.973 1 95.5 299 ARG A C 1
ATOM 2340 O O . ARG A 1 299 ? 16.109 -5.391 6.172 1 95.5 299 ARG A O 1
ATOM 2347 N N . ASP A 1 300 ? 14.609 -5.418 4.547 1 96.56 300 ASP A N 1
ATOM 2348 C CA . ASP A 1 300 ? 13.445 -5.406 5.418 1 96.56 300 ASP A CA 1
ATOM 2349 C C . ASP A 1 300 ? 13.438 -4.176 6.32 1 96.56 300 ASP A C 1
ATOM 2351 O O . ASP A 1 300 ? 13.312 -4.293 7.539 1 96.56 300 ASP A O 1
ATOM 2355 N N . VAL A 1 301 ? 13.625 -2.982 5.68 1 96.88 301 VAL A N 1
ATOM 2356 C CA . VAL A 1 301 ? 13.672 -1.724 6.418 1 96.88 301 VAL A CA 1
ATOM 2357 C C . VAL A 1 301 ? 12.969 -0.629 5.613 1 96.88 301 VAL A C 1
ATOM 2359 O O . VAL A 1 301 ? 12.859 -0.723 4.391 1 96.88 301 VAL A O 1
ATOM 2362 N N . LEU A 1 302 ? 12.484 0.312 6.305 1 97.31 302 LEU A N 1
ATOM 2363 C CA . LEU A 1 302 ? 12.086 1.598 5.738 1 97.31 302 LEU A CA 1
ATOM 2364 C C . LEU A 1 302 ? 13.195 2.631 5.914 1 97.31 302 LEU A C 1
ATOM 2366 O O . LEU A 1 302 ? 13.625 2.898 7.039 1 97.31 302 LEU A O 1
ATOM 2370 N N . VAL A 1 303 ? 13.656 3.145 4.84 1 96.56 303 VAL A N 1
ATOM 2371 C CA . VAL A 1 303 ? 14.656 4.207 4.883 1 96.56 303 VAL A CA 1
ATOM 2372 C C . VAL A 1 303 ? 13.984 5.562 4.672 1 96.56 303 VAL A C 1
ATOM 2374 O O . VAL A 1 303 ? 13.219 5.738 3.723 1 96.56 303 VAL A O 1
ATOM 2377 N N . ILE A 1 304 ? 14.172 6.441 5.531 1 94.44 304 ILE A N 1
ATOM 2378 C CA . ILE A 1 304 ? 13.602 7.777 5.441 1 94.44 304 ILE A CA 1
ATOM 2379 C C . ILE A 1 304 ? 14.711 8.797 5.211 1 94.44 304 ILE A C 1
ATOM 2381 O O . ILE A 1 304 ? 15.555 9.023 6.086 1 94.44 304 ILE A O 1
ATOM 2385 N N . GLY A 1 305 ? 14.633 9.406 4.062 1 83.31 305 GLY A N 1
ATOM 2386 C CA . GLY A 1 305 ? 15.734 10.281 3.697 1 83.31 305 GLY A CA 1
ATOM 2387 C C . GLY A 1 305 ? 17.062 9.562 3.619 1 83.31 305 GLY A C 1
ATOM 2388 O O . GLY A 1 305 ? 17.172 8.484 3.025 1 83.31 305 GLY A O 1
ATOM 2389 N N . LYS A 1 306 ? 18.156 10.062 4.133 1 75.88 306 LYS A N 1
ATOM 2390 C CA . LYS A 1 306 ? 19.484 9.477 4.008 1 75.88 306 LYS A CA 1
ATOM 2391 C C . LYS A 1 306 ? 19.969 8.898 5.336 1 75.88 306 LYS A C 1
ATOM 2393 O O . LYS A 1 306 ? 20.844 8.023 5.367 1 75.88 306 LYS A O 1
ATOM 2398 N N . HIS A 1 307 ? 19.188 9.141 6.398 1 78.56 307 HIS A N 1
ATOM 2399 C CA . HIS A 1 307 ? 19.875 8.867 7.656 1 78.56 307 HIS A CA 1
ATOM 2400 C C . HIS A 1 307 ? 18.984 8.086 8.617 1 78.56 307 HIS A C 1
ATOM 2402 O O . HIS A 1 307 ? 19.438 7.668 9.688 1 78.56 307 HIS A O 1
ATOM 2408 N N . ILE A 1 308 ? 17.734 7.922 8.344 1 91.19 308 ILE A N 1
ATOM 2409 C CA . ILE A 1 308 ? 16.859 7.25 9.281 1 91.19 308 ILE A CA 1
ATOM 2410 C C . ILE A 1 308 ? 16.406 5.91 8.703 1 91.19 308 ILE A C 1
ATOM 2412 O O . ILE A 1 308 ? 16 5.836 7.543 1 91.19 308 ILE A O 1
ATOM 2416 N N . GLU A 1 309 ? 16.609 4.914 9.531 1 94.12 309 GLU A N 1
ATOM 2417 C CA . GLU A 1 309 ? 16.141 3.59 9.148 1 94.12 309 GLU A CA 1
ATOM 2418 C C . GLU A 1 309 ? 15.258 2.973 10.234 1 94.12 309 GLU A C 1
ATOM 2420 O O . GLU A 1 309 ? 15.562 3.096 11.422 1 94.12 309 GLU A O 1
ATOM 2425 N N . ALA A 1 310 ? 14.188 2.434 9.805 1 95.5 310 ALA A N 1
ATOM 2426 C CA . ALA A 1 310 ? 13.305 1.683 10.695 1 95.5 310 ALA A CA 1
ATOM 2427 C C . ALA A 1 310 ? 13.125 0.249 10.203 1 95.5 310 ALA A C 1
ATOM 2429 O O . ALA A 1 310 ? 12.703 0.024 9.062 1 95.5 310 ALA A O 1
ATOM 2430 N N . LYS A 1 311 ? 13.43 -0.688 11.055 1 95.5 311 LYS A N 1
ATOM 2431 C CA . LYS A 1 311 ? 13.195 -2.088 10.711 1 95.5 311 LYS A CA 1
ATOM 2432 C C . LYS A 1 311 ? 11.703 -2.416 10.742 1 95.5 311 LYS A C 1
ATOM 2434 O O . LYS A 1 311 ? 10.977 -1.955 11.625 1 95.5 311 LYS A O 1
ATOM 2439 N N . PHE A 1 312 ? 11.258 -3.164 9.766 1 96.62 312 PHE A N 1
ATOM 2440 C CA . PHE A 1 312 ? 9.883 -3.646 9.812 1 96.62 312 PHE A CA 1
ATOM 2441 C C . PHE A 1 312 ? 9.703 -4.664 10.938 1 96.62 312 PHE A C 1
ATOM 2443 O O . PHE A 1 312 ? 10.578 -5.5 11.164 1 96.62 312 PHE A O 1
ATOM 2450 N N . LEU A 1 313 ? 8.57 -4.621 11.531 1 94.19 313 LEU A N 1
ATOM 2451 C CA . LEU A 1 313 ? 8.289 -5.461 12.695 1 94.19 313 LEU A CA 1
ATOM 2452 C C . LEU A 1 313 ? 7.977 -6.887 12.266 1 94.19 313 LEU A C 1
ATOM 2454 O O . LEU A 1 313 ? 7.344 -7.105 11.227 1 94.19 313 LEU A O 1
ATOM 2458 N N . SER A 1 314 ? 8.359 -7.758 13.141 1 87.69 314 SER A N 1
ATOM 2459 C CA . SER A 1 314 ? 7.918 -9.141 12.984 1 87.69 314 SER A CA 1
ATOM 2460 C C . SER A 1 314 ? 6.496 -9.328 13.5 1 87.69 314 SER A C 1
ATOM 2462 O O . SER A 1 314 ? 5.961 -8.453 14.188 1 87.69 314 SER A O 1
ATOM 2464 N N . GLU A 1 315 ? 5.938 -10.391 13.164 1 80.88 315 GLU A N 1
ATOM 2465 C CA . GLU A 1 315 ? 4.57 -10.688 13.586 1 80.88 315 GLU A CA 1
ATOM 2466 C C . GLU A 1 315 ? 4.441 -10.664 15.109 1 80.88 315 GLU A C 1
ATOM 2468 O O . GLU A 1 315 ? 3.418 -10.234 15.641 1 80.88 315 GLU A O 1
ATOM 2473 N N . SER A 1 316 ? 5.438 -11.086 15.727 1 79.94 316 SER A N 1
ATOM 2474 C CA . SER A 1 316 ? 5.418 -11.156 17.188 1 79.94 316 SER A CA 1
ATOM 2475 C C . SER A 1 316 ? 5.492 -9.766 17.812 1 79.94 316 SER A C 1
ATOM 2477 O O . SER A 1 316 ? 5.086 -9.57 18.953 1 79.94 316 SER A O 1
ATOM 2479 N N . GLU A 1 317 ? 5.945 -8.812 17.078 1 84.94 317 GLU A N 1
ATOM 2480 C CA . GLU A 1 317 ? 6.152 -7.465 17.594 1 84.94 317 GLU A CA 1
ATOM 2481 C C . GLU A 1 317 ? 4.926 -6.59 17.359 1 84.94 317 GLU A C 1
ATOM 2483 O O . GLU A 1 317 ? 4.816 -5.496 17.922 1 84.94 317 GLU A O 1
ATOM 2488 N N . ILE A 1 318 ? 4.062 -7.098 16.531 1 81.31 318 ILE A N 1
ATOM 2489 C CA . ILE A 1 318 ? 2.877 -6.316 16.203 1 81.31 318 ILE A CA 1
ATOM 2490 C C . ILE A 1 318 ? 1.807 -6.523 17.281 1 81.31 318 ILE A C 1
ATOM 2492 O O . ILE A 1 318 ? 1.453 -7.66 17.594 1 81.31 318 ILE A O 1
ATOM 2496 N N . PRO A 1 319 ? 1.41 -5.293 17.781 1 70.19 319 PRO A N 1
ATOM 2497 C CA . PRO A 1 319 ? 0.365 -5.445 18.797 1 70.19 319 PRO A CA 1
ATOM 2498 C C . PRO A 1 319 ? -0.903 -6.094 18.234 1 70.19 319 PRO A C 1
ATOM 2500 O O . PRO A 1 319 ? -1.259 -5.867 17.078 1 70.19 319 PRO A O 1
ATOM 2503 N N . ARG A 1 320 ? -1.479 -6.988 18.953 1 58.03 320 ARG A N 1
ATOM 2504 C CA . ARG A 1 320 ? -2.646 -7.773 18.562 1 58.03 320 ARG A CA 1
ATOM 2505 C C . ARG A 1 320 ? -3.783 -6.871 18.094 1 58.03 320 ARG A C 1
ATOM 2507 O O . ARG A 1 320 ? -4.539 -7.23 17.188 1 58.03 320 ARG A O 1
ATOM 2514 N N . LYS A 1 321 ? -3.986 -5.707 18.75 1 49.75 321 LYS A N 1
ATOM 2515 C CA . LYS A 1 321 ? -5.082 -4.812 18.391 1 49.75 321 LYS A CA 1
ATOM 2516 C C . LYS A 1 321 ? -4.922 -4.281 16.969 1 49.75 321 LYS A C 1
ATOM 2518 O O . LYS A 1 321 ? -5.902 -3.92 16.328 1 49.75 321 LYS A O 1
ATOM 2523 N N . SER A 1 322 ? -3.762 -4.078 16.562 1 44.94 322 SER A N 1
ATOM 2524 C CA . SER A 1 322 ? -3.461 -3.438 15.281 1 44.94 322 SER A CA 1
ATOM 2525 C C . SER A 1 322 ? -3.693 -4.395 14.117 1 44.94 322 SER A C 1
ATOM 2527 O O . SER A 1 322 ? -3.666 -3.982 12.953 1 44.94 322 SER A O 1
ATOM 2529 N N . LEU A 1 323 ? -3.766 -5.648 14.391 1 42.47 323 LEU A N 1
ATOM 2530 C CA . LEU A 1 323 ? -3.74 -6.652 13.328 1 42.47 323 LEU A CA 1
ATOM 2531 C C . LEU A 1 323 ? -5.102 -6.758 12.648 1 42.47 323 LEU A C 1
ATOM 2533 O O . LEU A 1 323 ? -5.312 -7.637 11.812 1 42.47 323 LEU A O 1
ATOM 2537 N N . GLY A 1 324 ? -6.031 -5.883 13.102 1 40.22 324 GLY A N 1
ATOM 2538 C CA . GLY A 1 324 ? -7.301 -6.055 12.414 1 40.22 324 GLY A CA 1
ATOM 2539 C C . GLY A 1 324 ? -7.273 -5.578 10.977 1 40.22 324 GLY A C 1
ATOM 2540 O O . GLY A 1 324 ? -8.32 -5.297 10.391 1 40.22 324 GLY A O 1
ATOM 2541 N N . GLY A 1 325 ? -6.215 -5.109 10.641 1 36.53 325 GLY A N 1
ATOM 2542 C CA . GLY A 1 325 ? -6.219 -4.418 9.359 1 36.53 325 GLY A CA 1
ATOM 2543 C C . GLY A 1 325 ? -6.84 -5.238 8.242 1 36.53 325 GLY A C 1
ATOM 2544 O O . GLY A 1 325 ? -6.996 -6.453 8.367 1 36.53 325 GLY A O 1
ATOM 2545 N N . ASN A 1 326 ? -7.516 -4.492 7.402 1 36.78 326 ASN A N 1
ATOM 2546 C CA . ASN A 1 326 ? -8.211 -4.758 6.145 1 36.78 326 ASN A CA 1
ATOM 2547 C C . ASN A 1 326 ? -7.375 -5.645 5.223 1 36.78 326 ASN A C 1
ATOM 2549 O O . ASN A 1 326 ? -6.699 -5.148 4.32 1 36.78 326 ASN A O 1
ATOM 2553 N N . LEU A 1 327 ? -6.594 -6.32 5.844 1 36.5 327 LEU A N 1
ATOM 2554 C CA . LEU A 1 327 ? -5.789 -7.23 5.039 1 36.5 327 LEU A CA 1
ATOM 2555 C C . LEU A 1 327 ? -6.668 -8.031 4.082 1 36.5 327 LEU A C 1
ATOM 2557 O O . LEU A 1 327 ? -7.75 -8.484 4.461 1 36.5 327 LEU A O 1
ATOM 2561 N N . PHE A 1 328 ? -6.617 -7.539 2.9 1 35.16 328 PHE A N 1
ATOM 2562 C CA . PHE A 1 328 ? -7.145 -8.547 1.984 1 35.16 328 PHE A CA 1
ATOM 2563 C C . PHE A 1 328 ? -6.836 -9.953 2.49 1 35.16 328 PHE A C 1
ATOM 2565 O O . PHE A 1 328 ? -5.75 -10.477 2.246 1 35.16 328 PHE A O 1
ATOM 2572 N N . GLN A 1 329 ? -7.324 -10.109 3.754 1 35.97 329 GLN A N 1
ATOM 2573 C CA . GLN A 1 329 ? -7.285 -11.492 4.23 1 35.97 329 GLN A CA 1
ATOM 2574 C C . GLN A 1 329 ? -8.516 -12.266 3.777 1 35.97 329 GLN A C 1
ATOM 2576 O O . GLN A 1 329 ? -9.609 -11.703 3.672 1 35.97 329 GLN A O 1
ATOM 2581 N N . ARG A 1 330 ? -8.297 -13.273 3.113 1 33.16 330 ARG A N 1
ATOM 2582 C CA . ARG A 1 330 ? -9.383 -14.172 2.756 1 33.16 330 ARG A CA 1
ATOM 2583 C C . ARG A 1 330 ? -10.195 -14.57 3.986 1 33.16 330 ARG A C 1
ATOM 2585 O O . ARG A 1 330 ? -9.633 -15.055 4.973 1 33.16 330 ARG A O 1
ATOM 2592 N N . GLU A 1 331 ? -11.266 -13.719 4.398 1 28.3 331 GLU A N 1
ATOM 2593 C CA . GLU A 1 331 ? -12.141 -14.32 5.398 1 28.3 331 GLU A CA 1
ATOM 2594 C C . GLU A 1 331 ? -12.961 -15.461 4.801 1 28.3 331 GLU A C 1
ATOM 2596 O O . GLU A 1 331 ? -13.461 -15.352 3.68 1 28.3 331 GLU A O 1
ATOM 2601 N N . LYS A 1 332 ? -13.031 -16.625 5.547 1 28.48 332 LYS A N 1
ATOM 2602 C CA . LYS A 1 332 ? -13.977 -17.719 5.355 1 28.48 332 LYS A CA 1
ATOM 2603 C C . LYS A 1 332 ? -15.406 -17.281 5.645 1 28.48 332 LYS A C 1
ATOM 2605 O O . LYS A 1 332 ? -15.648 -16.531 6.594 1 28.48 332 LYS A O 1
ATOM 2610 N N . MET B 1 1 ? 28.156 28.156 18.125 1 80.38 1 MET B N 1
ATOM 2611 C CA . MET B 1 1 ? 26.891 27.484 17.875 1 80.38 1 MET B CA 1
ATOM 2612 C C . MET B 1 1 ? 26.844 26.922 16.469 1 80.38 1 MET B C 1
ATOM 2614 O O . MET B 1 1 ? 27.391 27.516 15.531 1 80.38 1 MET B O 1
ATOM 2618 N N . GLN B 1 2 ? 26.234 25.766 16.344 1 85.56 2 GLN B N 1
ATOM 2619 C CA . GLN B 1 2 ? 26.062 25.109 15.062 1 85.56 2 GLN B CA 1
ATOM 2620 C C . GLN B 1 2 ? 24.75 25.531 14.398 1 85.56 2 GLN B C 1
ATOM 2622 O O . GLN B 1 2 ? 23.688 25.453 15.008 1 85.56 2 GLN B O 1
ATOM 2627 N N . LEU B 1 3 ? 24.922 26.047 13.18 1 87.12 3 LEU B N 1
ATOM 2628 C CA . LEU B 1 3 ? 23.766 26.5 12.422 1 87.12 3 LEU B CA 1
ATOM 2629 C C . LEU B 1 3 ? 23.672 25.766 11.086 1 87.12 3 LEU B C 1
ATOM 2631 O O . LEU B 1 3 ? 24.688 25.391 10.5 1 87.12 3 LEU B O 1
ATOM 2635 N N . THR B 1 4 ? 22.562 25.578 10.672 1 87.44 4 THR B N 1
ATOM 2636 C CA . THR B 1 4 ? 22.297 25.031 9.352 1 87.44 4 THR B CA 1
ATOM 2637 C C . THR B 1 4 ? 21.719 26.094 8.414 1 87.44 4 THR B C 1
ATOM 2639 O O . THR B 1 4 ? 20.766 26.781 8.766 1 87.44 4 THR B O 1
ATOM 2642 N N . ILE B 1 5 ? 22.359 26.188 7.27 1 88.94 5 ILE B N 1
ATOM 2643 C CA . ILE B 1 5 ? 21.953 27.188 6.297 1 88.94 5 ILE B CA 1
ATOM 2644 C C . ILE B 1 5 ? 21.453 26.516 5.027 1 88.94 5 ILE B C 1
ATOM 2646 O O . ILE B 1 5 ? 22.172 25.719 4.418 1 88.94 5 ILE B O 1
ATOM 2650 N N . SER B 1 6 ? 20.359 26.859 4.664 1 85.12 6 SER B N 1
ATOM 2651 C CA . SER B 1 6 ? 19.781 26.391 3.398 1 85.12 6 SER B CA 1
ATOM 2652 C C . SER B 1 6 ? 19.906 27.469 2.318 1 85.12 6 SER B C 1
ATOM 2654 O O . SER B 1 6 ? 19.469 28.594 2.506 1 85.12 6 SER B O 1
ATOM 2656 N N . LEU B 1 7 ? 20.5 27.078 1.2 1 82.62 7 LEU B N 1
ATOM 2657 C CA . LEU B 1 7 ? 20.656 28 0.072 1 82.62 7 LEU B CA 1
ATOM 2658 C C . LEU B 1 7 ? 19.5 27.859 -0.902 1 82.62 7 LEU B C 1
ATOM 2660 O O . LEU B 1 7 ? 19.266 26.781 -1.457 1 82.62 7 LEU B O 1
ATOM 2664 N N . ASP B 1 8 ? 18.812 28.906 -1.09 1 76 8 ASP B N 1
ATOM 2665 C CA . ASP B 1 8 ? 17.594 28.891 -1.891 1 76 8 ASP B CA 1
ATOM 2666 C C . ASP B 1 8 ? 17.906 28.641 -3.365 1 76 8 ASP B C 1
ATOM 2668 O O . ASP B 1 8 ? 17.109 28.047 -4.082 1 76 8 ASP B O 1
ATOM 2672 N N . ASP B 1 9 ? 18.969 29.094 -3.869 1 69.31 9 ASP B N 1
ATOM 2673 C CA . ASP B 1 9 ? 19.281 29.078 -5.293 1 69.31 9 ASP B CA 1
ATOM 2674 C C . ASP B 1 9 ? 19.562 27.656 -5.781 1 69.31 9 ASP B C 1
ATOM 2676 O O . ASP B 1 9 ? 19.172 27.297 -6.895 1 69.31 9 ASP B O 1
ATOM 2680 N N . ASN B 1 10 ? 20.203 26.953 -5.012 1 64.81 10 ASN B N 1
ATOM 2681 C CA . ASN B 1 10 ? 20.547 25.625 -5.52 1 64.81 10 ASN B CA 1
ATOM 2682 C C . ASN B 1 10 ? 20.156 24.531 -4.547 1 64.81 10 ASN B C 1
ATOM 2684 O O . ASN B 1 10 ? 20.562 23.375 -4.703 1 64.81 10 ASN B O 1
ATOM 2688 N N . ASN B 1 11 ? 19.391 24.828 -3.555 1 65.62 11 ASN B N 1
ATOM 2689 C CA . ASN B 1 11 ? 18.844 23.953 -2.529 1 65.62 11 ASN B CA 1
ATOM 2690 C C . ASN B 1 11 ? 19.953 23.219 -1.783 1 65.62 11 ASN B C 1
ATOM 2692 O O . ASN B 1 11 ? 19.75 22.094 -1.307 1 65.62 11 ASN B O 1
ATOM 2696 N N . ASP B 1 12 ? 20.969 23.797 -1.714 1 74.88 12 ASP B N 1
ATOM 2697 C CA . ASP B 1 12 ? 22.094 23.25 -0.953 1 74.88 12 ASP B CA 1
ATOM 2698 C C . ASP B 1 12 ? 21.984 23.625 0.524 1 74.88 12 ASP B C 1
ATOM 2700 O O . ASP B 1 12 ? 21.391 24.656 0.87 1 74.88 12 ASP B O 1
ATOM 2704 N N . ILE B 1 13 ? 22.422 22.672 1.408 1 80.19 13 ILE B N 1
ATOM 2705 C CA . ILE B 1 13 ? 22.438 22.938 2.844 1 80.19 13 ILE B CA 1
ATOM 2706 C C . ILE B 1 13 ? 23.875 22.922 3.35 1 80.19 13 ILE B C 1
ATOM 2708 O O . ILE B 1 13 ? 24.641 22.016 3.037 1 80.19 13 ILE B O 1
ATOM 2712 N N . ILE B 1 14 ? 24.266 23.969 4.074 1 84.12 14 ILE B N 1
ATOM 2713 C CA . ILE B 1 14 ? 25.594 23.984 4.672 1 84.12 14 ILE B CA 1
ATOM 2714 C C . ILE B 1 14 ? 25.469 24.156 6.184 1 84.12 14 ILE B C 1
ATOM 2716 O O . ILE B 1 14 ? 24.547 24.812 6.672 1 84.12 14 ILE B O 1
ATOM 2720 N N . SER B 1 15 ? 26.281 23.438 6.918 1 85.56 15 SER B N 1
ATOM 2721 C CA . SER B 1 15 ? 26.391 23.609 8.367 1 85.56 15 SER B CA 1
ATOM 2722 C C . SER B 1 15 ? 27.594 24.453 8.742 1 85.56 15 SER B C 1
ATOM 2724 O O . SER B 1 15 ? 28.703 24.219 8.242 1 85.56 15 SER B O 1
ATOM 2726 N N . VAL B 1 16 ? 27.312 25.391 9.617 1 86.44 16 VAL B N 1
ATOM 2727 C CA . VAL B 1 16 ? 28.406 26.266 10.008 1 86.44 16 VAL B CA 1
ATOM 2728 C C . VAL B 1 16 ? 28.516 26.297 11.531 1 86.44 16 VAL B C 1
ATOM 2730 O O . VAL B 1 16 ? 27.516 26.109 12.234 1 86.44 16 VAL B O 1
ATOM 2733 N N . ASP B 1 17 ? 29.75 26.406 12.023 1 87.25 17 ASP B N 1
ATOM 2734 C CA . ASP B 1 17 ? 30.031 26.609 13.438 1 87.25 17 ASP B CA 1
ATOM 2735 C C . ASP B 1 17 ? 30.547 28.016 13.711 1 87.25 17 ASP B C 1
ATOM 2737 O O . ASP B 1 17 ? 31.625 28.375 13.25 1 87.25 17 ASP B O 1
ATOM 2741 N N . VAL B 1 18 ? 29.688 28.844 14.367 1 88.69 18 VAL B N 1
ATOM 2742 C CA . VAL B 1 18 ? 30.062 30.234 14.578 1 88.69 18 VAL B CA 1
ATOM 2743 C C . VAL B 1 18 ? 29.797 30.641 16.031 1 88.69 18 VAL B C 1
ATOM 2745 O O . VAL B 1 18 ? 28.953 30.047 16.703 1 88.69 18 VAL B O 1
ATOM 2748 N N . PRO B 1 19 ? 30.609 31.578 16.578 1 84.38 19 PRO B N 1
ATOM 2749 C CA . PRO B 1 19 ? 30.328 32.062 17.938 1 84.38 19 PRO B CA 1
ATOM 2750 C C . PRO B 1 19 ? 28.969 32.75 18.047 1 84.38 19 PRO B C 1
ATOM 2752 O O . PRO B 1 19 ? 28.531 33.406 17.109 1 84.38 19 PRO B O 1
ATOM 2755 N N . GLU B 1 20 ? 28.25 32.594 19.172 1 86.88 20 GLU B N 1
ATOM 2756 C CA . GLU B 1 20 ? 26.938 33.156 19.406 1 86.88 20 GLU B CA 1
ATOM 2757 C C . GLU B 1 20 ? 27 34.688 19.406 1 86.88 20 GLU B C 1
ATOM 2759 O O . GLU B 1 20 ? 25.984 35.344 19.141 1 86.88 20 GLU B O 1
ATOM 2764 N N . SER B 1 21 ? 28.109 35.188 19.672 1 84.31 21 SER B N 1
ATOM 2765 C CA . SER B 1 21 ? 28.297 36.625 19.781 1 84.31 21 SER B CA 1
ATOM 2766 C C . SER B 1 21 ? 28.594 37.25 18.422 1 84.31 21 SER B C 1
ATOM 2768 O O . SER B 1 21 ? 28.766 38.469 18.312 1 84.31 21 SER B O 1
ATOM 2770 N N . LEU B 1 22 ? 28.656 36.438 17.312 1 87.38 22 LEU B N 1
ATOM 2771 C CA . LEU B 1 22 ? 28.922 36.938 15.953 1 87.38 22 LEU B CA 1
ATOM 2772 C C . LEU B 1 22 ? 27.797 37.844 15.477 1 87.38 22 LEU B C 1
ATOM 2774 O O . LEU B 1 22 ? 26.625 37.5 15.609 1 87.38 22 LEU B O 1
ATOM 2778 N N . THR B 1 23 ? 28.094 39.062 15.055 1 89.94 23 THR B N 1
ATOM 2779 C CA . THR B 1 23 ? 27.062 39.969 14.539 1 89.94 23 THR B CA 1
ATOM 2780 C C . THR B 1 23 ? 26.547 39.5 13.195 1 89.94 23 THR B C 1
ATOM 2782 O O . THR B 1 23 ? 27.234 38.75 12.492 1 89.94 23 THR B O 1
ATOM 2785 N N . LEU B 1 24 ? 25.391 39.969 12.82 1 91 24 LEU B N 1
ATOM 2786 C CA . LEU B 1 24 ? 24.781 39.562 11.555 1 91 24 LEU B CA 1
ATOM 2787 C C . LEU B 1 24 ? 25.672 39.938 10.383 1 91 24 LEU B C 1
ATOM 2789 O O . LEU B 1 24 ? 25.844 39.156 9.445 1 91 24 LEU B O 1
ATOM 2793 N N . GLU B 1 25 ? 26.234 41.062 10.383 1 88 25 GLU B N 1
ATOM 2794 C CA . GLU B 1 25 ? 27.109 41.531 9.297 1 88 25 GLU B CA 1
ATOM 2795 C C . GLU B 1 25 ? 28.344 40.625 9.164 1 88 25 GLU B C 1
ATOM 2797 O O . GLU B 1 25 ? 28.734 40.281 8.047 1 88 25 GLU B O 1
ATOM 2802 N N . ASP B 1 26 ? 28.906 40.281 10.328 1 88.88 26 ASP B N 1
ATOM 2803 C CA . ASP B 1 26 ? 30.078 39.406 10.312 1 88.88 26 ASP B CA 1
ATOM 2804 C C . ASP B 1 26 ? 29.688 38 9.859 1 88.88 26 ASP B C 1
ATOM 2806 O O . ASP B 1 26 ? 30.469 37.344 9.164 1 88.88 26 ASP B O 1
ATOM 2810 N N . PHE B 1 27 ? 28.5 37.594 10.227 1 91.31 27 PHE B N 1
ATOM 2811 C CA . PHE B 1 27 ? 28 36.281 9.82 1 91.31 27 PHE B CA 1
ATOM 2812 C C . PHE B 1 27 ? 27.797 36.219 8.312 1 91.31 27 PHE B C 1
ATOM 2814 O O . PHE B 1 27 ? 28.203 35.25 7.66 1 91.31 27 PHE B O 1
ATOM 2821 N N . LYS B 1 28 ? 27.266 37.25 7.742 1 90.44 28 LYS B N 1
ATOM 2822 C CA . LYS B 1 28 ? 27.109 37.344 6.293 1 90.44 28 LYS B CA 1
ATOM 2823 C C . LYS B 1 28 ? 28.453 37.281 5.582 1 90.44 28 LYS B C 1
ATOM 2825 O O . LYS B 1 28 ? 28.578 36.656 4.531 1 90.44 28 LYS B O 1
ATOM 2830 N N . ALA B 1 29 ? 29.453 37.938 6.137 1 87.94 29 ALA B N 1
ATOM 2831 C CA . ALA B 1 29 ? 30.797 37.875 5.586 1 87.94 29 ALA B CA 1
ATOM 2832 C C . ALA B 1 29 ? 31.359 36.438 5.625 1 87.94 29 ALA B C 1
ATOM 2834 O O . ALA B 1 29 ? 32 36 4.672 1 87.94 29 ALA B O 1
ATOM 2835 N N . TYR B 1 30 ? 31.047 35.781 6.762 1 87.94 30 TYR B N 1
ATOM 2836 C CA . TYR B 1 30 ? 31.453 34.375 6.898 1 87.94 30 TYR B CA 1
ATOM 2837 C C . TYR B 1 30 ? 30.812 33.5 5.828 1 87.94 30 TYR B C 1
ATOM 2839 O O . TYR B 1 30 ? 31.469 32.688 5.207 1 87.94 30 TYR B O 1
ATOM 2847 N N . LEU B 1 31 ? 29.578 33.75 5.574 1 89.38 31 LEU B N 1
ATOM 2848 C CA . LEU B 1 31 ? 28.812 32.938 4.621 1 89.38 31 LEU B CA 1
ATOM 2849 C C . LEU B 1 31 ? 29.312 33.188 3.195 1 89.38 31 LEU B C 1
ATOM 2851 O O . LEU B 1 31 ? 29.203 32.312 2.342 1 89.38 31 LEU B O 1
ATOM 2855 N N . GLN B 1 32 ? 29.734 34.406 2.922 1 88.06 32 GLN B N 1
ATOM 2856 C CA . GLN B 1 32 ? 30.312 34.688 1.616 1 88.06 32 GLN B CA 1
ATOM 2857 C C . GLN B 1 32 ? 31.453 33.719 1.301 1 88.06 32 GLN B C 1
ATOM 2859 O O . GLN B 1 32 ? 31.562 33.25 0.173 1 88.06 32 GLN B O 1
ATOM 2864 N N . ALA B 1 33 ? 32.281 33.406 2.285 1 84.38 33 ALA B N 1
ATOM 2865 C CA . ALA B 1 33 ? 33.406 32.531 2.107 1 84.38 33 ALA B CA 1
ATOM 2866 C C . ALA B 1 33 ? 32.938 31.109 1.769 1 84.38 33 ALA B C 1
ATOM 2868 O O . ALA B 1 33 ? 33.625 30.406 1 1 84.38 33 ALA B O 1
ATOM 2869 N N . GLU B 1 34 ? 31.766 30.781 2.305 1 82.19 34 GLU B N 1
ATOM 2870 C CA . GLU B 1 34 ? 31.281 29.406 2.139 1 82.19 34 GLU B CA 1
ATOM 2871 C C . GLU B 1 34 ? 30.422 29.281 0.885 1 82.19 34 GLU B C 1
ATOM 2873 O O . GLU B 1 34 ? 30.406 28.219 0.248 1 82.19 34 GLU B O 1
ATOM 2878 N N . THR B 1 35 ? 29.672 30.266 0.465 1 83.5 35 THR B N 1
ATOM 2879 C CA . THR B 1 35 ? 28.656 30.156 -0.578 1 83.5 35 THR B CA 1
ATOM 2880 C C . THR B 1 35 ? 29.047 30.969 -1.808 1 83.5 35 THR B C 1
ATOM 2882 O O . THR B 1 35 ? 28.5 30.766 -2.895 1 83.5 35 THR B O 1
ATOM 2885 N N . GLY B 1 36 ? 29.859 32 -1.645 1 83.25 36 GLY B N 1
ATOM 2886 C CA . GLY B 1 36 ? 30.266 32.906 -2.725 1 83.25 36 GLY B CA 1
ATOM 2887 C C . GLY B 1 36 ? 29.312 34.062 -2.918 1 83.25 36 GLY B C 1
ATOM 2888 O O . GLY B 1 36 ? 29.547 34.906 -3.775 1 83.25 36 GLY B O 1
ATOM 2889 N N . ILE B 1 37 ? 28.281 34.156 -2.162 1 85.62 37 ILE B N 1
ATOM 2890 C CA . ILE B 1 37 ? 27.328 35.25 -2.281 1 85.62 37 ILE B CA 1
ATOM 2891 C C . ILE B 1 37 ? 27.812 36.469 -1.494 1 85.62 37 ILE B C 1
ATOM 2893 O O . ILE B 1 37 ? 28.078 36.375 -0.292 1 85.62 37 ILE B O 1
ATOM 2897 N N . GLU B 1 38 ? 27.969 37.625 -2.213 1 86.19 38 GLU B N 1
ATOM 2898 C CA . GLU B 1 38 ? 28.406 38.844 -1.559 1 86.19 38 GLU B CA 1
ATOM 2899 C C . GLU B 1 38 ? 27.453 39.25 -0.433 1 86.19 38 GLU B C 1
ATOM 2901 O O . GLU B 1 38 ? 26.234 39.094 -0.566 1 86.19 38 GLU B O 1
ATOM 2906 N N . PRO B 1 39 ? 27.938 39.688 0.731 1 86.94 39 PRO B N 1
ATOM 2907 C CA . PRO B 1 39 ? 27.094 40.031 1.873 1 86.94 39 PRO B CA 1
ATOM 2908 C C . PRO B 1 39 ? 25.953 41 1.496 1 86.94 39 PRO B C 1
ATOM 2910 O O . PRO B 1 39 ? 24.844 40.844 2.006 1 86.94 39 PRO B O 1
ATOM 2913 N N . THR B 1 40 ? 26.234 41.875 0.46 1 85.94 40 THR B N 1
ATOM 2914 C CA . THR B 1 40 ? 25.234 42.844 0.041 1 85.94 40 THR B CA 1
ATOM 2915 C C . THR B 1 40 ? 24.109 42.156 -0.732 1 85.94 40 THR B C 1
ATOM 2917 O O . THR B 1 40 ? 23 42.688 -0.803 1 85.94 40 THR B O 1
ATOM 2920 N N . ASP B 1 41 ? 24.406 41.031 -1.214 1 83.88 41 ASP B N 1
ATOM 2921 C CA . ASP B 1 41 ? 23.422 40.312 -2.031 1 83.88 41 ASP B CA 1
ATOM 2922 C C . ASP B 1 41 ? 22.766 39.188 -1.233 1 83.88 41 ASP B C 1
ATOM 2924 O O . ASP B 1 41 ? 21.938 38.438 -1.771 1 83.88 41 ASP B O 1
ATOM 2928 N N . GLN B 1 42 ? 23.125 39.062 0.024 1 87.75 42 GLN B N 1
ATOM 2929 C CA . GLN B 1 42 ? 22.578 38 0.857 1 87.75 42 GLN B CA 1
ATOM 2930 C C . GLN B 1 42 ? 21.281 38.438 1.545 1 87.75 42 GLN B C 1
ATOM 2932 O O . GLN B 1 42 ? 21.219 39.531 2.107 1 87.75 42 GLN B O 1
ATOM 2937 N N . VAL B 1 43 ? 20.328 37.688 1.413 1 86.25 43 VAL B N 1
ATOM 2938 C CA . VAL B 1 43 ? 19.141 37.812 2.238 1 86.25 43 VAL B CA 1
ATOM 2939 C C . VAL B 1 43 ? 19.031 36.594 3.176 1 86.25 43 VAL B C 1
ATOM 2941 O O . VAL B 1 43 ? 18.797 35.469 2.729 1 86.25 43 VAL B O 1
ATOM 2944 N N . LEU B 1 44 ? 19.188 36.812 4.527 1 86.81 44 LEU B N 1
ATOM 2945 C CA . LEU B 1 44 ? 19.109 35.75 5.543 1 86.81 44 LEU B CA 1
ATOM 2946 C C . LEU B 1 44 ? 17.781 35.812 6.277 1 86.81 44 LEU B C 1
ATOM 2948 O O . LEU B 1 44 ? 17.359 36.875 6.738 1 86.81 44 LEU B O 1
ATOM 2952 N N . ARG B 1 45 ? 17.266 34.781 6.324 1 86.12 45 ARG B N 1
ATOM 2953 C CA . ARG B 1 45 ? 15.984 34.688 7.012 1 86.12 45 ARG B CA 1
ATOM 2954 C C . ARG B 1 45 ? 16.031 33.656 8.133 1 86.12 45 ARG B C 1
ATOM 2956 O O . ARG B 1 45 ? 16.656 32.625 7.996 1 86.12 45 ARG B O 1
ATOM 2963 N N . PHE B 1 46 ? 15.352 34 9.242 1 83.38 46 PHE B N 1
ATOM 2964 C CA . PHE B 1 46 ? 15.148 33.125 10.398 1 83.38 46 PHE B CA 1
ATOM 2965 C C . PHE B 1 46 ? 13.68 33.062 10.789 1 83.38 46 PHE B C 1
ATOM 2967 O O . PHE B 1 46 ? 13.055 34.125 11.016 1 83.38 46 PHE B O 1
ATOM 2974 N N . ASN B 1 47 ? 13.172 31.906 10.734 1 72.56 47 ASN B N 1
ATOM 2975 C CA . ASN B 1 47 ? 11.75 31.719 11 1 72.56 47 ASN B CA 1
ATOM 2976 C C . ASN B 1 47 ? 10.883 32.594 10.094 1 72.56 47 ASN B C 1
ATOM 2978 O O . ASN B 1 47 ? 9.945 33.219 10.555 1 72.56 47 ASN B O 1
ATOM 2982 N N . GLY B 1 48 ? 11.352 32.75 8.805 1 74.31 48 GLY B N 1
ATOM 2983 C CA . GLY B 1 48 ? 10.594 33.438 7.773 1 74.31 48 GLY B CA 1
ATOM 2984 C C . GLY B 1 48 ? 10.859 34.938 7.746 1 74.31 48 GLY B C 1
ATOM 2985 O O . GLY B 1 48 ? 10.477 35.625 6.801 1 74.31 48 GLY B O 1
ATOM 2986 N N . SER B 1 49 ? 11.539 35.375 8.711 1 80.75 49 SER B N 1
ATOM 2987 C CA . SER B 1 49 ? 11.805 36.781 8.781 1 80.75 49 SER B CA 1
ATOM 2988 C C . SER B 1 49 ? 13.234 37.125 8.359 1 80.75 49 SER B C 1
ATOM 2990 O O . SER B 1 49 ? 14.172 36.438 8.789 1 80.75 49 SER B O 1
ATOM 2992 N N . GLU B 1 50 ? 13.227 38.125 7.543 1 84.56 50 GLU B N 1
ATOM 2993 C CA . GLU B 1 50 ? 14.562 38.562 7.141 1 84.56 50 GLU B CA 1
ATOM 2994 C C . GLU B 1 50 ? 15.305 39.188 8.312 1 84.56 50 GLU B C 1
ATOM 2996 O O . GLU B 1 50 ? 14.742 40 9.062 1 84.56 50 GLU B O 1
ATOM 3001 N N . LEU B 1 51 ? 16.469 38.844 8.453 1 85.69 51 LEU B N 1
ATOM 3002 C CA . LEU B 1 51 ? 17.344 39.406 9.484 1 85.69 51 LEU B CA 1
ATOM 3003 C C . LEU B 1 51 ? 18.047 40.656 8.969 1 85.69 51 LEU B C 1
ATOM 3005 O O . LEU B 1 51 ? 18.828 40.594 8.008 1 85.69 51 LEU B O 1
ATOM 3009 N N . VAL B 1 52 ? 17.719 41.781 9.531 1 80.75 52 VAL B N 1
ATOM 3010 C CA . VAL B 1 52 ? 18.234 43.031 9.008 1 80.75 52 VAL B CA 1
ATOM 3011 C C . VAL B 1 52 ? 19.094 43.719 10.078 1 80.75 52 VAL B C 1
ATOM 3013 O O . VAL B 1 52 ? 20.094 44.375 9.758 1 80.75 52 VAL B O 1
ATOM 3016 N N . ALA B 1 53 ? 18.781 43.594 11.328 1 75.75 53 ALA B N 1
ATOM 3017 C CA . ALA B 1 53 ? 19.484 44.312 12.375 1 75.75 53 ALA B CA 1
ATOM 3018 C C . ALA B 1 53 ? 20.875 43.719 12.594 1 75.75 53 ALA B C 1
ATOM 3020 O O . ALA B 1 53 ? 21.031 42.531 12.758 1 75.75 53 ALA B O 1
ATOM 3021 N N . ASN B 1 54 ? 21.844 44.531 12.414 1 84.62 54 ASN B N 1
ATOM 3022 C CA . ASN B 1 54 ? 23.203 44.094 12.664 1 84.62 54 ASN B CA 1
ATOM 3023 C C . ASN B 1 54 ? 23.469 43.906 14.156 1 84.62 54 ASN B C 1
ATOM 3025 O O . ASN B 1 54 ? 24.094 44.75 14.789 1 84.62 54 ASN B O 1
ATOM 3029 N N . LYS B 1 55 ? 22.938 42.906 14.852 1 85.5 55 LYS B N 1
ATOM 3030 C CA . LYS B 1 55 ? 23.094 42.469 16.25 1 85.5 55 LYS B CA 1
ATOM 3031 C C . LYS B 1 55 ? 23.734 41.094 16.359 1 85.5 55 LYS B C 1
ATOM 3033 O O . LYS B 1 55 ? 23.797 40.375 15.367 1 85.5 55 LYS B O 1
ATOM 3038 N N . PRO B 1 56 ? 24.312 40.844 17.484 1 87.38 56 PRO B N 1
ATOM 3039 C CA . PRO B 1 56 ? 24.828 39.469 17.688 1 87.38 56 PRO B CA 1
ATOM 3040 C C . PRO B 1 56 ? 23.766 38.406 17.484 1 87.38 56 PRO B C 1
ATOM 3042 O O . PRO B 1 56 ? 22.594 38.625 17.797 1 87.38 56 PRO B O 1
ATOM 3045 N N . LEU B 1 57 ? 24.141 37.281 16.922 1 88.62 57 LEU B N 1
ATOM 3046 C CA . LEU B 1 57 ? 23.234 36.188 16.562 1 88.62 57 LEU B CA 1
ATOM 3047 C C . LEU B 1 57 ? 22.422 35.75 17.781 1 88.62 57 LEU B C 1
ATOM 3049 O O . LEU B 1 57 ? 21.234 35.406 17.641 1 88.62 57 LEU B O 1
ATOM 3053 N N . ASN B 1 58 ? 23 35.781 19.031 1 86.94 58 ASN B N 1
ATOM 3054 C CA . ASN B 1 58 ? 22.281 35.438 20.234 1 86.94 58 ASN B CA 1
ATOM 3055 C C . ASN B 1 58 ? 21.188 36.438 20.562 1 86.94 58 ASN B C 1
ATOM 3057 O O . ASN B 1 58 ? 20.125 36.062 21.078 1 86.94 58 ASN B O 1
ATOM 3061 N N . GLU B 1 59 ? 21.359 37.688 20.188 1 86.38 59 GLU B N 1
ATOM 3062 C CA . GLU B 1 59 ? 20.359 38.719 20.406 1 86.38 59 GLU B CA 1
ATOM 3063 C C . GLU B 1 59 ? 19.234 38.625 19.375 1 86.38 59 GLU B C 1
ATOM 3065 O O . GLU B 1 59 ? 18.125 39.094 19.609 1 86.38 59 GLU B O 1
ATOM 3070 N N . LEU B 1 60 ? 19.562 38 18.266 1 86.06 60 LEU B N 1
ATOM 3071 C CA . LEU B 1 60 ? 18.547 37.812 17.219 1 86.06 60 LEU B CA 1
ATOM 3072 C C . LEU B 1 60 ? 17.766 36.531 17.469 1 86.06 60 LEU B C 1
ATOM 3074 O O . LEU B 1 60 ? 17.016 36.062 16.594 1 86.06 60 LEU B O 1
ATOM 3078 N N . GLN B 1 61 ? 17.969 35.906 18.625 1 82.31 61 GLN B N 1
ATOM 3079 C CA . GLN B 1 61 ? 17.297 34.719 19.109 1 82.31 61 GLN B CA 1
ATOM 3080 C C . GLN B 1 61 ? 17.609 33.5 18.25 1 82.31 61 GLN B C 1
ATOM 3082 O O . GLN B 1 61 ? 16.812 32.562 18.141 1 82.31 61 GLN B O 1
ATOM 3087 N N . ILE B 1 62 ? 18.719 33.594 17.641 1 87.81 62 ILE B N 1
ATOM 3088 C CA . ILE B 1 62 ? 19.25 32.438 16.922 1 87.81 62 ILE B CA 1
ATOM 3089 C C . ILE B 1 62 ? 20.047 31.562 17.875 1 87.81 62 ILE B C 1
ATOM 3091 O O . ILE B 1 62 ? 21 32.031 18.516 1 87.81 62 ILE B O 1
ATOM 3095 N N . ASN B 1 63 ? 19.641 30.359 18 1 84.31 63 ASN B N 1
ATOM 3096 C CA . ASN B 1 63 ? 20.266 29.438 18.953 1 84.31 63 ASN B CA 1
ATOM 3097 C C . ASN B 1 63 ? 20.969 28.281 18.25 1 84.31 63 ASN B C 1
ATOM 3099 O O . ASN B 1 63 ? 20.891 28.156 17.031 1 84.31 63 ASN B O 1
ATOM 3103 N N . ASP B 1 64 ? 21.578 27.516 19 1 84.19 64 ASP B N 1
ATOM 3104 C CA . ASP B 1 64 ? 22.312 26.344 18.5 1 84.19 64 ASP B CA 1
ATOM 3105 C C . ASP B 1 64 ? 21.375 25.391 17.781 1 84.19 64 ASP B C 1
ATOM 3107 O O . ASP B 1 64 ? 20.266 25.109 18.234 1 84.19 64 ASP B O 1
ATOM 3111 N N . ASN B 1 65 ? 21.75 25.047 16.5 1 80.5 65 ASN B N 1
ATOM 3112 C CA . ASN B 1 65 ? 21.094 24.062 15.648 1 80.5 65 ASN B CA 1
ATOM 3113 C C . ASN B 1 65 ? 19.906 24.656 14.906 1 80.5 65 ASN B C 1
ATOM 3115 O O . ASN B 1 65 ? 19.062 23.938 14.383 1 80.5 65 ASN B O 1
ATOM 3119 N N . ASP B 1 66 ? 19.922 26 14.93 1 84.12 66 ASP B N 1
ATOM 3120 C CA . ASP B 1 66 ? 18.844 26.656 14.188 1 84.12 66 ASP B CA 1
ATOM 3121 C C . ASP B 1 66 ? 19.109 26.594 12.688 1 84.12 66 ASP B C 1
ATOM 3123 O O . ASP B 1 66 ? 20.25 26.453 12.25 1 84.12 66 ASP B O 1
ATOM 3127 N N . LEU B 1 67 ? 18.047 26.703 11.953 1 83.81 67 LEU B N 1
ATOM 3128 C CA . LEU B 1 67 ? 18.078 26.734 10.492 1 83.81 67 LEU B CA 1
ATOM 3129 C C . LEU B 1 67 ? 17.828 28.156 9.984 1 83.81 67 LEU B C 1
ATOM 3131 O O . LEU B 1 67 ? 16.844 28.781 10.359 1 83.81 67 LEU B O 1
ATOM 3135 N N . LEU B 1 68 ? 18.781 28.594 9.156 1 87.81 68 LEU B N 1
ATOM 3136 C CA . LEU B 1 68 ? 18.641 29.875 8.469 1 87.81 68 LEU B CA 1
ATOM 3137 C C . LEU B 1 68 ? 18.547 29.672 6.961 1 87.81 68 LEU B C 1
ATOM 3139 O O . LEU B 1 68 ? 19.156 28.75 6.414 1 87.81 68 LEU B O 1
ATOM 3143 N N . GLN B 1 69 ? 17.844 30.469 6.355 1 88.06 69 GLN B N 1
ATOM 3144 C CA . GLN B 1 69 ? 17.734 30.453 4.898 1 88.06 69 GLN B CA 1
ATOM 3145 C C . GLN B 1 69 ? 18.531 31.594 4.281 1 88.06 69 GLN B C 1
ATOM 3147 O O . GLN B 1 69 ? 18.422 32.75 4.719 1 88.06 69 GLN B O 1
ATOM 3152 N N . LEU B 1 70 ? 19.281 31.266 3.244 1 89 70 LEU B N 1
ATOM 3153 C CA . LEU B 1 70 ? 20.078 32.25 2.527 1 89 70 LEU B CA 1
ATOM 3154 C C . LEU B 1 70 ? 19.672 32.312 1.061 1 89 70 LEU B C 1
ATOM 3156 O O . LEU B 1 70 ? 19.594 31.297 0.381 1 89 70 LEU B O 1
ATOM 3160 N N . SER B 1 71 ? 19.328 33.5 0.526 1 86.12 71 SER B N 1
ATOM 3161 C CA . SER B 1 71 ? 19.031 33.75 -0.884 1 86.12 71 SER B CA 1
ATOM 3162 C C . SER B 1 71 ? 19.859 34.906 -1.435 1 86.12 71 SER B C 1
ATOM 3164 O O . SER B 1 71 ? 20.312 35.75 -0.678 1 86.12 71 SER B O 1
ATOM 3166 N N . LYS B 1 72 ? 20.172 34.875 -2.809 1 80.06 72 LYS B N 1
ATOM 3167 C CA . LYS B 1 72 ? 20.875 35.969 -3.492 1 80.06 72 LYS B CA 1
ATOM 3168 C C . LYS B 1 72 ? 19.891 37.031 -3.961 1 80.06 72 LYS B C 1
ATOM 3170 O O . LYS B 1 72 ? 18.844 36.719 -4.523 1 80.06 72 LYS B O 1
ATOM 3175 N N . LYS B 1 73 ? 20.219 38.25 -3.791 1 72.44 73 LYS B N 1
ATOM 3176 C CA . LYS B 1 73 ? 19.438 39.375 -4.285 1 72.44 73 LYS B CA 1
ATOM 3177 C C . LYS B 1 73 ? 19.438 39.406 -5.809 1 72.44 73 LYS B C 1
ATOM 3179 O O . LYS B 1 73 ? 20.5 39.406 -6.43 1 72.44 73 LYS B O 1
ATOM 3184 N N . ARG B 1 74 ? 18.469 39.094 -6.727 1 56.06 74 ARG B N 1
ATOM 3185 C CA . ARG B 1 74 ? 18.375 39.219 -8.18 1 56.06 74 ARG B CA 1
ATOM 3186 C C . ARG B 1 74 ? 18.297 40.688 -8.594 1 56.06 74 ARG B C 1
ATOM 3188 O O . ARG B 1 74 ? 17.562 41.469 -8 1 56.06 74 ARG B O 1
ATOM 3195 N N . PRO B 1 75 ? 19.141 41.094 -9.484 1 45.88 75 PRO B N 1
ATOM 3196 C CA . PRO B 1 75 ? 18.969 42.438 -10.047 1 45.88 75 PRO B CA 1
ATOM 3197 C C . PRO B 1 75 ? 17.594 42.625 -10.688 1 45.88 75 PRO B C 1
ATOM 3199 O O . PRO B 1 75 ? 17.016 41.688 -11.227 1 45.88 75 PRO B O 1
ATOM 3202 N N . GLN B 1 76 ? 16.922 43.656 -10.375 1 35.62 76 GLN B N 1
ATOM 3203 C CA . GLN B 1 76 ? 15.734 44.125 -11.07 1 35.62 76 GLN B CA 1
ATOM 3204 C C . GLN B 1 76 ? 16.016 44.344 -12.555 1 35.62 76 GLN B C 1
ATOM 3206 O O . GLN B 1 76 ? 16.844 45.219 -12.898 1 35.62 76 GLN B O 1
ATOM 3211 N N . ARG B 1 77 ? 16.016 43.531 -13.508 1 34.81 77 ARG B N 1
ATOM 3212 C CA . ARG B 1 77 ? 15.922 44 -14.898 1 34.81 77 ARG B CA 1
ATOM 3213 C C . ARG B 1 77 ? 15.07 45.25 -15.016 1 34.81 77 ARG B C 1
ATOM 3215 O O . ARG B 1 77 ? 13.953 45.281 -14.508 1 34.81 77 ARG B O 1
ATOM 3222 N N . GLN B 1 78 ? 15.602 46.375 -15.5 1 29.44 78 GLN B N 1
ATOM 3223 C CA . GLN B 1 78 ? 15 47.625 -15.914 1 29.44 78 GLN B CA 1
ATOM 3224 C C . GLN B 1 78 ? 13.867 47.406 -16.906 1 29.44 78 GLN B C 1
ATOM 3226 O O . GLN B 1 78 ? 14.039 47.594 -18.109 1 29.44 78 GLN B O 1
ATOM 3231 N N . GLN B 1 79 ? 13.188 46.438 -17.312 1 30.91 79 GLN B N 1
ATOM 3232 C CA . GLN B 1 79 ? 12.148 46.719 -18.297 1 30.91 79 GLN B CA 1
ATOM 3233 C C . GLN B 1 79 ? 11.438 48.031 -17.953 1 30.91 79 GLN B C 1
ATOM 3235 O O . GLN B 1 79 ? 11.336 48.406 -16.781 1 30.91 79 GLN B O 1
ATOM 3240 N N . GLN B 1 80 ? 11.305 49 -19 1 30.23 80 GLN B N 1
ATOM 3241 C CA . GLN B 1 80 ? 10.406 50.156 -19.016 1 30.23 80 GLN B CA 1
ATOM 3242 C C . GLN B 1 80 ? 9.141 49.875 -18.219 1 30.23 80 GLN B C 1
ATOM 3244 O O . GLN B 1 80 ? 8.281 49.125 -18.656 1 30.23 80 GLN B O 1
ATOM 3249 N N . GLN B 1 81 ? 9.227 49.75 -17.094 1 28 81 GLN B N 1
ATOM 3250 C CA . GLN B 1 81 ? 8.117 49.656 -16.141 1 28 81 GLN B CA 1
ATOM 3251 C C . GLN B 1 81 ? 7.184 50.875 -16.281 1 28 81 GLN B C 1
ATOM 3253 O O . GLN B 1 81 ? 7.617 52 -16.188 1 28 81 GLN B O 1
ATOM 3258 N N . HIS B 1 82 ? 6.301 50.875 -17.266 1 31.62 82 HIS B N 1
ATOM 3259 C CA . HIS B 1 82 ? 5.191 51.719 -16.781 1 31.62 82 HIS B CA 1
ATOM 3260 C C . HIS B 1 82 ? 5.055 51.625 -15.266 1 31.62 82 HIS B C 1
ATOM 3262 O O . HIS B 1 82 ? 5.398 50.594 -14.672 1 31.62 82 HIS B O 1
ATOM 3268 N N . PRO B 1 83 ? 5.098 52.656 -14.352 1 32.34 83 PRO B N 1
ATOM 3269 C CA . PRO B 1 83 ? 5.004 52.688 -12.891 1 32.34 83 PRO B CA 1
ATOM 3270 C C . PRO B 1 83 ? 4.172 51.531 -12.328 1 32.34 83 PRO B C 1
ATOM 3272 O O . PRO B 1 83 ? 2.965 51.688 -12.125 1 32.34 83 PRO B O 1
ATOM 3275 N N . THR B 1 84 ? 4.242 50.406 -12.922 1 32.94 84 THR B N 1
ATOM 3276 C CA . THR B 1 84 ? 3.346 49.438 -12.266 1 32.94 84 THR B CA 1
ATOM 3277 C C . THR B 1 84 ? 3.695 49.312 -10.781 1 32.94 84 THR B C 1
ATOM 3279 O O . THR B 1 84 ? 4.867 49.375 -10.414 1 32.94 84 THR B O 1
ATOM 3282 N N . GLN B 1 85 ? 2.807 49.531 -9.812 1 34.84 85 GLN B N 1
ATOM 3283 C CA . GLN B 1 85 ? 2.783 49.5 -8.352 1 34.84 85 GLN B CA 1
ATOM 3284 C C . GLN B 1 85 ? 3.699 48.438 -7.801 1 34.84 85 GLN B C 1
ATOM 3286 O O . GLN B 1 85 ? 3.791 47.344 -8.375 1 34.84 85 GLN B O 1
ATOM 3291 N N . PRO B 1 86 ? 4.848 48.594 -7.051 1 38.38 86 PRO B N 1
ATOM 3292 C CA . PRO B 1 86 ? 5.652 47.625 -6.289 1 38.38 86 PRO B CA 1
ATOM 3293 C C . PRO B 1 86 ? 4.867 46.375 -5.887 1 38.38 86 PRO B C 1
ATOM 3295 O O . PRO B 1 86 ? 3.826 46.469 -5.23 1 38.38 86 PRO B O 1
ATOM 3298 N N . SER B 1 87 ? 4.727 45.438 -6.707 1 45.41 87 SER B N 1
ATOM 3299 C CA . SER B 1 87 ? 4.027 44.219 -6.336 1 45.41 87 SER B CA 1
ATOM 3300 C C . SER B 1 87 ? 4.441 43.719 -4.949 1 45.41 87 SER B C 1
ATOM 3302 O O . SER B 1 87 ? 5.633 43.594 -4.672 1 45.41 87 SER B O 1
ATOM 3304 N N . ASN B 1 88 ? 3.836 44.062 -3.822 1 54.88 88 ASN B N 1
ATOM 3305 C CA . ASN B 1 88 ? 3.906 43.656 -2.422 1 54.88 88 ASN B CA 1
ATOM 3306 C C . ASN B 1 88 ? 4.348 42.188 -2.285 1 54.88 88 ASN B C 1
ATOM 3308 O O . ASN B 1 88 ? 3.938 41.344 -3.072 1 54.88 88 ASN B O 1
ATOM 3312 N N . PRO B 1 89 ? 5.57 41.969 -1.67 1 59.94 89 PRO B N 1
ATOM 3313 C CA . PRO B 1 89 ? 6.043 40.625 -1.41 1 59.94 89 PRO B CA 1
ATOM 3314 C C . PRO B 1 89 ? 4.898 39.625 -1.213 1 59.94 89 PRO B C 1
ATOM 3316 O O . PRO B 1 89 ? 5.008 38.469 -1.615 1 59.94 89 PRO B O 1
ATOM 3319 N N . ILE B 1 90 ? 3.93 40.031 -0.783 1 64.31 90 ILE B N 1
ATOM 3320 C CA . ILE B 1 90 ? 2.754 39.188 -0.566 1 64.31 90 ILE B CA 1
ATOM 3321 C C . ILE B 1 90 ? 2.17 38.75 -1.91 1 64.31 90 ILE B C 1
ATOM 3323 O O . ILE B 1 90 ? 1.766 37.594 -2.08 1 64.31 90 ILE B O 1
ATOM 3327 N N . ASP B 1 91 ? 2.283 39.625 -2.83 1 70.06 91 ASP B N 1
ATOM 3328 C CA . ASP B 1 91 ? 1.723 39.344 -4.145 1 70.06 91 ASP B CA 1
ATOM 3329 C C . ASP B 1 91 ? 2.508 38.219 -4.84 1 70.06 91 ASP B C 1
ATOM 3331 O O . ASP B 1 91 ? 1.922 37.344 -5.484 1 70.06 91 ASP B O 1
ATOM 3335 N N . GLU B 1 92 ? 3.746 38.312 -4.68 1 72.31 92 GLU B N 1
ATOM 3336 C CA . GLU B 1 92 ? 4.594 37.281 -5.293 1 72.31 92 GLU B CA 1
ATOM 3337 C C . GLU B 1 92 ? 4.34 35.938 -4.676 1 72.31 92 GLU B C 1
ATOM 3339 O O . GLU B 1 92 ? 4.293 34.906 -5.383 1 72.31 92 GLU B O 1
ATOM 3344 N N . ARG B 1 93 ? 4.227 35.969 -3.438 1 72 93 ARG B N 1
ATOM 3345 C CA . ARG B 1 93 ? 3.953 34.688 -2.746 1 72 93 ARG B CA 1
ATOM 3346 C C . ARG B 1 93 ? 2.615 34.125 -3.184 1 72 93 ARG B C 1
ATOM 3348 O O . ARG B 1 93 ? 2.498 32.906 -3.395 1 72 93 ARG B O 1
ATOM 3355 N N . ILE B 1 94 ? 1.706 35 -3.371 1 77.31 94 ILE B N 1
ATOM 3356 C CA . ILE B 1 94 ? 0.375 34.562 -3.791 1 77.31 94 ILE B CA 1
ATOM 3357 C C . ILE B 1 94 ? 0.447 33.938 -5.184 1 77.31 94 ILE B C 1
ATOM 3359 O O . ILE B 1 94 ? -0.161 32.906 -5.434 1 77.31 94 ILE B O 1
ATOM 3363 N N . GLU B 1 95 ? 1.191 34.594 -5.969 1 80.5 95 GLU B N 1
ATOM 3364 C CA . GLU B 1 95 ? 1.323 34.094 -7.328 1 80.5 95 GLU B CA 1
ATOM 3365 C C . GLU B 1 95 ? 2.027 32.719 -7.332 1 80.5 95 GLU B C 1
ATOM 3367 O O . GLU B 1 95 ? 1.654 31.828 -8.094 1 80.5 95 GLU B O 1
ATOM 3372 N N . MET B 1 96 ? 2.924 32.594 -6.477 1 73.88 96 MET B N 1
ATOM 3373 C CA . MET B 1 96 ? 3.625 31.312 -6.355 1 73.88 96 MET B CA 1
ATOM 3374 C C . MET B 1 96 ? 2.668 30.203 -5.922 1 73.88 96 MET B C 1
ATOM 3376 O O . MET B 1 96 ? 2.697 29.109 -6.473 1 73.88 96 MET B O 1
ATOM 3380 N N . ILE B 1 97 ? 1.885 30.547 -5.062 1 75.19 97 ILE B N 1
ATOM 3381 C CA . ILE B 1 97 ? 0.904 29.594 -4.559 1 75.19 97 ILE B CA 1
ATOM 3382 C C . ILE B 1 97 ? -0.068 29.219 -5.672 1 75.19 97 ILE B C 1
ATOM 3384 O O . ILE B 1 97 ? -0.363 28.031 -5.879 1 75.19 97 ILE B O 1
ATOM 3388 N N . ARG B 1 98 ? -0.543 30.266 -6.379 1 81.69 98 ARG B N 1
ATOM 3389 C CA . ARG B 1 98 ? -1.481 30.031 -7.473 1 81.69 98 ARG B CA 1
ATOM 3390 C C . ARG B 1 98 ? -0.896 29.062 -8.5 1 81.69 98 ARG B C 1
ATOM 3392 O O . ARG B 1 98 ? -1.561 28.125 -8.922 1 81.69 98 ARG B O 1
ATOM 3399 N N . GLN B 1 99 ? 0.314 29.266 -8.828 1 79 99 GLN B N 1
ATOM 3400 C CA . GLN B 1 99 ? 0.983 28.438 -9.828 1 79 99 GLN B CA 1
ATOM 3401 C C . GLN B 1 99 ? 1.161 27 -9.32 1 79 99 GLN B C 1
ATOM 3403 O O . GLN B 1 99 ? 1.021 26.047 -10.086 1 79 99 GLN B O 1
ATOM 3408 N N . GLN B 1 100 ? 1.376 27.016 -8.133 1 73 100 GLN B N 1
ATOM 3409 C CA . GLN B 1 100 ? 1.541 25.703 -7.539 1 73 100 GLN B CA 1
ATOM 3410 C C . GLN B 1 100 ? 0.241 24.906 -7.598 1 73 100 GLN B C 1
ATOM 3412 O O . GLN B 1 100 ? 0.249 23.719 -7.926 1 73 100 GLN B O 1
ATOM 3417 N N . ILE B 1 101 ? -0.836 25.594 -7.262 1 77.5 101 ILE B N 1
ATOM 3418 C CA . ILE B 1 101 ? -2.146 24.953 -7.289 1 77.5 101 ILE B CA 1
ATOM 3419 C C . ILE B 1 101 ? -2.49 24.547 -8.719 1 77.5 101 ILE B C 1
ATOM 3421 O O . ILE B 1 101 ? -2.996 23.438 -8.953 1 77.5 101 ILE B O 1
ATOM 3425 N N . LEU B 1 102 ? -2.133 25.391 -9.641 1 79.19 102 LEU B N 1
ATOM 3426 C CA . LEU B 1 102 ? -2.436 25.141 -11.047 1 79.19 102 LEU B CA 1
ATOM 3427 C C . LEU B 1 102 ? -1.639 23.953 -11.57 1 79.19 102 LEU B C 1
ATOM 3429 O O . LEU B 1 102 ? -2.111 23.219 -12.445 1 79.19 102 LEU B O 1
ATOM 3433 N N . SER B 1 103 ? -0.564 23.797 -10.961 1 70.94 103 SER B N 1
ATOM 3434 C CA . SER B 1 103 ? 0.321 22.766 -11.469 1 70.94 103 SER B CA 1
ATOM 3435 C C . SER B 1 103 ? 0.031 21.422 -10.805 1 70.94 103 SER B C 1
ATOM 3437 O O . SER B 1 103 ? 0.522 20.375 -11.25 1 70.94 103 SER B O 1
ATOM 3439 N N . ASP B 1 104 ? -0.774 21.609 -9.789 1 65.69 104 ASP B N 1
ATOM 3440 C CA . ASP B 1 104 ? -1.063 20.422 -9 1 65.69 104 ASP B CA 1
ATOM 3441 C C . ASP B 1 104 ? -2.566 20.156 -8.93 1 65.69 104 ASP B C 1
ATOM 3443 O O . ASP B 1 104 ? -3.289 20.859 -8.211 1 65.69 104 ASP B O 1
ATOM 3447 N N . GLN B 1 105 ? -3.033 19.219 -9.695 1 66.12 105 GLN B N 1
ATOM 3448 C CA . GLN B 1 105 ? -4.457 18.906 -9.75 1 66.12 105 GLN B CA 1
ATOM 3449 C C . GLN B 1 105 ? -5.004 18.562 -8.367 1 66.12 105 GLN B C 1
ATOM 3451 O O . GLN B 1 105 ? -6.129 18.922 -8.031 1 66.12 105 GLN B O 1
ATOM 3456 N N . GLY B 1 106 ? -4.223 17.938 -7.617 1 60.94 106 GLY B N 1
ATOM 3457 C CA . GLY B 1 106 ? -4.645 17.641 -6.254 1 60.94 106 GLY B CA 1
ATOM 3458 C C . GLY B 1 106 ? -4.879 18.891 -5.426 1 60.94 106 GLY B C 1
ATOM 3459 O O . GLY B 1 106 ? -5.895 19 -4.73 1 60.94 106 GLY B O 1
ATOM 3460 N N . ALA B 1 107 ? -3.908 19.703 -5.535 1 67.38 107 ALA B N 1
ATOM 3461 C CA . ALA B 1 107 ? -4.047 20.984 -4.836 1 67.38 107 ALA B CA 1
ATOM 3462 C C . ALA B 1 107 ? -5.258 21.75 -5.344 1 67.38 107 ALA B C 1
ATOM 3464 O O . ALA B 1 107 ? -6.008 22.344 -4.555 1 67.38 107 ALA B O 1
ATOM 3465 N N . ALA B 1 108 ? -5.445 21.641 -6.574 1 71.75 108 ALA B N 1
ATOM 3466 C CA . ALA B 1 108 ? -6.59 22.328 -7.172 1 71.75 108 ALA B CA 1
ATOM 3467 C C . ALA B 1 108 ? -7.906 21.75 -6.66 1 71.75 108 ALA B C 1
ATOM 3469 O O . ALA B 1 108 ? -8.836 22.5 -6.352 1 71.75 108 ALA B O 1
ATOM 3470 N N . ASP B 1 109 ? -7.906 20.609 -6.496 1 67.88 109 ASP B N 1
ATOM 3471 C CA . ASP B 1 109 ? -9.117 19.953 -6.012 1 67.88 109 ASP B CA 1
ATOM 3472 C C . ASP B 1 109 ? -9.391 20.328 -4.555 1 67.88 109 ASP B C 1
ATOM 3474 O O . ASP B 1 109 ? -10.547 20.547 -4.172 1 67.88 109 ASP B O 1
ATOM 3478 N N . GLN B 1 110 ? -8.336 20.266 -3.836 1 64.69 110 GLN B N 1
ATOM 3479 C CA . GLN B 1 110 ? -8.492 20.672 -2.443 1 64.69 110 GLN B CA 1
ATOM 3480 C C . GLN B 1 110 ? -9.031 22.094 -2.342 1 64.69 110 GLN B C 1
ATOM 3482 O O . GLN B 1 110 ? -9.93 22.375 -1.54 1 64.69 110 GLN B O 1
ATOM 3487 N N . VAL B 1 111 ? -8.453 22.906 -3.076 1 70.81 111 VAL B N 1
ATOM 3488 C CA . VAL B 1 111 ? -8.906 24.297 -3.088 1 70.81 111 VAL B CA 1
ATOM 3489 C C . VAL B 1 111 ? -10.352 24.359 -3.561 1 70.81 111 VAL B C 1
ATOM 3491 O O . VAL B 1 111 ? -11.148 25.156 -3.033 1 70.81 111 VAL B O 1
ATOM 3494 N N . ARG B 1 112 ? -10.578 23.484 -4.426 1 74.56 112 ARG B N 1
ATOM 3495 C CA . ARG B 1 112 ? -11.953 23.438 -4.93 1 74.56 112 ARG B CA 1
ATOM 3496 C C . ARG B 1 112 ? -12.93 23.094 -3.811 1 74.56 112 ARG B C 1
ATOM 3498 O O . ARG B 1 112 ? -14.008 23.688 -3.725 1 74.56 112 ARG B O 1
ATOM 3505 N N . GLN B 1 113 ? -12.453 22.328 -2.949 1 62.81 113 GLN B N 1
ATOM 3506 C CA . GLN B 1 113 ? -13.328 21.844 -1.885 1 62.81 113 GLN B CA 1
ATOM 3507 C C . GLN B 1 113 ? -13.398 22.844 -0.736 1 62.81 113 GLN B C 1
ATOM 3509 O O . GLN B 1 113 ? -14.477 23.094 -0.18 1 62.81 113 GLN B O 1
ATOM 3514 N N . THR B 1 114 ? -12.273 23.328 -0.458 1 64.81 114 THR B N 1
ATOM 3515 C CA . THR B 1 114 ? -12.203 24.156 0.738 1 64.81 114 THR B CA 1
ATOM 3516 C C . THR B 1 114 ? -12.5 25.625 0.399 1 64.81 114 THR B C 1
ATOM 3518 O O . THR B 1 114 ? -13.062 26.344 1.218 1 64.81 114 THR B O 1
ATOM 3521 N N . GLN B 1 115 ? -12.047 25.938 -0.811 1 71.75 115 GLN B N 1
ATOM 3522 C CA . GLN B 1 115 ? -12.219 27.312 -1.229 1 71.75 115 GLN B CA 1
ATOM 3523 C C . GLN B 1 115 ? -12.625 27.406 -2.699 1 71.75 115 GLN B C 1
ATOM 3525 O O . GLN B 1 115 ? -11.828 27.812 -3.545 1 71.75 115 GLN B O 1
ATOM 3530 N N . PRO B 1 116 ? -13.914 27.047 -2.857 1 74.62 116 PRO B N 1
ATOM 3531 C CA . PRO B 1 116 ? -14.383 27.016 -4.246 1 74.62 116 PRO B CA 1
ATOM 3532 C C . PRO B 1 116 ? -14.141 28.328 -4.977 1 74.62 116 PRO B C 1
ATOM 3534 O O . PRO B 1 116 ? -13.773 28.328 -6.156 1 74.62 116 PRO B O 1
ATOM 3537 N N . SER B 1 117 ? -14.344 29.406 -4.262 1 78.31 117 SER B N 1
ATOM 3538 C CA . SER B 1 117 ? -14.164 30.719 -4.898 1 78.31 117 SER B CA 1
ATOM 3539 C C . SER B 1 117 ? -12.719 30.906 -5.344 1 78.31 117 SER B C 1
ATOM 3541 O O . SER B 1 117 ? -12.461 31.469 -6.41 1 78.31 117 SER B O 1
ATOM 3543 N N . LEU B 1 118 ? -11.812 30.328 -4.555 1 79.81 118 LEU B N 1
ATOM 3544 C CA . LEU B 1 118 ? -10.406 30.438 -4.906 1 79.81 118 LEU B CA 1
ATOM 3545 C C . LEU B 1 118 ? -10.062 29.547 -6.09 1 79.81 118 LEU B C 1
ATOM 3547 O O . LEU B 1 118 ? -9.281 29.938 -6.965 1 79.81 118 LEU B O 1
ATOM 3551 N N . TYR B 1 119 ? -10.727 28.453 -6.078 1 81.19 119 TYR B N 1
ATOM 3552 C CA . TYR B 1 119 ? -10.508 27.516 -7.172 1 81.19 119 TYR B CA 1
ATOM 3553 C C . TYR B 1 119 ? -10.922 28.125 -8.508 1 81.19 119 TYR B C 1
ATOM 3555 O O . TYR B 1 119 ? -10.203 28 -9.5 1 81.19 119 TYR B O 1
ATOM 3563 N N . GLU B 1 120 ? -12.055 28.734 -8.453 1 80.81 120 GLU B N 1
ATOM 3564 C CA . GLU B 1 120 ? -12.578 29.344 -9.672 1 80.81 120 GLU B CA 1
ATOM 3565 C C . GLU B 1 120 ? -11.664 30.453 -10.18 1 80.81 120 GLU B C 1
ATOM 3567 O O . GLU B 1 120 ? -11.656 30.766 -11.367 1 80.81 120 GLU B O 1
ATOM 3572 N N . ALA B 1 121 ? -10.867 30.953 -9.336 1 84.25 121 ALA B N 1
ATOM 3573 C CA . ALA B 1 121 ? -10.023 32.094 -9.688 1 84.25 121 ALA B CA 1
ATOM 3574 C C . ALA B 1 121 ? -8.625 31.656 -10.078 1 84.25 121 ALA B C 1
ATOM 3576 O O . ALA B 1 121 ? -7.75 32.469 -10.352 1 84.25 121 ALA B O 1
ATOM 3577 N N . LEU B 1 122 ? -8.422 30.312 -10.133 1 86.56 122 LEU B N 1
ATOM 3578 C CA . LEU B 1 122 ? -7.074 29.797 -10.328 1 86.56 122 LEU B CA 1
ATOM 3579 C C . LEU B 1 122 ? -6.504 30.266 -11.664 1 86.56 122 LEU B C 1
ATOM 3581 O O . LEU B 1 122 ? -5.301 30.5 -11.781 1 86.56 122 LEU B O 1
ATOM 3585 N N . ASN B 1 123 ? -7.32 30.391 -12.672 1 86.19 123 ASN B N 1
ATOM 3586 C CA . ASN B 1 123 ? -6.828 30.766 -14 1 86.19 123 ASN B CA 1
ATOM 3587 C C . ASN B 1 123 ? -6.836 32.281 -14.188 1 86.19 123 ASN B C 1
ATOM 3589 O O . ASN B 1 123 ? -6.578 32.781 -15.289 1 86.19 123 ASN B O 1
ATOM 3593 N N . ASP B 1 124 ? -7.191 33.062 -13.211 1 86.88 124 ASP B N 1
ATOM 3594 C CA . ASP B 1 124 ? -7.203 34.5 -13.195 1 86.88 124 ASP B CA 1
ATOM 3595 C C . ASP B 1 124 ? -6.312 35.062 -12.078 1 86.88 124 ASP B C 1
ATOM 3597 O O . ASP B 1 124 ? -6.75 35.188 -10.93 1 86.88 124 ASP B O 1
ATOM 3601 N N . ALA B 1 125 ? -5.094 35.375 -12.477 1 85 125 ALA B N 1
ATOM 3602 C CA . ALA B 1 125 ? -4.098 35.781 -11.492 1 85 125 ALA B CA 1
ATOM 3603 C C . ALA B 1 125 ? -4.602 36.969 -10.664 1 85 125 ALA B C 1
ATOM 3605 O O . ALA B 1 125 ? -4.402 37.031 -9.453 1 85 125 ALA B O 1
ATOM 3606 N N . GLY B 1 126 ? -5.121 37.875 -11.273 1 83.94 126 GLY B N 1
ATOM 3607 C CA . GLY B 1 126 ? -5.641 39.031 -10.57 1 83.94 126 GLY B CA 1
ATOM 3608 C C . GLY B 1 126 ? -6.734 38.688 -9.578 1 83.94 126 GLY B C 1
ATOM 3609 O O . GLY B 1 126 ? -6.699 39.156 -8.43 1 83.94 126 GLY B O 1
ATOM 3610 N N . ARG B 1 127 ? -7.734 37.969 -10.078 1 87.25 127 ARG B N 1
ATOM 3611 C CA . ARG B 1 127 ? -8.836 37.562 -9.211 1 87.25 127 ARG B CA 1
ATOM 3612 C C . ARG B 1 127 ? -8.344 36.688 -8.078 1 87.25 127 ARG B C 1
ATOM 3614 O O . ARG B 1 127 ? -8.812 36.781 -6.941 1 87.25 127 ARG B O 1
ATOM 3621 N N . PHE B 1 128 ? -7.441 35.812 -8.414 1 87 128 PHE B N 1
ATOM 3622 C CA . PHE B 1 128 ? -6.852 34.938 -7.41 1 87 128 PHE B CA 1
ATOM 3623 C C . PHE B 1 128 ? -6.195 35.75 -6.301 1 87 128 PHE B C 1
ATOM 3625 O O . PHE B 1 128 ? -6.422 35.5 -5.117 1 87 128 PHE B O 1
ATOM 3632 N N . ARG B 1 129 ? -5.461 36.688 -6.691 1 83.75 129 ARG B N 1
ATOM 3633 C CA . ARG B 1 129 ? -4.785 37.562 -5.734 1 83.75 129 ARG B CA 1
ATOM 3634 C C . ARG B 1 129 ? -5.789 38.312 -4.855 1 83.75 129 ARG B C 1
ATOM 3636 O O . ARG B 1 129 ? -5.613 38.375 -3.639 1 83.75 129 ARG B O 1
ATOM 3643 N N . SER B 1 130 ? -6.746 38.844 -5.48 1 81.69 130 SER B N 1
ATOM 3644 C CA . SER B 1 130 ? -7.766 39.594 -4.742 1 81.69 130 SER B CA 1
ATOM 3645 C C . SER B 1 130 ? -8.453 38.719 -3.711 1 81.69 130 SER B C 1
ATOM 3647 O O . SER B 1 130 ? -8.656 39.125 -2.566 1 81.69 130 SER B O 1
ATOM 3649 N N . LEU B 1 131 ? -8.773 37.5 -4.133 1 81.69 131 LEU B N 1
ATOM 3650 C CA . LEU B 1 131 ? -9.453 36.562 -3.24 1 81.69 131 LEU B CA 1
ATOM 3651 C C . LEU B 1 131 ? -8.539 36.156 -2.096 1 81.69 131 LEU B C 1
ATOM 3653 O O . LEU B 1 131 ? -8.969 36.062 -0.946 1 81.69 131 LEU B O 1
ATOM 3657 N N . MET B 1 132 ? -7.371 35.906 -2.473 1 79.12 132 MET B N 1
ATOM 3658 C CA . MET B 1 132 ? -6.395 35.531 -1.459 1 79.12 132 MET B CA 1
ATOM 3659 C C . MET B 1 132 ? -6.199 36.656 -0.436 1 79.12 132 MET B C 1
ATOM 3661 O O . MET B 1 132 ? -6.125 36.375 0.766 1 79.12 132 MET B O 1
ATOM 3665 N N . MET B 1 133 ? -6.086 37.812 -0.948 1 76.38 133 MET B N 1
ATOM 3666 C CA . MET B 1 133 ? -5.93 38.969 -0.064 1 76.38 133 MET B CA 1
ATOM 3667 C C . MET B 1 133 ? -7.156 39.156 0.824 1 76.38 133 MET B C 1
ATOM 3669 O O . MET B 1 133 ? -7.031 39.5 1.998 1 76.38 133 MET B O 1
ATOM 3673 N N . GLU B 1 134 ? -8.242 38.969 0.181 1 77.94 134 GLU B N 1
ATOM 3674 C CA . GLU B 1 134 ? -9.477 39.031 0.957 1 77.94 134 GLU B CA 1
ATOM 3675 C C . GLU B 1 134 ? -9.484 37.969 2.057 1 77.94 134 GLU B C 1
ATOM 3677 O O . GLU B 1 134 ? -9.906 38.219 3.184 1 77.94 134 GLU B O 1
ATOM 3682 N N . GLN B 1 135 ? -9.008 36.875 1.668 1 74.12 135 GLN B N 1
ATOM 3683 C CA . GLN B 1 135 ? -8.969 35.781 2.629 1 74.12 135 GLN B CA 1
ATOM 3684 C C . GLN B 1 135 ? -8.008 36.094 3.771 1 74.12 135 GLN B C 1
ATOM 3686 O O . GLN B 1 135 ? -8.305 35.812 4.934 1 74.12 135 GLN B O 1
ATOM 3691 N N . VAL B 1 136 ? -6.934 36.594 3.346 1 71.25 136 VAL B N 1
ATOM 3692 C CA . VAL B 1 136 ? -5.957 36.969 4.359 1 71.25 136 VAL B CA 1
ATOM 3693 C C . VAL B 1 136 ? -6.559 38.031 5.289 1 71.25 136 VAL B C 1
ATOM 3695 O O . VAL B 1 136 ? -6.418 37.938 6.512 1 71.25 136 VAL B O 1
ATOM 3698 N N . SER B 1 137 ? -7.133 39 4.621 1 74.88 137 SER B N 1
ATOM 3699 C CA . SER B 1 137 ? -7.785 40.062 5.391 1 74.88 137 SER B CA 1
ATOM 3700 C C . SER B 1 137 ? -8.883 39.5 6.289 1 74.88 137 SER B C 1
ATOM 3702 O O . SER B 1 137 ? -9.008 39.875 7.449 1 74.88 137 SER B O 1
ATOM 3704 N N . GLU B 1 138 ? -9.617 38.625 5.711 1 76.12 138 GLU B N 1
ATOM 3705 C CA . GLU B 1 138 ? -10.68 38 6.48 1 76.12 138 GLU B CA 1
ATOM 3706 C C . GLU B 1 138 ? -10.117 37.219 7.664 1 76.12 138 GLU B C 1
ATOM 3708 O O . GLU B 1 138 ? -10.688 37.219 8.758 1 76.12 138 GLU B O 1
ATOM 3713 N N . GLN B 1 139 ? -9.094 36.594 7.379 1 73.69 139 GLN B N 1
ATOM 3714 C CA . GLN B 1 139 ? -8.461 35.844 8.453 1 73.69 139 GLN B CA 1
ATOM 3715 C C . GLN B 1 139 ? -7.965 36.75 9.562 1 73.69 139 GLN B C 1
ATOM 3717 O O . GLN B 1 139 ? -8.086 36.438 10.742 1 73.69 139 GLN B O 1
ATOM 3722 N N . GLN B 1 140 ? -7.43 37.812 9.102 1 73.12 140 GLN B N 1
ATOM 3723 C CA . GLN B 1 140 ? -6.973 38.781 10.086 1 73.12 140 GLN B CA 1
ATOM 3724 C C . GLN B 1 140 ? -8.141 39.344 10.891 1 73.12 140 GLN B C 1
ATOM 3726 O O . GLN B 1 140 ? -8.055 39.469 12.109 1 73.12 140 GLN B O 1
ATOM 3731 N N . ASN B 1 141 ? -9.117 39.656 10.094 1 77.94 141 ASN B N 1
ATOM 3732 C CA . ASN B 1 141 ? -10.312 40.188 10.75 1 77.94 141 ASN B CA 1
ATOM 3733 C C . ASN B 1 141 ? -10.922 39.156 11.695 1 77.94 141 ASN B C 1
ATOM 3735 O O . ASN B 1 141 ? -11.375 39.5 12.789 1 77.94 141 ASN B O 1
ATOM 3739 N N . GLN B 1 142 ? -10.898 38 11.234 1 78.69 142 GLN B N 1
ATOM 3740 C CA . GLN B 1 142 ? -11.438 36.938 12.078 1 78.69 142 GLN B CA 1
ATOM 3741 C C . GLN B 1 142 ? -10.602 36.75 13.352 1 78.69 142 GLN B C 1
ATOM 3743 O O . GLN B 1 142 ? -11.156 36.562 14.43 1 78.69 142 GLN B O 1
ATOM 3748 N N . SER B 1 143 ? -9.406 36.844 13.18 1 79.38 143 SER B N 1
ATOM 3749 C CA . SER B 1 143 ? -8.531 36.75 14.336 1 79.38 143 SER B CA 1
ATOM 3750 C C . SER B 1 143 ? -8.781 37.875 15.32 1 79.38 143 SER B C 1
ATOM 3752 O O . SER B 1 143 ? -8.836 37.656 16.531 1 79.38 143 SER B O 1
ATOM 3754 N N . ALA B 1 144 ? -8.93 39.031 14.727 1 78.69 144 ALA B N 1
ATOM 3755 C CA . ALA B 1 144 ? -9.219 40.188 15.57 1 78.69 144 ALA B CA 1
ATOM 3756 C C . ALA B 1 144 ? -10.57 40.031 16.266 1 78.69 144 ALA B C 1
ATOM 3758 O O . ALA B 1 144 ? -10.711 40.344 17.438 1 78.69 144 ALA B O 1
ATOM 3759 N N . ALA B 1 145 ? -11.492 39.531 15.516 1 84.44 145 ALA B N 1
ATOM 3760 C CA . ALA B 1 145 ? -12.828 39.312 16.078 1 84.44 145 ALA B CA 1
ATOM 3761 C C . ALA B 1 145 ? -12.781 38.281 17.203 1 84.44 145 ALA B C 1
ATOM 3763 O O . ALA B 1 145 ? -13.438 38.469 18.234 1 84.44 145 ALA B O 1
ATOM 3764 N N . ASN B 1 146 ? -12.031 37.344 16.969 1 85 146 ASN B N 1
ATOM 3765 C CA . ASN B 1 146 ? -11.883 36.281 17.984 1 85 146 ASN B CA 1
ATOM 3766 C C . ASN B 1 146 ? -11.234 36.844 19.25 1 85 146 ASN B C 1
ATOM 3768 O O . ASN B 1 146 ? -11.625 36.469 20.359 1 85 146 ASN B O 1
ATOM 3772 N N . GLN B 1 147 ? -10.352 37.719 19.094 1 81.5 147 GLN B N 1
ATOM 3773 C CA . GLN B 1 147 ? -9.68 38.312 20.25 1 81.5 147 GLN B CA 1
ATOM 3774 C C . GLN B 1 147 ? -10.625 39.188 21.031 1 81.5 147 GLN B C 1
ATOM 3776 O O . GLN B 1 147 ? -10.617 39.188 22.266 1 81.5 147 GLN B O 1
ATOM 3781 N N . THR B 1 148 ? -11.391 39.906 20.25 1 85.75 148 THR B N 1
ATOM 3782 C CA . THR B 1 148 ? -12.375 40.75 20.906 1 85.75 148 THR B CA 1
ATOM 3783 C C . THR B 1 148 ? -13.406 39.906 21.656 1 85.75 148 THR B C 1
ATOM 3785 O O . THR B 1 148 ? -13.789 40.25 22.781 1 85.75 148 THR B O 1
ATOM 3788 N N . GLU B 1 149 ? -13.75 38.875 20.969 1 88.38 149 GLU B N 1
ATOM 3789 C CA . GLU B 1 149 ? -14.703 37.969 21.625 1 88.38 149 GLU B CA 1
ATOM 3790 C C . GLU B 1 149 ? -14.094 37.312 22.859 1 88.38 149 GLU B C 1
ATOM 3792 O O . GLU B 1 149 ? -14.758 37.188 23.891 1 88.38 149 GLU B O 1
ATOM 3797 N N . MET B 1 150 ? -12.945 36.969 22.766 1 87.5 150 MET B N 1
ATOM 3798 C CA . MET B 1 150 ? -12.234 36.375 23.891 1 87.5 150 MET B CA 1
ATOM 3799 C C . MET B 1 150 ? -12.188 37.312 25.078 1 87.5 150 MET B C 1
ATOM 3801 O O . MET B 1 150 ? -12.422 36.906 26.219 1 87.5 150 MET B O 1
ATOM 3805 N N . MET B 1 151 ? -12.008 38.562 24.812 1 85.81 151 MET B N 1
ATOM 3806 C CA . MET B 1 151 ? -11.945 39.562 25.875 1 85.81 151 MET B CA 1
ATOM 3807 C C . MET B 1 151 ? -13.305 39.75 26.547 1 85.81 151 MET B C 1
ATOM 3809 O O . MET B 1 151 ? -13.391 39.875 27.766 1 85.81 151 MET B O 1
ATOM 3813 N N . ARG B 1 152 ? -14.312 39.688 25.719 1 89 152 ARG B N 1
ATOM 3814 C CA . ARG B 1 152 ? -15.672 39.812 26.219 1 89 152 ARG B CA 1
ATOM 3815 C C . ARG B 1 152 ? -16.016 38.625 27.109 1 89 152 ARG B C 1
ATOM 3817 O O . ARG B 1 152 ? -16.578 38.781 28.203 1 89 152 ARG B O 1
ATOM 3824 N N . LEU B 1 153 ? -15.625 37.5 26.656 1 89.31 153 LEU B N 1
ATOM 3825 C CA . LEU B 1 153 ? -15.953 36.25 27.391 1 89.31 153 LEU B CA 1
ATOM 3826 C C . LEU B 1 153 ? -15.18 36.188 28.703 1 89.31 153 LEU B C 1
ATOM 3828 O O . LEU B 1 153 ? -15.68 35.625 29.672 1 89.31 153 LEU B O 1
ATOM 3832 N N . GLN B 1 154 ? -14.086 36.781 28.719 1 87.12 154 GLN B N 1
ATOM 3833 C CA . GLN B 1 154 ? -13.219 36.75 29.891 1 87.12 154 GLN B CA 1
ATOM 3834 C C . GLN B 1 154 ? -13.727 37.688 30.984 1 87.12 154 GLN B C 1
ATOM 3836 O O . GLN B 1 154 ? -13.266 37.625 32.125 1 87.12 154 GLN B O 1
ATOM 3841 N N . GLN B 1 155 ? -14.688 38.438 30.672 1 87.12 155 GLN B N 1
ATOM 3842 C CA . GLN B 1 155 ? -15.289 39.281 31.688 1 87.12 155 GLN B CA 1
ATOM 3843 C C . GLN B 1 155 ? -16.078 38.469 32.719 1 87.12 155 GLN B C 1
ATOM 3845 O O . GLN B 1 155 ? -16.219 38.906 33.875 1 87.12 155 GLN B O 1
ATOM 3850 N N . ASP B 1 156 ? -16.656 37.281 32.281 1 89.5 156 ASP B N 1
ATOM 3851 C CA . ASP B 1 156 ? -17.328 36.312 33.156 1 89.5 156 ASP B CA 1
ATOM 3852 C C . ASP B 1 156 ? -16.812 34.906 32.938 1 89.5 156 ASP B C 1
ATOM 3854 O O . ASP B 1 156 ? -17.562 34.062 32.406 1 89.5 156 ASP B O 1
ATOM 3858 N N . PRO B 1 157 ? -15.609 34.688 33.438 1 82.38 157 PRO B N 1
ATOM 3859 C CA . PRO B 1 157 ? -14.945 33.438 33.062 1 82.38 157 PRO B CA 1
ATOM 3860 C C . PRO B 1 157 ? -15.555 32.219 33.781 1 82.38 157 PRO B C 1
ATOM 3862 O O . PRO B 1 157 ? -15.391 31.078 33.312 1 82.38 157 PRO B O 1
ATOM 3865 N N . ASP B 1 158 ? -16.344 32.406 34.812 1 89.31 158 ASP B N 1
ATOM 3866 C CA . ASP B 1 158 ? -16.891 31.297 35.562 1 89.31 158 ASP B CA 1
ATOM 3867 C C . ASP B 1 158 ? -18.203 30.812 34.969 1 89.31 158 ASP B C 1
ATOM 3869 O O . ASP B 1 158 ? -18.734 29.781 35.375 1 89.31 158 ASP B O 1
ATOM 3873 N N . ASN B 1 159 ? -18.75 31.562 33.938 1 91.31 159 ASN B N 1
ATOM 3874 C CA . ASN B 1 159 ? -19.922 31.141 33.188 1 91.31 159 ASN B CA 1
ATOM 3875 C C . ASN B 1 159 ? -19.609 29.922 32.312 1 91.31 159 ASN B C 1
ATOM 3877 O O . ASN B 1 159 ? -18.672 29.969 31.5 1 91.31 159 ASN B O 1
ATOM 3881 N N . PRO B 1 160 ? -20.375 28.781 32.469 1 91.38 160 PRO B N 1
ATOM 3882 C CA . PRO B 1 160 ? -20.094 27.562 31.719 1 91.38 160 PRO B CA 1
ATOM 3883 C C . PRO B 1 160 ? -20.172 27.781 30.203 1 91.38 160 PRO B C 1
ATOM 3885 O O . PRO B 1 160 ? -19.375 27.203 29.453 1 91.38 160 PRO B O 1
ATOM 3888 N N . GLU B 1 161 ? -21.062 28.531 29.812 1 91.75 161 GLU B N 1
ATOM 3889 C CA . GLU B 1 161 ? -21.188 28.812 28.391 1 91.75 161 GLU B CA 1
ATOM 3890 C C . GLU B 1 161 ? -19.984 29.609 27.875 1 91.75 161 GLU B C 1
ATOM 3892 O O . GLU B 1 161 ? -19.516 29.375 26.766 1 91.75 161 GLU B O 1
ATOM 3897 N N . ASN B 1 162 ? -19.531 30.609 28.719 1 91.5 162 ASN B N 1
ATOM 3898 C CA . ASN B 1 162 ? -18.328 31.359 28.359 1 91.5 162 ASN B CA 1
ATOM 3899 C C . ASN B 1 162 ? -17.109 30.453 28.281 1 91.5 162 ASN B C 1
ATOM 3901 O O . ASN B 1 162 ? -16.297 30.578 27.359 1 91.5 162 ASN B O 1
ATOM 3905 N N . GLN B 1 163 ? -17 29.5 29.156 1 91.44 163 GLN B N 1
ATOM 3906 C CA . GLN B 1 163 ? -15.875 28.578 29.172 1 91.44 163 GLN B CA 1
ATOM 3907 C C . GLN B 1 163 ? -15.859 27.703 27.922 1 91.44 163 GLN B C 1
ATOM 3909 O O . GLN B 1 163 ? -14.805 27.516 27.312 1 91.44 163 GLN B O 1
ATOM 3914 N N . ALA B 1 164 ? -17.062 27.219 27.641 1 92 164 ALA B N 1
ATOM 3915 C CA . ALA B 1 164 ? -17.172 26.375 26.469 1 92 164 ALA B CA 1
ATOM 3916 C C . ALA B 1 164 ? -16.766 27.141 25.203 1 92 164 ALA B C 1
ATOM 3918 O O . ALA B 1 164 ? -16.062 26.609 24.344 1 92 164 ALA B O 1
ATOM 3919 N N . ARG B 1 165 ? -17.234 28.375 25.141 1 91.5 165 ARG B N 1
ATOM 3920 C CA . ARG B 1 165 ? -16.922 29.188 23.969 1 91.5 165 ARG B CA 1
ATOM 3921 C C . ARG B 1 165 ? -15.453 29.562 23.922 1 91.5 165 ARG B C 1
ATOM 3923 O O . ARG B 1 165 ? -14.852 29.609 22.844 1 91.5 165 ARG B O 1
ATOM 3930 N N . ILE B 1 166 ? -14.859 29.859 24.984 1 90.38 166 ILE B N 1
ATOM 3931 C CA . ILE B 1 166 ? -13.43 30.172 25.078 1 90.38 166 ILE B CA 1
ATOM 3932 C C . ILE B 1 166 ? -12.625 28.969 24.578 1 90.38 166 ILE B C 1
ATOM 3934 O O . ILE B 1 166 ? -11.695 29.125 23.781 1 90.38 166 ILE B O 1
ATOM 3938 N N . LEU B 1 167 ? -13.031 27.766 25 1 89.81 167 LEU B N 1
ATOM 3939 C CA . LEU B 1 167 ? -12.344 26.547 24.578 1 89.81 167 LEU B CA 1
ATOM 3940 C C . LEU B 1 167 ? -12.461 26.359 23.062 1 89.81 167 LEU B C 1
ATOM 3942 O O . LEU B 1 167 ? -11.5 25.922 22.422 1 89.81 167 LEU B O 1
ATOM 3946 N N . GLU B 1 168 ? -13.555 26.656 22.625 1 89.94 168 GLU B N 1
ATOM 3947 C CA . GLU B 1 168 ? -13.766 26.547 21.188 1 89.94 168 GLU B CA 1
ATOM 3948 C C . GLU B 1 168 ? -12.867 27.516 20.422 1 89.94 168 GLU B C 1
ATOM 3950 O O . GLU B 1 168 ? -12.297 27.156 19.391 1 89.94 168 GLU B O 1
ATOM 3955 N N . LEU B 1 169 ? -12.766 28.703 20.906 1 89.62 169 LEU B N 1
ATOM 3956 C CA . LEU B 1 169 ? -11.922 29.703 20.25 1 89.62 169 LEU B CA 1
ATOM 3957 C C . LEU B 1 169 ? -10.453 29.312 20.312 1 89.62 169 LEU B C 1
ATOM 3959 O O . LEU B 1 169 ? -9.711 29.516 19.359 1 89.62 169 LEU B O 1
ATOM 3963 N N . ILE B 1 170 ? -10.055 28.781 21.391 1 90.75 170 ILE B N 1
ATOM 3964 C CA . ILE B 1 170 ? -8.688 28.312 21.547 1 90.75 170 ILE B CA 1
ATOM 3965 C C . ILE B 1 170 ? -8.398 27.188 20.547 1 90.75 170 ILE B C 1
ATOM 3967 O O . ILE B 1 170 ? -7.344 27.172 19.922 1 90.75 170 ILE B O 1
ATOM 3971 N N . ARG B 1 171 ? -9.312 26.312 20.469 1 91.25 171 ARG B N 1
ATOM 3972 C CA . ARG B 1 171 ? -9.172 25.203 19.531 1 91.25 171 ARG B CA 1
ATOM 3973 C C . ARG B 1 171 ? -9.055 25.719 18.094 1 91.25 171 ARG B C 1
ATOM 3975 O O . ARG B 1 171 ? -8.195 25.266 17.344 1 91.25 171 ARG B O 1
ATOM 3982 N N . GLN B 1 172 ? -9.859 26.609 17.797 1 90.56 172 GLN B N 1
ATOM 3983 C CA . GLN B 1 172 ? -9.844 27.172 16.453 1 90.56 172 GLN B CA 1
ATOM 3984 C C . GLN B 1 172 ? -8.492 27.828 16.141 1 90.56 172 GLN B C 1
ATOM 3986 O O . GLN B 1 172 ? -7.953 27.672 15.055 1 90.56 172 GLN B O 1
ATOM 3991 N N . GLU B 1 173 ? -8.047 28.5 17.062 1 88.94 173 GLU B N 1
ATOM 3992 C CA . GLU B 1 173 ? -6.75 29.156 16.891 1 88.94 173 GLU B CA 1
ATOM 3993 C C . GLU B 1 173 ? -5.633 28.125 16.734 1 88.94 173 GLU B C 1
ATOM 3995 O O . GLU B 1 173 ? -4.723 28.312 15.922 1 88.94 173 GLU B O 1
ATOM 4000 N N . ALA B 1 174 ? -5.703 27.125 17.5 1 92.75 174 ALA B N 1
ATOM 4001 C CA . ALA B 1 174 ? -4.703 26.062 17.422 1 92.75 174 ALA B CA 1
ATOM 4002 C C . ALA B 1 174 ? -4.719 25.391 16.047 1 92.75 174 ALA B C 1
ATOM 4004 O O . ALA B 1 174 ? -3.664 25.109 15.469 1 92.75 174 ALA B O 1
ATOM 4005 N N . VAL B 1 175 ? -5.855 25.125 15.539 1 93.75 175 VAL B N 1
ATOM 4006 C CA . VAL B 1 175 ? -6.027 24.484 14.234 1 93.75 175 VAL B CA 1
ATOM 4007 C C . VAL B 1 175 ? -5.461 25.406 13.148 1 93.75 175 VAL B C 1
ATOM 4009 O O . VAL B 1 175 ? -4.742 24.938 12.258 1 93.75 175 VAL B O 1
ATOM 4012 N N . GLU B 1 176 ? -5.781 26.688 13.273 1 88.06 176 GLU B N 1
ATOM 4013 C CA . GLU B 1 176 ? -5.289 27.641 12.289 1 88.06 176 GLU B CA 1
ATOM 4014 C C . GLU B 1 176 ? -3.764 27.719 12.305 1 88.06 176 GLU B C 1
ATOM 4016 O O . GLU B 1 176 ? -3.127 27.75 11.25 1 88.06 176 GLU B O 1
ATOM 4021 N N . GLU B 1 177 ? -3.252 27.781 13.43 1 89.69 177 GLU B N 1
ATOM 4022 C CA . GLU B 1 177 ? -1.799 27.812 13.562 1 89.69 177 GLU B CA 1
ATOM 4023 C C . GLU B 1 177 ? -1.153 26.547 13 1 89.69 177 GLU B C 1
ATOM 4025 O O . GLU B 1 177 ? -0.101 26.625 12.367 1 89.69 177 GLU B O 1
ATOM 4030 N N . ASN B 1 178 ? -1.791 25.5 13.273 1 92.94 178 ASN B N 1
ATOM 4031 C CA . ASN B 1 178 ? -1.294 24.219 12.766 1 92.94 178 ASN B CA 1
ATOM 4032 C C . ASN B 1 178 ? -1.312 24.172 11.242 1 92.94 178 ASN B C 1
ATOM 4034 O O . ASN B 1 178 ? -0.364 23.688 10.625 1 92.94 178 ASN B O 1
ATOM 4038 N N . MET B 1 179 ? -2.379 24.562 10.727 1 87.62 179 MET B N 1
ATOM 4039 C CA . MET B 1 179 ? -2.502 24.609 9.273 1 87.62 179 MET B CA 1
ATOM 4040 C C . MET B 1 179 ? -1.436 25.516 8.664 1 87.62 179 MET B C 1
ATOM 4042 O O . MET B 1 179 ? -0.797 25.141 7.676 1 87.62 179 MET B O 1
ATOM 4046 N N . LYS B 1 180 ? -1.231 26.688 9.242 1 80.75 180 LYS B N 1
ATOM 4047 C CA . LYS B 1 180 ? -0.213 27.625 8.766 1 80.75 180 LYS B CA 1
ATOM 4048 C C . LYS B 1 180 ? 1.177 26.984 8.828 1 80.75 180 LYS B C 1
ATOM 4050 O O . LYS B 1 180 ? 1.97 27.141 7.895 1 80.75 180 LYS B O 1
ATOM 4055 N N . LEU B 1 181 ? 1.4 26.375 9.906 1 82.69 181 LEU B N 1
ATOM 4056 C CA . LEU B 1 181 ? 2.672 25.672 10.055 1 82.69 181 LEU B CA 1
ATOM 4057 C C . LEU B 1 181 ? 2.869 24.656 8.93 1 82.69 181 LEU B C 1
ATOM 4059 O O . LEU B 1 181 ? 3.941 24.594 8.328 1 82.69 181 LEU B O 1
ATOM 4063 N N . ALA B 1 182 ? 1.883 23.875 8.672 1 86.12 182 ALA B N 1
ATOM 4064 C CA . ALA B 1 182 ? 1.947 22.859 7.625 1 86.12 182 ALA B CA 1
ATOM 4065 C C . ALA B 1 182 ? 2.186 23.484 6.262 1 86.12 182 ALA B C 1
ATOM 4067 O O . ALA B 1 182 ? 2.943 22.969 5.445 1 86.12 182 ALA B O 1
ATOM 4068 N N . TRP B 1 183 ? 1.544 24.562 6.031 1 75.88 183 TRP B N 1
ATOM 4069 C CA . TRP B 1 183 ? 1.719 25.281 4.773 1 75.88 183 TRP B CA 1
ATOM 4070 C C . TRP B 1 183 ? 3.162 25.734 4.605 1 75.88 183 TRP B C 1
ATOM 4072 O O . TRP B 1 183 ? 3.695 25.75 3.494 1 75.88 183 TRP B O 1
ATOM 4082 N N . ASP B 1 184 ? 3.744 26.125 5.656 1 75.56 184 ASP B N 1
ATOM 4083 C CA . ASP B 1 184 ? 5.098 26.672 5.621 1 75.56 184 ASP B CA 1
ATOM 4084 C C . ASP B 1 184 ? 6.129 25.562 5.434 1 75.56 184 ASP B C 1
ATOM 4086 O O . ASP B 1 184 ? 7.055 25.688 4.625 1 75.56 184 ASP B O 1
ATOM 4090 N N . ILE B 1 185 ? 5.934 24.5 6.055 1 78.81 185 ILE B N 1
ATOM 4091 C CA . ILE B 1 185 ? 7.008 23.516 6.125 1 78.81 185 ILE B CA 1
ATOM 4092 C C . ILE B 1 185 ? 6.77 22.406 5.098 1 78.81 185 ILE B C 1
ATOM 4094 O O . ILE B 1 185 ? 7.719 21.766 4.637 1 78.81 185 ILE B O 1
ATOM 4098 N N . SER B 1 186 ? 5.465 22.125 4.816 1 79.62 186 SER B N 1
ATOM 4099 C CA . SER B 1 186 ? 5.152 21 3.955 1 79.62 186 SER B CA 1
ATOM 4100 C C . SER B 1 186 ? 3.969 21.297 3.043 1 79.62 186 SER B C 1
ATOM 4102 O O . SER B 1 186 ? 2.93 20.641 3.119 1 79.62 186 SER B O 1
ATOM 4104 N N . PRO B 1 187 ? 4.152 22.203 2.18 1 72.44 187 PRO B N 1
ATOM 4105 C CA . PRO B 1 187 ? 3.023 22.578 1.327 1 72.44 187 PRO B CA 1
ATOM 4106 C C . PRO B 1 187 ? 2.508 21.422 0.476 1 72.44 187 PRO B C 1
ATOM 4108 O O . PRO B 1 187 ? 1.329 21.391 0.113 1 72.44 187 PRO B O 1
ATOM 4111 N N . GLU B 1 188 ? 3.336 20.391 0.256 1 72.75 188 GLU B N 1
ATOM 4112 C CA . GLU B 1 188 ? 2.959 19.234 -0.565 1 72.75 188 GLU B CA 1
ATOM 4113 C C . GLU B 1 188 ? 1.866 18.406 0.108 1 72.75 188 GLU B C 1
ATOM 4115 O O . GLU B 1 188 ? 1.188 17.625 -0.548 1 72.75 188 GLU B O 1
ATOM 4120 N N . SER B 1 189 ? 1.725 18.594 1.414 1 76.56 189 SER B N 1
ATOM 4121 C CA . SER B 1 189 ? 0.73 17.828 2.164 1 76.56 189 SER B CA 1
ATOM 4122 C C . SER B 1 189 ? -0.687 18.25 1.779 1 76.56 189 SER B C 1
ATOM 4124 O O . SER B 1 189 ? -1.654 17.578 2.143 1 76.56 189 SER B O 1
ATOM 4126 N N . PHE B 1 190 ? -0.745 19.266 1.005 1 68.62 190 PHE B N 1
ATOM 4127 C CA . PHE B 1 190 ? -2.061 19.781 0.625 1 68.62 190 PHE B CA 1
ATOM 4128 C C . PHE B 1 190 ? -2.389 19.391 -0.813 1 68.62 190 PHE B C 1
ATOM 4130 O O . PHE B 1 190 ? -3.443 19.766 -1.333 1 68.62 190 PHE B O 1
ATOM 4137 N N . THR B 1 191 ? -1.498 18.672 -1.438 1 68.94 191 THR B N 1
ATOM 4138 C CA . THR B 1 191 ? -1.69 18.281 -2.834 1 68.94 191 THR B CA 1
ATOM 4139 C C . THR B 1 191 ? -2.064 16.812 -2.947 1 68.94 191 THR B C 1
ATOM 4141 O O . THR B 1 191 ? -1.94 16.062 -1.979 1 68.94 191 THR B O 1
ATOM 4144 N N . SER B 1 192 ? -2.59 16.484 -4.125 1 73.44 192 SER B N 1
ATOM 4145 C CA . SER B 1 192 ? -2.904 15.086 -4.406 1 73.44 192 SER B CA 1
ATOM 4146 C C . SER B 1 192 ? -1.641 14.281 -4.688 1 73.44 192 SER B C 1
ATOM 4148 O O . SER B 1 192 ? -0.615 14.844 -5.078 1 73.44 192 SER B O 1
ATOM 4150 N N . VAL B 1 193 ? -1.771 13.07 -4.336 1 83.75 193 VAL B N 1
ATOM 4151 C CA . VAL B 1 193 ? -0.627 12.18 -4.52 1 83.75 193 VAL B CA 1
ATOM 4152 C C . VAL B 1 193 ? -0.875 11.258 -5.711 1 83.75 193 VAL B C 1
ATOM 4154 O O . VAL B 1 193 ? -1.977 10.727 -5.871 1 83.75 193 VAL B O 1
ATOM 4157 N N . SER B 1 194 ? 0.134 11.188 -6.609 1 85.06 194 SER B N 1
ATOM 4158 C CA . SER B 1 194 ? 0.07 10.227 -7.703 1 85.06 194 SER B CA 1
ATOM 4159 C C . SER B 1 194 ? 0.466 8.828 -7.234 1 85.06 194 SER B C 1
ATOM 4161 O O . SER B 1 194 ? 1.542 8.641 -6.664 1 85.06 194 SER B O 1
ATOM 4163 N N . MET B 1 195 ? -0.419 7.945 -7.492 1 92.62 195 MET B N 1
ATOM 4164 C CA . MET B 1 195 ? -0.156 6.566 -7.086 1 92.62 195 MET B CA 1
ATOM 4165 C C . MET B 1 195 ? 0.996 5.973 -7.891 1 92.62 195 MET B C 1
ATOM 4167 O O . MET B 1 195 ? 1.413 6.547 -8.898 1 92.62 195 MET B O 1
ATOM 4171 N N . LEU B 1 196 ? 1.502 4.84 -7.34 1 96.75 196 LEU B N 1
ATOM 4172 C CA . LEU B 1 196 ? 2.668 4.23 -7.969 1 96.75 196 LEU B CA 1
ATOM 4173 C C . LEU B 1 196 ? 2.248 3.184 -8.992 1 96.75 196 LEU B C 1
ATOM 4175 O O . LEU B 1 196 ? 1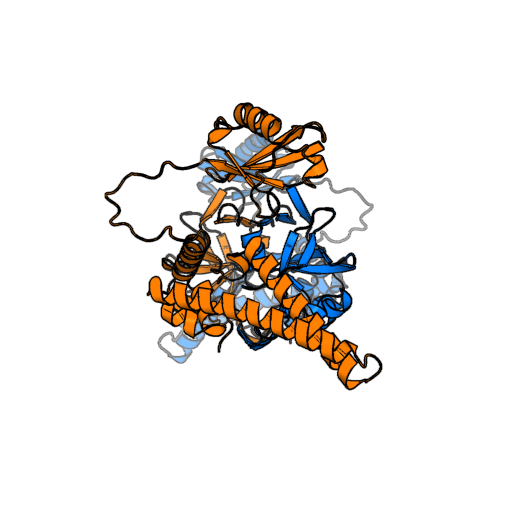.716 2.131 -8.633 1 96.75 196 LEU B O 1
ATOM 4179 N N . TYR B 1 197 ? 2.512 3.482 -10.242 1 96.06 197 TYR B N 1
ATOM 4180 C CA . TYR B 1 197 ? 2.217 2.553 -11.328 1 96.06 197 TYR B CA 1
ATOM 4181 C C . TYR B 1 197 ? 3.484 2.193 -12.094 1 96.06 197 TYR B C 1
ATOM 4183 O O . TYR B 1 197 ? 4.367 3.033 -12.273 1 96.06 197 TYR B O 1
ATOM 4191 N N . ILE B 1 198 ? 3.529 0.979 -12.555 1 96.19 198 ILE B N 1
ATOM 4192 C CA . ILE B 1 198 ? 4.629 0.547 -13.414 1 96.19 198 ILE B CA 1
ATOM 4193 C C . ILE B 1 198 ? 4.07 -0.134 -14.664 1 96.19 198 ILE B C 1
ATOM 4195 O O . ILE B 1 198 ? 2.967 -0.682 -14.641 1 96.19 198 ILE B O 1
ATOM 4199 N N . LYS B 1 199 ? 4.906 -0.089 -15.648 1 94.62 199 LYS B N 1
ATOM 4200 C CA . LYS B 1 199 ? 4.605 -0.859 -16.859 1 94.62 199 LYS B CA 1
ATOM 4201 C C . LYS B 1 199 ? 5.117 -2.291 -16.734 1 94.62 199 LYS B C 1
ATOM 4203 O O . LYS B 1 199 ? 6.199 -2.525 -16.188 1 94.62 199 LYS B O 1
ATOM 4208 N N . LEU B 1 200 ? 4.234 -3.215 -17.266 1 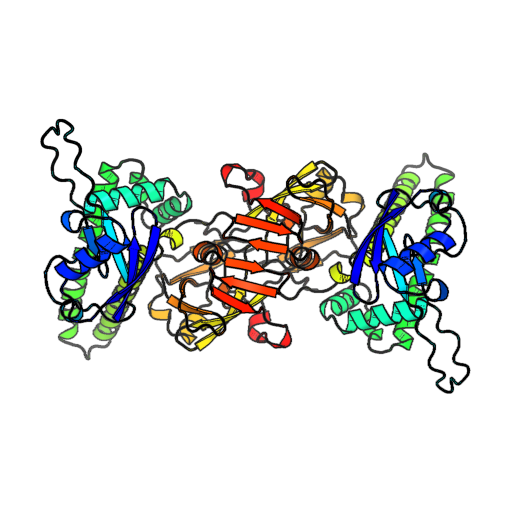94.81 200 LEU B N 1
ATOM 4209 C CA . LEU B 1 200 ? 4.688 -4.598 -17.359 1 94.81 200 LEU B CA 1
ATOM 4210 C C . LEU B 1 200 ? 4.047 -5.293 -18.562 1 94.81 200 LEU B C 1
ATOM 4212 O O . LEU B 1 200 ? 3.184 -4.723 -19.219 1 94.81 200 LEU B O 1
ATOM 4216 N N . LYS B 1 201 ? 4.625 -6.461 -18.859 1 96.06 201 LYS B N 1
ATOM 4217 C CA . LYS B 1 201 ? 4.098 -7.293 -19.938 1 96.06 201 LYS B CA 1
ATOM 4218 C C . LYS B 1 201 ? 3.742 -8.688 -19.422 1 96.06 201 LYS B C 1
ATOM 4220 O O . LYS B 1 201 ? 4.492 -9.281 -18.656 1 96.06 201 LYS B O 1
ATOM 4225 N N . ILE B 1 202 ? 2.584 -9.109 -19.781 1 97.19 202 ILE B N 1
ATOM 4226 C CA . ILE B 1 202 ? 2.135 -10.477 -19.531 1 97.19 202 ILE B CA 1
ATOM 4227 C C . ILE B 1 202 ? 1.771 -11.148 -20.859 1 97.19 202 ILE B C 1
ATOM 4229 O O . ILE B 1 202 ? 0.871 -10.688 -21.562 1 97.19 202 ILE B O 1
ATOM 4233 N N . ASN B 1 203 ? 2.459 -12.188 -21.172 1 95.38 203 ASN B N 1
ATOM 4234 C CA . ASN B 1 203 ? 2.275 -12.859 -22.453 1 95.38 203 ASN B CA 1
ATOM 4235 C C . ASN B 1 203 ? 2.395 -11.883 -23.609 1 95.38 203 ASN B C 1
ATOM 4237 O O . ASN B 1 203 ? 1.56 -11.891 -24.516 1 95.38 203 ASN B O 1
ATOM 4241 N N . GLY B 1 204 ? 3.293 -11.031 -23.469 1 93.5 204 GLY B N 1
ATOM 4242 C CA . GLY B 1 204 ? 3.611 -10.117 -24.547 1 93.5 204 GLY B CA 1
ATOM 4243 C C . GLY B 1 204 ? 2.662 -8.938 -24.641 1 93.5 204 GLY B C 1
ATOM 4244 O O . GLY B 1 204 ? 2.836 -8.047 -25.469 1 93.5 204 GLY B O 1
ATOM 4245 N N . VAL B 1 205 ? 1.677 -8.844 -23.812 1 95.94 205 VAL B N 1
ATOM 4246 C CA . VAL B 1 205 ? 0.697 -7.762 -23.828 1 95.94 205 VAL B CA 1
ATOM 4247 C C . VAL B 1 205 ? 1.046 -6.727 -22.766 1 95.94 205 VAL B C 1
ATOM 4249 O O . VAL B 1 205 ? 1.221 -7.066 -21.594 1 95.94 205 VAL B O 1
ATOM 4252 N N . ASP B 1 206 ? 1.104 -5.473 -23.172 1 94.75 206 ASP B N 1
ATOM 4253 C CA . ASP B 1 206 ? 1.435 -4.387 -22.266 1 94.75 206 ASP B CA 1
ATOM 4254 C C . ASP B 1 206 ? 0.312 -4.156 -21.25 1 94.75 206 ASP B C 1
ATOM 4256 O O . ASP B 1 206 ? -0.863 -4.102 -21.625 1 94.75 206 ASP B O 1
ATOM 4260 N N . GLN B 1 207 ? 0.721 -4.059 -20.047 1 95.31 207 GLN B N 1
ATOM 4261 C CA . GLN B 1 207 ? -0.194 -3.758 -18.938 1 95.31 207 GLN B CA 1
ATOM 4262 C C . GLN B 1 207 ? 0.422 -2.758 -17.969 1 95.31 207 GLN B C 1
ATOM 4264 O O . GLN B 1 207 ? 1.601 -2.414 -18.094 1 95.31 207 GLN B O 1
ATOM 4269 N N . VAL B 1 208 ? -0.419 -2.229 -17.094 1 95.25 208 VAL B N 1
ATOM 4270 C CA . VAL B 1 208 ? 0.007 -1.343 -16.016 1 95.25 208 VAL B CA 1
ATOM 4271 C C . VAL B 1 208 ? -0.43 -1.919 -14.68 1 95.25 208 VAL B C 1
ATOM 4273 O O . VAL B 1 208 ? -1.546 -2.428 -14.547 1 95.25 208 VAL B O 1
ATOM 4276 N N . ALA B 1 209 ? 0.46 -1.87 -13.742 1 96.56 209 ALA B N 1
ATOM 4277 C CA . ALA B 1 209 ? 0.152 -2.379 -12.406 1 96.56 209 ALA B CA 1
ATOM 4278 C C . ALA B 1 209 ? 0.378 -1.307 -11.344 1 96.56 209 ALA B C 1
ATOM 4280 O O . ALA B 1 209 ? 1.344 -0.544 -11.422 1 96.56 209 ALA B O 1
ATOM 4281 N N . MET B 1 210 ? -0.5 -1.27 -10.398 1 95.81 210 MET B N 1
ATOM 4282 C CA . MET B 1 210 ? -0.288 -0.42 -9.227 1 95.81 210 MET B CA 1
ATOM 4283 C C . MET B 1 210 ? 0.544 -1.142 -8.172 1 95.81 210 MET B C 1
ATOM 4285 O O . MET B 1 210 ? 0.264 -2.293 -7.836 1 95.81 210 MET B O 1
ATOM 4289 N N . VAL B 1 211 ? 1.586 -0.516 -7.691 1 97.62 211 VAL B N 1
ATOM 4290 C CA . VAL B 1 211 ? 2.438 -1.078 -6.648 1 9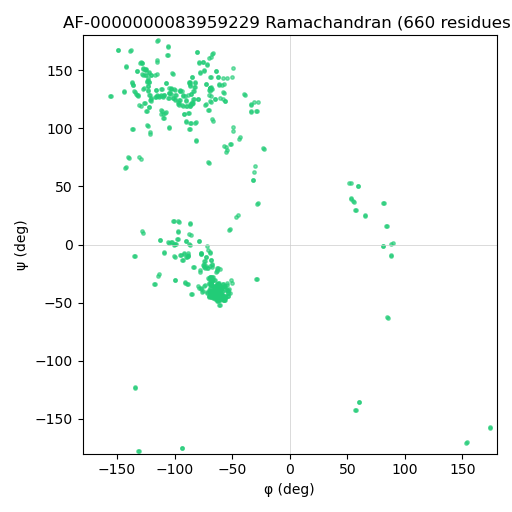7.62 211 VAL B CA 1
ATOM 4291 C C . VAL B 1 211 ? 1.861 -0.747 -5.273 1 97.62 211 VAL B C 1
ATOM 4293 O O . VAL B 1 211 ? 1.662 0.424 -4.945 1 97.62 211 VAL B O 1
ATOM 4296 N N . ASP B 1 212 ? 1.526 -1.768 -4.496 1 95.94 212 ASP B N 1
ATOM 4297 C CA . ASP B 1 212 ? 0.787 -1.599 -3.248 1 95.94 212 ASP B CA 1
ATOM 4298 C C . ASP B 1 212 ? 1.377 -2.463 -2.137 1 95.94 212 ASP B C 1
ATOM 4300 O O . ASP B 1 212 ? 1.026 -3.639 -2.004 1 95.94 212 ASP B O 1
ATOM 4304 N N . SER B 1 213 ? 2.186 -1.818 -1.282 1 96.88 213 SER B N 1
ATOM 4305 C CA . SER B 1 213 ? 2.775 -2.537 -0.157 1 96.88 213 SER B CA 1
ATOM 4306 C C . SER B 1 213 ? 1.735 -2.832 0.917 1 96.88 213 SER B C 1
ATOM 4308 O O . SER B 1 213 ? 1.989 -3.615 1.835 1 96.88 213 SER B O 1
ATOM 4310 N N . GLY B 1 214 ? 0.556 -2.238 0.801 1 93.5 214 GLY B N 1
ATOM 4311 C CA . GLY B 1 214 ? -0.508 -2.465 1.766 1 93.5 214 GLY B CA 1
ATOM 4312 C C . GLY B 1 214 ? -1.442 -3.594 1.37 1 93.5 214 GLY B C 1
ATOM 4313 O O . GLY B 1 214 ? -2.297 -4.004 2.158 1 93.5 214 GLY B O 1
ATOM 4314 N N . ALA B 1 215 ? -1.267 -4.055 0.227 1 92.12 215 ALA B N 1
ATOM 4315 C CA . ALA B 1 215 ? -2.027 -5.211 -0.233 1 92.12 215 ALA B CA 1
ATOM 4316 C C . ALA B 1 215 ? -1.241 -6.504 -0.023 1 92.12 215 ALA B C 1
ATOM 4318 O O . ALA B 1 215 ? -0.152 -6.672 -0.577 1 92.12 215 ALA B O 1
ATOM 4319 N N . ALA B 1 216 ? -1.808 -7.402 0.655 1 90.75 216 ALA B N 1
ATOM 4320 C CA . ALA B 1 216 ? -1.124 -8.656 0.966 1 90.75 216 ALA B CA 1
ATOM 4321 C C . ALA B 1 216 ? -0.934 -9.5 -0.288 1 90.75 216 ALA B C 1
ATOM 4323 O O . ALA B 1 216 ? 0.05 -10.234 -0.405 1 90.75 216 ALA B O 1
ATOM 4324 N N . MET B 1 217 ? -1.876 -9.273 -1.23 1 90.5 217 MET B N 1
ATOM 4325 C CA . MET B 1 217 ? -1.907 -10.18 -2.377 1 90.5 217 MET B CA 1
ATOM 4326 C C . MET B 1 217 ? -1.819 -9.398 -3.686 1 90.5 217 MET B C 1
ATOM 4328 O O . MET B 1 217 ? -2.385 -8.312 -3.805 1 90.5 217 MET B O 1
ATOM 4332 N N . THR B 1 218 ? -1.154 -10.039 -4.625 1 95.56 218 THR B N 1
ATOM 4333 C CA . THR B 1 218 ? -1.155 -9.547 -5.996 1 95.56 218 THR B CA 1
ATOM 4334 C C . THR B 1 218 ? -2.398 -10.023 -6.742 1 95.56 218 THR B C 1
ATOM 4336 O O . THR B 1 218 ? -2.762 -11.195 -6.668 1 95.56 218 THR B O 1
ATOM 4339 N N . THR B 1 219 ? -3.053 -9.062 -7.426 1 96.25 219 THR B N 1
ATOM 4340 C CA . THR B 1 219 ? -4.328 -9.406 -8.039 1 96.25 219 THR B CA 1
ATOM 4341 C C . THR B 1 219 ? -4.344 -9.008 -9.516 1 96.25 219 THR B C 1
ATOM 4343 O O . THR B 1 219 ? -3.576 -8.133 -9.93 1 96.25 219 THR B O 1
ATOM 4346 N N . ILE B 1 220 ? -5.184 -9.672 -10.242 1 97.56 220 ILE B N 1
ATOM 4347 C CA . ILE B 1 220 ? -5.465 -9.375 -11.641 1 97.56 220 ILE B CA 1
ATOM 4348 C C . ILE B 1 220 ? -6.969 -9.445 -11.891 1 97.56 220 ILE B C 1
ATOM 4350 O O . ILE B 1 220 ? -7.652 -10.328 -11.367 1 97.56 220 ILE B O 1
ATOM 4354 N N . SER B 1 221 ? -7.473 -8.5 -12.641 1 96.62 221 SER B N 1
ATOM 4355 C CA . SER B 1 221 ? -8.898 -8.531 -12.953 1 96.62 221 SER B CA 1
ATOM 4356 C C . SER B 1 221 ? -9.219 -9.656 -13.938 1 96.62 221 SER B C 1
ATOM 4358 O O . SER B 1 221 ? -8.367 -10.055 -14.734 1 96.62 221 SER B O 1
ATOM 4360 N N . PRO B 1 222 ? -10.492 -10.117 -13.891 1 96.62 222 PRO B N 1
ATOM 4361 C CA . PRO B 1 222 ? -10.891 -11.133 -14.867 1 96.62 222 PRO B CA 1
ATOM 4362 C C . PRO B 1 222 ? -10.711 -10.664 -16.312 1 96.62 222 PRO B C 1
ATOM 4364 O O . PRO B 1 222 ? -10.273 -11.438 -17.172 1 96.62 222 PRO B O 1
ATOM 4367 N N . SER B 1 223 ? -11.039 -9.422 -16.562 1 96.44 223 SER B N 1
ATOM 4368 C CA . SER B 1 223 ? -10.938 -8.883 -17.906 1 96.44 223 SER B CA 1
ATOM 4369 C C . SER B 1 223 ? -9.492 -8.891 -18.406 1 96.44 223 SER B C 1
ATOM 4371 O O . SER B 1 223 ? -9.227 -9.258 -19.547 1 96.44 223 SER B O 1
ATOM 4373 N N . ILE B 1 224 ? -8.562 -8.531 -17.594 1 97.44 224 ILE B N 1
ATOM 4374 C CA . ILE B 1 224 ? -7.156 -8.523 -17.984 1 97.44 224 ILE B CA 1
ATOM 4375 C C . ILE B 1 224 ? -6.648 -9.961 -18.109 1 97.44 224 ILE B C 1
ATOM 4377 O O . ILE B 1 224 ? -5.895 -10.273 -19.031 1 97.44 224 ILE B O 1
ATOM 4381 N N . ALA B 1 225 ? -7.035 -10.82 -17.172 1 98.06 225 ALA B N 1
ATOM 4382 C CA . ALA B 1 225 ? -6.656 -12.227 -17.281 1 98.06 225 ALA B CA 1
ATOM 4383 C C . ALA B 1 225 ? -7.059 -12.805 -18.641 1 98.06 225 ALA B C 1
ATOM 4385 O O . ALA B 1 225 ? -6.305 -13.57 -19.234 1 98.06 225 ALA B O 1
ATOM 4386 N N . GLU B 1 226 ? -8.219 -12.445 -19.062 1 97.19 226 GLU B N 1
ATOM 4387 C CA . GLU B 1 226 ? -8.695 -12.883 -20.375 1 97.19 226 GLU B CA 1
ATOM 4388 C C . GLU B 1 226 ? -7.871 -12.258 -21.5 1 97.19 226 GLU B C 1
ATOM 4390 O O . GLU B 1 226 ? -7.465 -12.953 -22.438 1 97.19 226 GLU B O 1
ATOM 4395 N N . GLU B 1 227 ? -7.633 -10.961 -21.391 1 96.75 227 GLU B N 1
ATOM 4396 C CA . GLU B 1 227 ? -6.891 -10.227 -22.406 1 96.75 227 GLU B CA 1
ATOM 4397 C C . GLU B 1 227 ? -5.492 -10.812 -22.609 1 96.75 227 GLU B C 1
ATOM 4399 O O . GLU B 1 227 ? -4.992 -10.867 -23.734 1 96.75 227 GLU B O 1
ATOM 4404 N N . VAL B 1 228 ? -4.902 -11.32 -21.531 1 97.69 228 VAL B N 1
ATOM 4405 C CA . VAL B 1 228 ? -3.518 -11.773 -21.609 1 97.69 228 VAL B CA 1
ATOM 4406 C C . VAL B 1 228 ? -3.475 -13.289 -21.75 1 97.69 228 VAL B C 1
ATOM 4408 O O . VAL B 1 228 ? -2.398 -13.891 -21.719 1 97.69 228 VAL B O 1
ATOM 4411 N N . GLY B 1 229 ? -4.605 -13.977 -21.781 1 96.69 229 GLY B N 1
ATOM 4412 C CA . GLY B 1 229 ? -4.672 -15.398 -22.062 1 96.69 229 GLY B CA 1
ATOM 4413 C C . GLY B 1 229 ? -4.379 -16.266 -20.859 1 96.69 229 GLY B C 1
ATOM 4414 O O . GLY B 1 229 ? -3.758 -17.328 -20.984 1 96.69 229 GLY B O 1
ATOM 4415 N N . LEU B 1 230 ? -4.812 -15.82 -19.703 1 97.56 230 LEU B N 1
ATOM 4416 C CA . LEU B 1 230 ? -4.484 -16.578 -18.5 1 97.56 230 LEU B CA 1
ATOM 4417 C C . LEU B 1 230 ? -5.734 -17.203 -17.891 1 97.56 230 LEU B C 1
ATOM 4419 O O . LEU B 1 230 ? -5.652 -17.906 -16.875 1 97.56 230 LEU B O 1
ATOM 4423 N N . THR B 1 231 ? -6.875 -17.078 -18.5 1 96.38 231 THR B N 1
ATOM 4424 C CA . THR B 1 231 ? -8.133 -17.547 -17.938 1 96.38 231 THR B CA 1
ATOM 4425 C C . THR B 1 231 ? -8.102 -19.047 -17.703 1 96.38 231 THR B C 1
ATOM 4427 O O . THR B 1 231 ? -8.648 -19.547 -16.719 1 96.38 231 THR B O 1
ATOM 4430 N N . ARG B 1 232 ? -7.477 -19.812 -18.562 1 94.62 232 ARG B N 1
ATOM 4431 C CA . ARG B 1 232 ? -7.453 -21.266 -18.484 1 94.62 232 ARG B CA 1
ATOM 4432 C C . ARG B 1 232 ? -6.652 -21.734 -17.281 1 94.62 232 ARG B C 1
ATOM 4434 O O . ARG B 1 232 ? -6.723 -22.906 -16.906 1 94.62 232 ARG B O 1
ATOM 4441 N N . LEU B 1 233 ? -5.91 -20.859 -16.688 1 96.5 233 LEU B N 1
ATOM 4442 C CA . LEU B 1 233 ? -5.043 -21.234 -15.578 1 96.5 233 LEU B CA 1
ATOM 4443 C C . LEU B 1 233 ? -5.691 -20.891 -14.234 1 96.5 233 LEU B C 1
ATOM 4445 O O . LEU B 1 233 ? -5.102 -21.125 -13.18 1 96.5 233 LEU B O 1
ATOM 4449 N N . ILE B 1 234 ? -6.887 -20.344 -14.234 1 96.94 234 ILE B N 1
ATOM 4450 C CA . ILE B 1 234 ? -7.547 -19.938 -13 1 96.94 234 ILE B CA 1
ATOM 4451 C C . ILE B 1 234 ? -7.969 -21.172 -12.203 1 96.94 234 ILE B C 1
ATOM 4453 O O . ILE B 1 234 ? -8.797 -21.953 -12.672 1 96.94 234 ILE B O 1
ATOM 4457 N N . ASP B 1 235 ? -7.406 -21.312 -11.086 1 94.06 235 ASP B N 1
ATOM 4458 C CA . ASP B 1 235 ? -7.766 -22.375 -10.156 1 94.06 235 ASP B CA 1
ATOM 4459 C C . ASP B 1 235 ? -8.93 -21.953 -9.266 1 94.06 235 ASP B C 1
ATOM 4461 O O . ASP B 1 235 ? -8.734 -21.281 -8.25 1 94.06 235 ASP B O 1
ATOM 4465 N N . THR B 1 236 ? -10.055 -22.453 -9.539 1 90.88 236 THR B N 1
ATOM 4466 C CA . THR B 1 236 ? -11.281 -22.031 -8.875 1 90.88 236 THR B CA 1
ATOM 4467 C C . THR B 1 236 ? -11.383 -22.625 -7.473 1 90.88 236 THR B C 1
ATOM 4469 O O . THR B 1 236 ? -12.227 -22.219 -6.676 1 90.88 236 THR B O 1
ATOM 4472 N N . ARG B 1 237 ? -10.523 -23.484 -7.133 1 82.56 237 ARG B N 1
ATOM 4473 C CA . ARG B 1 237 ? -10.477 -24 -5.773 1 82.56 237 ARG B CA 1
ATOM 4474 C C . ARG B 1 237 ? -10.062 -22.922 -4.785 1 82.56 237 ARG B C 1
ATOM 4476 O O . ARG B 1 237 ? -10.297 -23.047 -3.58 1 82.56 237 ARG B O 1
ATOM 4483 N N . PHE B 1 238 ? -9.508 -21.891 -5.277 1 87.12 238 PHE B N 1
ATOM 4484 C CA . PHE B 1 238 ? -9.016 -20.812 -4.434 1 87.12 238 PHE B CA 1
ATOM 4485 C C . PHE B 1 238 ? -9.992 -19.641 -4.426 1 87.12 238 PHE B C 1
ATOM 4487 O O . PHE B 1 238 ? -9.625 -18.516 -4.074 1 87.12 238 PHE B O 1
ATOM 4494 N N . GLN B 1 239 ? -11.188 -19.875 -4.777 1 88 239 GLN B N 1
ATOM 4495 C CA . GLN B 1 239 ? -12.227 -18.859 -4.645 1 88 239 GLN B CA 1
ATOM 4496 C C . GLN B 1 239 ? -12.453 -18.5 -3.178 1 88 239 GLN B C 1
ATOM 4498 O O . GLN B 1 239 ? -12.219 -19.312 -2.287 1 88 239 GLN B O 1
ATOM 4503 N N . GLY B 1 240 ? -12.852 -17.188 -3.018 1 86.44 240 GLY B N 1
ATOM 4504 C CA . GLY B 1 240 ? -13.109 -16.703 -1.672 1 86.44 240 GLY B CA 1
ATOM 4505 C C . GLY B 1 240 ? -13.398 -15.211 -1.625 1 86.44 240 GLY B C 1
ATOM 4506 O O . GLY B 1 240 ? -14.039 -14.672 -2.527 1 86.44 240 GLY B O 1
ATOM 4507 N N . GLN B 1 241 ? -13.148 -14.688 -0.419 1 83.81 241 GLN B N 1
ATOM 4508 C CA . GLN B 1 241 ? -13.375 -13.266 -0.208 1 83.81 241 GLN B CA 1
ATOM 4509 C C . GLN B 1 241 ? -12.102 -12.562 0.265 1 83.81 241 GLN B C 1
ATOM 4511 O O . GLN B 1 241 ? -11.367 -13.102 1.098 1 83.81 241 GLN B O 1
ATOM 4516 N N . ALA B 1 242 ? -11.836 -11.578 -0.411 1 79 242 ALA B N 1
ATOM 4517 C CA . ALA B 1 242 ? -10.766 -10.695 0.029 1 79 242 ALA B CA 1
ATOM 4518 C C . ALA B 1 242 ? -11.312 -9.547 0.882 1 79 242 ALA B C 1
ATOM 4520 O O . ALA B 1 242 ? -12.289 -8.898 0.508 1 79 242 ALA B O 1
ATOM 4521 N N . VAL B 1 243 ? -10.664 -9.414 2.051 1 72.44 243 VAL B N 1
ATOM 4522 C CA . VAL B 1 243 ? -11.164 -8.406 2.982 1 72.44 243 VAL B CA 1
ATOM 4523 C C . VAL B 1 243 ? -10.133 -7.293 3.145 1 72.44 243 VAL B C 1
ATOM 4525 O O . VAL B 1 243 ? -8.953 -7.562 3.367 1 72.44 243 VAL B O 1
ATOM 4528 N N . GLY B 1 244 ? -10.523 -6.137 2.969 1 71 244 GLY B N 1
ATOM 4529 C CA . GLY B 1 244 ? -9.828 -4.902 3.295 1 71 244 GLY B CA 1
ATOM 4530 C C . GLY B 1 244 ? -10.719 -3.879 3.979 1 71 244 GLY B C 1
ATOM 4531 O O . GLY B 1 244 ? -11.344 -4.176 5 1 71 244 GLY B O 1
ATOM 4532 N N . VAL B 1 245 ? -10.836 -2.654 3.416 1 65.62 245 VAL B N 1
ATOM 4533 C CA . VAL B 1 245 ? -11.844 -1.702 3.863 1 65.62 245 VAL B CA 1
ATOM 4534 C C . VAL B 1 245 ? -13.234 -2.215 3.494 1 65.62 245 VAL B C 1
ATOM 4536 O O . VAL B 1 245 ? -14.195 -2.021 4.246 1 65.62 245 VAL B O 1
ATOM 4539 N N . GLY B 1 246 ? -13.242 -2.932 2.4 1 73.69 246 GLY B N 1
ATOM 4540 C CA . GLY B 1 246 ? -14.414 -3.656 1.937 1 73.69 246 GLY B CA 1
ATOM 4541 C C . GLY B 1 246 ? -14.117 -5.098 1.563 1 73.69 246 GLY B C 1
ATOM 4542 O O . GLY B 1 246 ? -13.039 -5.613 1.868 1 73.69 246 GLY B O 1
ATOM 4543 N N . THR B 1 247 ? -15.164 -5.699 1.112 1 79.94 247 THR B N 1
ATOM 4544 C CA . THR B 1 247 ? -15.008 -7.098 0.73 1 79.94 247 THR B CA 1
ATOM 4545 C C . THR B 1 247 ? -15.133 -7.262 -0.782 1 79.94 247 THR B C 1
ATOM 4547 O O . THR B 1 247 ? -15.969 -6.617 -1.415 1 79.94 247 THR B O 1
ATOM 4550 N N . GLN B 1 248 ? -14.195 -8.031 -1.33 1 86 248 GLN B N 1
ATOM 4551 C CA . GLN B 1 248 ? -14.25 -8.375 -2.748 1 86 248 GLN B CA 1
ATOM 4552 C C . GLN B 1 248 ? -14.203 -9.883 -2.953 1 86 248 GLN B C 1
ATOM 4554 O O . GLN B 1 248 ? -13.609 -10.609 -2.145 1 86 248 GLN B O 1
ATOM 4559 N N . ASN B 1 249 ? -14.828 -10.281 -4.035 1 91.19 249 ASN B N 1
ATOM 4560 C CA . ASN B 1 249 ? -14.82 -11.703 -4.363 1 91.19 249 ASN B CA 1
ATOM 4561 C C . ASN B 1 249 ? -13.547 -12.109 -5.09 1 91.19 249 ASN B C 1
ATOM 4563 O O . ASN B 1 249 ? -13.078 -11.398 -5.98 1 91.19 249 ASN B O 1
ATOM 4567 N N . ILE B 1 250 ? -13.016 -13.242 -4.633 1 92.94 250 ILE B N 1
ATOM 4568 C CA . ILE B 1 250 ? -11.883 -13.867 -5.312 1 92.94 250 ILE B CA 1
ATOM 4569 C C . ILE B 1 250 ? -12.375 -14.953 -6.258 1 92.94 250 ILE B C 1
ATOM 4571 O O . ILE B 1 250 ? -13.008 -15.922 -5.824 1 92.94 250 ILE B O 1
ATOM 4575 N N . GLY B 1 251 ? -12.07 -14.852 -7.508 1 95.25 251 GLY B N 1
ATOM 4576 C CA . GLY B 1 251 ? -12.516 -15.812 -8.508 1 95.25 251 GLY B CA 1
ATOM 4577 C C . GLY B 1 251 ? -11.633 -17.047 -8.586 1 95.25 251 GLY B C 1
ATOM 4578 O O . GLY B 1 251 ? -12.047 -18.062 -9.133 1 95.25 251 GLY B O 1
ATOM 4579 N N . GLY B 1 252 ? -10.492 -16.953 -8.109 1 95.19 252 GLY B N 1
ATOM 4580 C CA . GLY B 1 252 ? -9.5 -18.016 -8.164 1 95.19 252 GLY B CA 1
ATOM 4581 C C . GLY B 1 252 ? -8.07 -17.5 -8.133 1 95.19 252 GLY B C 1
ATOM 4582 O O . GLY B 1 252 ? -7.832 -16.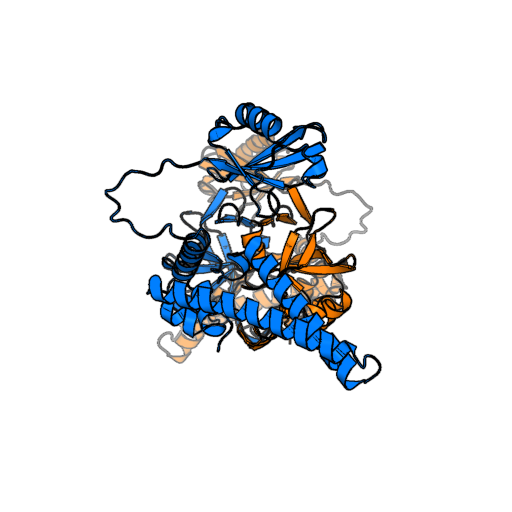328 -7.805 1 95.19 252 GLY B O 1
ATOM 4583 N N . LYS B 1 253 ? -7.219 -18.438 -8.383 1 94.81 253 LYS B N 1
ATOM 4584 C CA . LYS B 1 253 ? -5.805 -18.094 -8.312 1 94.81 253 LYS B CA 1
ATOM 4585 C C . LYS B 1 253 ? -5.051 -18.609 -9.539 1 94.81 253 LYS B C 1
ATOM 4587 O O . LYS B 1 253 ? -5.301 -19.719 -10 1 94.81 253 LYS B O 1
ATOM 4592 N N . ILE B 1 254 ? -4.305 -17.75 -10.18 1 97.38 254 ILE B N 1
ATOM 4593 C CA . ILE B 1 254 ? -3.277 -18.156 -11.141 1 97.38 254 ILE B CA 1
ATOM 4594 C C . ILE B 1 254 ? -1.946 -18.344 -10.414 1 97.38 254 ILE B C 1
ATOM 4596 O O . ILE B 1 254 ? -1.365 -17.391 -9.898 1 97.38 254 ILE B O 1
ATOM 4600 N N . HIS B 1 255 ? -1.435 -19.484 -10.453 1 94.25 255 HIS B N 1
ATOM 4601 C CA . HIS B 1 255 ? -0.338 -19.828 -9.555 1 94.25 255 HIS B CA 1
ATOM 4602 C C . HIS B 1 255 ? 0.984 -19.25 -10.062 1 94.25 255 HIS B C 1
ATOM 4604 O O . HIS B 1 255 ? 1.846 -18.875 -9.266 1 94.25 255 HIS B O 1
ATOM 4610 N N . SER B 1 256 ? 1.122 -19.266 -11.305 1 95.44 256 SER B N 1
ATOM 4611 C CA . SER B 1 256 ? 2.369 -18.75 -11.852 1 95.44 256 SER B CA 1
ATOM 4612 C C . SER B 1 256 ? 2.186 -18.266 -13.281 1 95.44 256 SER B C 1
ATOM 4614 O O . SER B 1 256 ? 1.592 -18.953 -14.109 1 95.44 256 SER B O 1
ATOM 4616 N N . ALA B 1 257 ? 2.59 -17.094 -13.516 1 96.5 257 ALA B N 1
ATOM 4617 C CA . ALA B 1 257 ? 2.666 -16.516 -14.852 1 96.5 257 ALA B CA 1
ATOM 4618 C C . ALA B 1 257 ? 3.891 -15.609 -14.984 1 96.5 257 ALA B C 1
ATOM 4620 O O . ALA B 1 257 ? 4.195 -14.82 -14.086 1 96.5 257 ALA B O 1
ATOM 4621 N N . PRO B 1 258 ? 4.613 -15.836 -16.047 1 95.12 258 PRO B N 1
ATOM 4622 C CA . PRO B 1 258 ? 5.758 -14.945 -16.266 1 95.12 258 PRO B CA 1
ATOM 4623 C C . PRO B 1 258 ? 5.34 -13.516 -16.594 1 95.12 258 PRO B C 1
ATOM 4625 O O . PRO B 1 258 ? 4.41 -13.312 -17.391 1 95.12 258 PRO B O 1
ATOM 4628 N N . ILE B 1 259 ? 5.988 -12.617 -15.93 1 96.06 259 ILE B N 1
ATOM 4629 C CA . ILE B 1 259 ? 5.777 -11.219 -16.281 1 96.06 259 ILE B CA 1
ATOM 4630 C C . ILE B 1 259 ? 7.117 -10.555 -16.594 1 96.06 259 ILE B C 1
ATOM 4632 O O . ILE B 1 259 ? 8.156 -10.977 -16.078 1 96.06 259 ILE B O 1
ATOM 4636 N N . GLU B 1 260 ? 7.055 -9.586 -17.438 1 94.69 260 GLU B N 1
ATOM 4637 C CA . GLU B 1 260 ? 8.195 -8.727 -17.734 1 94.69 260 GLU B CA 1
ATOM 4638 C C . GLU B 1 260 ? 7.977 -7.316 -17.188 1 94.69 260 GLU B C 1
ATOM 4640 O O . GLU B 1 260 ? 6.918 -6.723 -17.406 1 94.69 260 GLU B O 1
ATOM 4645 N N . ILE B 1 261 ? 8.898 -6.867 -16.453 1 92.12 261 ILE B N 1
ATOM 4646 C CA . ILE B 1 261 ? 8.727 -5.551 -15.859 1 92.12 261 ILE B CA 1
ATOM 4647 C C . ILE B 1 261 ? 9.641 -4.543 -16.547 1 92.12 261 ILE B C 1
ATOM 4649 O O . ILE B 1 261 ? 10.828 -4.816 -16.766 1 92.12 261 ILE B O 1
ATOM 4653 N N . GLY B 1 262 ? 9.07 -3.381 -16.766 1 79.88 262 GLY B N 1
ATOM 4654 C CA . GLY B 1 262 ? 9.82 -2.328 -17.438 1 79.88 262 GLY B CA 1
ATOM 4655 C C . GLY B 1 262 ? 10.352 -2.744 -18.797 1 79.88 262 GLY B C 1
ATOM 4656 O O . GLY B 1 262 ? 9.625 -3.35 -19.594 1 79.88 262 GLY B O 1
ATOM 4657 N N . ASP B 1 263 ? 11.555 -2.234 -19 1 78.38 263 ASP B N 1
ATOM 4658 C CA . ASP B 1 263 ? 12.188 -2.508 -20.297 1 78.38 263 ASP B CA 1
ATOM 4659 C C . ASP B 1 263 ? 13.133 -3.699 -20.203 1 78.38 263 ASP B C 1
ATOM 4661 O O . ASP B 1 263 ? 13.891 -3.975 -21.141 1 78.38 263 ASP B O 1
ATOM 4665 N N . SER B 1 264 ? 12.758 -4.371 -19.078 1 77.31 264 SER B N 1
ATOM 4666 C CA . SER B 1 264 ? 13.641 -5.527 -18.938 1 77.31 264 SER B CA 1
ATOM 4667 C C . SER B 1 264 ? 13.109 -6.723 -19.719 1 77.31 264 SER B C 1
ATOM 4669 O O . SER B 1 264 ? 11.898 -6.863 -19.922 1 77.31 264 SER B O 1
ATOM 4671 N N . LYS B 1 265 ? 13.93 -7.512 -20.422 1 80.75 265 LYS B N 1
ATOM 4672 C CA . LYS B 1 265 ? 13.531 -8.75 -21.094 1 80.75 265 LYS B CA 1
ATOM 4673 C C . LYS B 1 265 ? 13.609 -9.938 -20.125 1 80.75 265 LYS B C 1
ATOM 4675 O O . LYS B 1 265 ? 13.516 -11.094 -20.547 1 80.75 265 LYS B O 1
ATOM 4680 N N . ILE B 1 266 ? 13.633 -9.516 -18.891 1 87.12 266 ILE B N 1
ATOM 4681 C CA . ILE B 1 266 ? 13.719 -10.578 -17.891 1 87.12 266 ILE B CA 1
ATOM 4682 C C . ILE B 1 266 ? 12.328 -10.938 -17.391 1 87.12 266 ILE B C 1
ATOM 4684 O O . ILE B 1 266 ? 11.539 -10.055 -17.031 1 87.12 266 ILE B O 1
ATOM 4688 N N . GLU B 1 267 ? 12.039 -12.234 -17.344 1 91.31 267 GLU B N 1
ATOM 4689 C CA . GLU B 1 267 ? 10.75 -12.734 -16.875 1 91.31 267 GLU B CA 1
ATOM 4690 C C . GLU B 1 267 ? 10.805 -13.109 -15.391 1 91.31 267 GLU B C 1
ATOM 4692 O O . GLU B 1 267 ? 11.773 -13.719 -14.938 1 91.31 267 GLU B O 1
ATOM 4697 N N . LEU B 1 268 ? 9.836 -12.648 -14.703 1 92.31 268 LEU B N 1
ATOM 4698 C CA . LEU B 1 268 ? 9.672 -12.977 -13.289 1 92.31 268 LEU B CA 1
ATOM 4699 C C . LEU B 1 268 ? 8.391 -13.766 -13.062 1 92.31 268 LEU B C 1
ATOM 4701 O O . LEU B 1 268 ? 7.336 -13.406 -13.586 1 92.31 268 LEU B O 1
ATOM 4705 N N . PRO B 1 269 ? 8.531 -14.859 -12.289 1 94.19 269 PRO B N 1
ATOM 4706 C CA . PRO B 1 269 ? 7.293 -15.57 -11.953 1 94.19 269 PRO B CA 1
ATOM 4707 C C . PRO B 1 269 ? 6.395 -14.781 -11.008 1 94.19 269 PRO B C 1
ATOM 4709 O O . PRO B 1 269 ? 6.879 -14.219 -10.016 1 94.19 269 PRO B O 1
ATOM 4712 N N . CYS B 1 270 ? 5.117 -14.742 -11.32 1 96.38 270 CYS B N 1
ATOM 4713 C CA . CYS B 1 270 ? 4.145 -14.016 -10.508 1 96.38 270 CYS B CA 1
ATOM 4714 C C . CYS B 1 270 ? 2.869 -14.828 -10.328 1 96.38 270 CYS B C 1
ATOM 4716 O O . CYS B 1 270 ? 2.416 -15.5 -11.258 1 96.38 270 CYS B O 1
ATOM 4718 N N . SER B 1 271 ? 2.369 -14.781 -9.148 1 96.06 271 SER B N 1
ATOM 4719 C CA . SER B 1 271 ? 1.054 -15.344 -8.867 1 96.06 271 SER B CA 1
ATOM 4720 C C . SER B 1 271 ? -0.008 -14.258 -8.781 1 96.06 271 SER B C 1
ATOM 4722 O O . SER B 1 271 ? 0.275 -13.141 -8.336 1 96.06 271 SER B O 1
ATOM 4724 N N . PHE B 1 272 ? -1.252 -14.594 -9.211 1 97.38 272 PHE B N 1
ATOM 4725 C CA . PHE B 1 272 ? -2.35 -13.633 -9.188 1 97.38 272 PHE B CA 1
ATOM 4726 C C . PHE B 1 272 ? -3.594 -14.25 -8.562 1 97.38 272 PHE B C 1
ATOM 4728 O O . PHE B 1 272 ? -3.992 -15.359 -8.922 1 97.38 272 PHE B O 1
ATOM 4735 N N . TYR B 1 273 ? -4.125 -13.578 -7.637 1 95.5 273 TYR B N 1
ATOM 4736 C CA . TYR B 1 273 ? -5.531 -13.812 -7.336 1 95.5 273 TYR B CA 1
ATOM 4737 C C . TYR B 1 273 ? -6.434 -13.039 -8.289 1 95.5 273 TYR B C 1
ATOM 4739 O O . TYR B 1 273 ? -6.156 -11.883 -8.617 1 95.5 273 TYR B O 1
ATOM 4747 N N . VAL B 1 274 ? -7.465 -13.672 -8.695 1 97.25 274 VAL B N 1
ATOM 4748 C CA . VAL B 1 274 ? -8.367 -13.039 -9.656 1 97.25 274 VAL B CA 1
ATOM 4749 C C . VAL B 1 274 ? -9.453 -12.266 -8.914 1 97.25 274 VAL B C 1
ATOM 4751 O O . VAL B 1 274 ? -10.375 -12.859 -8.359 1 97.25 274 VAL B O 1
ATOM 4754 N N . VAL B 1 275 ? -9.312 -10.984 -8.922 1 94.44 275 VAL B N 1
ATOM 4755 C CA . VAL B 1 275 ? -10.219 -10.07 -8.234 1 94.44 275 VAL B CA 1
ATOM 4756 C C . VAL B 1 275 ? -10.578 -8.906 -9.148 1 94.44 275 VAL B C 1
ATOM 4758 O O . VAL B 1 275 ? -9.703 -8.336 -9.805 1 94.44 275 VAL B O 1
ATOM 4761 N N . ASP B 1 276 ? -11.836 -8.633 -9.227 1 90.94 276 ASP B N 1
ATOM 4762 C CA . ASP B 1 276 ? -12.266 -7.492 -10.023 1 90.94 276 ASP B CA 1
ATOM 4763 C C . ASP B 1 276 ? -12.117 -6.188 -9.25 1 90.94 276 ASP B C 1
ATOM 4765 O O . ASP B 1 276 ? -13.023 -5.789 -8.508 1 90.94 276 ASP B O 1
ATOM 4769 N N . THR B 1 277 ? -10.953 -5.621 -9.398 1 81.25 277 THR B N 1
ATOM 4770 C CA . THR B 1 277 ? -10.688 -4.355 -8.727 1 81.25 277 THR B CA 1
ATOM 4771 C C . THR B 1 277 ? -10.703 -3.201 -9.719 1 81.25 277 THR B C 1
ATOM 4773 O O . THR B 1 277 ? -10.727 -3.422 -10.938 1 81.25 277 THR B O 1
ATOM 4776 N N . SER B 1 278 ? -10.664 -1.987 -9.188 1 78.69 278 SER B N 1
ATOM 4777 C CA . SER B 1 278 ? -10.688 -0.792 -10.023 1 78.69 278 SER B CA 1
ATOM 4778 C C . SER B 1 278 ? -9.352 -0.578 -10.719 1 78.69 278 SER B C 1
ATOM 4780 O O . SER B 1 278 ? -9.281 0.11 -11.742 1 78.69 278 SER B O 1
ATOM 4782 N N . VAL B 1 279 ? -8.273 -1.133 -10.32 1 86.31 279 VAL B N 1
ATOM 4783 C CA . VAL B 1 279 ? -6.957 -0.83 -10.859 1 86.31 279 VAL B CA 1
ATOM 4784 C C . VAL B 1 279 ? -6.547 -1.91 -11.859 1 86.31 279 VAL B C 1
ATOM 4786 O O . VAL B 1 279 ? -5.57 -1.747 -12.602 1 86.31 279 VAL B O 1
ATOM 4789 N N . GLY B 1 280 ? -7.18 -2.965 -12 1 91.81 280 GLY B N 1
ATOM 4790 C CA . GLY B 1 280 ? -6.895 -4.031 -12.945 1 91.81 280 GLY B CA 1
ATOM 4791 C C . GLY B 1 280 ? -5.863 -5.02 -12.438 1 91.81 280 GLY B C 1
ATOM 4792 O O . GLY B 1 280 ? -6.148 -6.215 -12.305 1 91.81 280 GLY B O 1
ATOM 4793 N N . ILE B 1 281 ? -4.562 -4.434 -12.195 1 96.5 281 ILE B N 1
ATOM 4794 C CA . ILE B 1 281 ? -3.5 -5.246 -11.617 1 96.5 281 ILE B CA 1
ATOM 4795 C C . ILE B 1 281 ? -2.932 -4.547 -10.383 1 96.5 281 ILE B C 1
ATOM 4797 O O . ILE B 1 281 ? -2.504 -3.395 -10.461 1 96.5 281 ILE B O 1
ATOM 4801 N N . LEU B 1 282 ? -3.031 -5.266 -9.328 1 95.5 282 LEU B N 1
ATOM 4802 C CA . LEU B 1 282 ? -2.43 -4.82 -8.078 1 95.5 282 LEU B CA 1
ATOM 4803 C C . LEU B 1 282 ? -1.2 -5.656 -7.738 1 95.5 282 LEU B C 1
ATOM 4805 O O . LEU B 1 282 ? -1.299 -6.875 -7.582 1 95.5 282 LEU B O 1
ATOM 4809 N N . PHE B 1 283 ? -0.029 -5.031 -7.77 1 96.62 283 PHE B N 1
ATOM 4810 C CA . PHE B 1 283 ? 1.22 -5.684 -7.387 1 96.62 283 PHE B CA 1
ATOM 4811 C C . PHE B 1 283 ? 1.455 -5.562 -5.887 1 96.62 283 PHE B C 1
ATOM 4813 O O . PHE B 1 283 ? 1.925 -4.531 -5.406 1 96.62 283 PHE B O 1
ATOM 4820 N N . GLY B 1 284 ? 1.135 -6.598 -5.195 1 96.5 284 GLY B N 1
ATOM 4821 C CA . GLY B 1 284 ? 1.045 -6.559 -3.742 1 96.5 284 GLY B CA 1
ATOM 4822 C C . GLY B 1 284 ? 2.33 -6.977 -3.055 1 96.5 284 GLY B C 1
ATOM 4823 O O . GLY B 1 284 ? 3.352 -7.195 -3.711 1 96.5 284 GLY B O 1
ATOM 4824 N N . LEU B 1 285 ? 2.17 -7.027 -1.72 1 96.44 285 LEU B N 1
ATOM 4825 C CA . LEU B 1 285 ? 3.33 -7.266 -0.867 1 96.44 285 LEU B CA 1
ATOM 4826 C C . LEU B 1 285 ? 3.863 -8.68 -1.059 1 96.44 285 LEU B C 1
ATOM 4828 O O . LEU B 1 285 ? 5.066 -8.914 -0.945 1 96.44 285 LEU B O 1
ATOM 4832 N N . ASP B 1 286 ? 3.037 -9.656 -1.385 1 92.81 286 ASP B N 1
ATOM 4833 C CA . ASP B 1 286 ? 3.486 -11.023 -1.612 1 92.81 286 ASP B CA 1
ATOM 4834 C C . ASP B 1 286 ? 4.551 -11.078 -2.707 1 92.81 286 ASP B C 1
ATOM 4836 O O . ASP B 1 286 ? 5.637 -11.625 -2.498 1 92.81 286 ASP B O 1
ATOM 4840 N N . MET B 1 287 ? 4.305 -10.43 -3.797 1 95.44 287 MET B N 1
ATOM 4841 C CA . MET B 1 287 ? 5.254 -10.438 -4.906 1 95.44 287 MET B CA 1
ATOM 4842 C C . MET B 1 287 ? 6.422 -9.5 -4.621 1 95.44 287 MET B C 1
ATOM 4844 O O . MET B 1 287 ? 7.559 -9.781 -5.008 1 95.44 287 MET B O 1
ATOM 4848 N N . LEU B 1 288 ? 6.102 -8.359 -4.004 1 96.94 288 LEU B N 1
ATOM 4849 C CA . LEU B 1 288 ? 7.172 -7.438 -3.641 1 96.94 288 LEU B CA 1
ATOM 4850 C C . LEU B 1 288 ? 8.211 -8.125 -2.768 1 96.94 288 LEU B C 1
ATOM 4852 O O . LEU B 1 288 ? 9.414 -7.98 -2.994 1 96.94 288 LEU B O 1
ATOM 4856 N N . ARG B 1 289 ? 7.762 -8.867 -1.762 1 94.25 289 ARG B N 1
ATOM 4857 C CA . ARG B 1 289 ? 8.672 -9.586 -0.878 1 94.25 289 ARG B CA 1
ATOM 4858 C C . ARG B 1 289 ? 9.359 -10.727 -1.618 1 94.25 289 ARG B C 1
ATOM 4860 O O . ARG B 1 289 ? 10.57 -10.922 -1.476 1 94.25 289 ARG B O 1
ATOM 4867 N N . ARG B 1 290 ? 8.609 -11.445 -2.35 1 91.06 290 ARG B N 1
ATOM 4868 C CA . ARG B 1 290 ? 9.148 -12.594 -3.074 1 91.06 290 ARG B CA 1
ATOM 4869 C C . ARG B 1 290 ? 10.344 -12.188 -3.936 1 91.06 290 ARG B C 1
ATOM 4871 O O . ARG B 1 290 ? 11.352 -12.891 -3.982 1 91.06 290 ARG B O 1
ATOM 4878 N N . HIS B 1 291 ? 10.203 -11.117 -4.598 1 94 291 HIS B N 1
ATOM 4879 C CA . HIS B 1 291 ? 11.234 -10.695 -5.543 1 94 291 HIS B CA 1
ATOM 4880 C C . HIS B 1 291 ? 12.172 -9.664 -4.914 1 94 291 HIS B C 1
ATOM 4882 O O . HIS B 1 291 ? 12.922 -8.992 -5.621 1 94 291 HIS B O 1
ATOM 4888 N N . ARG B 1 292 ? 12.086 -9.469 -3.639 1 94.12 292 ARG B N 1
ATOM 4889 C CA . ARG B 1 292 ? 12.977 -8.602 -2.873 1 94.12 292 ARG B CA 1
ATOM 4890 C C . ARG B 1 292 ? 13.039 -7.203 -3.484 1 94.12 292 ARG B C 1
ATOM 4892 O O . ARG B 1 292 ? 14.125 -6.684 -3.748 1 94.12 292 ARG B O 1
ATOM 4899 N N . CYS B 1 293 ? 11.891 -6.695 -3.656 1 97.06 293 CYS B N 1
ATOM 4900 C CA . CYS B 1 293 ? 11.797 -5.398 -4.32 1 97.06 293 CYS B CA 1
ATOM 4901 C C . CYS B 1 293 ? 12.133 -4.266 -3.361 1 97.06 293 CYS B C 1
ATOM 4903 O O . CYS B 1 293 ? 12.031 -4.426 -2.145 1 97.06 293 CYS B O 1
ATOM 4905 N N . THR B 1 294 ? 12.547 -3.16 -3.969 1 97.75 294 THR B N 1
ATOM 4906 C CA . THR B 1 294 ? 12.727 -1.889 -3.277 1 97.75 294 THR B CA 1
ATOM 4907 C C . THR B 1 294 ? 11.906 -0.789 -3.943 1 97.75 294 THR B C 1
ATOM 4909 O O . THR B 1 294 ? 12.086 -0.498 -5.125 1 97.75 294 THR B O 1
ATOM 4912 N N . ILE B 1 295 ? 10.922 -0.293 -3.184 1 98.31 295 ILE B N 1
ATOM 4913 C CA . ILE B 1 295 ? 10.234 0.912 -3.625 1 98.31 295 ILE B CA 1
ATOM 4914 C C . ILE B 1 295 ? 11.055 2.145 -3.25 1 98.31 295 ILE B C 1
ATOM 4916 O O . ILE B 1 295 ? 11.117 2.52 -2.078 1 98.31 295 ILE B O 1
ATOM 4920 N N . ASP B 1 296 ? 11.68 2.725 -4.203 1 97.31 296 ASP B N 1
ATOM 4921 C CA . ASP B 1 296 ? 12.586 3.85 -3.986 1 97.31 296 ASP B CA 1
ATOM 4922 C C . ASP B 1 296 ? 11.938 5.164 -4.422 1 97.31 296 ASP B C 1
ATOM 4924 O O . ASP B 1 296 ? 11.984 5.523 -5.602 1 97.31 296 ASP B O 1
ATOM 4928 N N . LEU B 1 297 ? 11.453 5.906 -3.463 1 97.25 297 LEU B N 1
ATOM 4929 C CA . LEU B 1 297 ? 10.703 7.113 -3.791 1 97.25 297 LEU B CA 1
ATOM 4930 C C . LEU B 1 297 ? 11.633 8.312 -3.924 1 97.25 297 LEU B C 1
ATOM 4932 O O . LEU B 1 297 ? 11.211 9.383 -4.371 1 97.25 297 LEU B O 1
ATOM 4936 N N . GLU B 1 298 ? 12.875 8.164 -3.541 1 94.5 298 GLU B N 1
ATOM 4937 C CA . GLU B 1 298 ? 13.883 9.172 -3.857 1 94.5 298 GLU B CA 1
ATOM 4938 C C . GLU B 1 298 ? 14.195 9.188 -5.352 1 94.5 298 GLU B C 1
ATOM 4940 O O . GLU B 1 298 ? 14.266 10.258 -5.965 1 94.5 298 GLU B O 1
ATOM 4945 N N . ARG B 1 299 ? 14.328 8.055 -5.871 1 95.44 299 ARG B N 1
ATOM 4946 C CA . ARG B 1 299 ? 14.664 7.918 -7.285 1 95.44 299 ARG B CA 1
ATOM 4947 C C . ARG B 1 299 ? 13.406 7.715 -8.125 1 95.44 299 ARG B C 1
ATOM 4949 O O . ARG B 1 299 ? 13.469 7.715 -9.359 1 95.44 299 ARG B O 1
ATOM 4956 N N . ASP B 1 300 ? 12.32 7.512 -7.48 1 96.5 300 ASP B N 1
ATOM 4957 C CA . ASP B 1 300 ? 11.031 7.281 -8.117 1 96.5 300 ASP B CA 1
ATOM 4958 C C . ASP B 1 300 ? 11.07 6.051 -9.023 1 96.5 300 ASP B C 1
ATOM 4960 O O . ASP B 1 300 ? 10.703 6.125 -10.195 1 96.5 300 ASP B O 1
ATOM 4964 N N . VAL B 1 301 ? 11.578 4.918 -8.438 1 96.88 301 VAL B N 1
ATOM 4965 C CA . VAL B 1 301 ? 11.711 3.674 -9.195 1 96.88 301 VAL B CA 1
ATOM 4966 C C . VAL B 1 301 ? 11.375 2.486 -8.297 1 96.88 301 VAL B C 1
ATOM 4968 O O . VAL B 1 301 ? 11.477 2.58 -7.066 1 96.88 301 VAL B O 1
ATOM 4971 N N . LEU B 1 302 ? 10.93 1.455 -8.898 1 97.31 302 LEU B N 1
ATOM 4972 C CA . LEU B 1 302 ? 10.883 0.13 -8.297 1 97.31 302 LEU B CA 1
ATOM 4973 C C . LEU B 1 302 ? 12.102 -0.695 -8.688 1 97.31 302 LEU B C 1
ATOM 4975 O O . LEU B 1 302 ? 12.359 -0.896 -9.883 1 97.31 302 LEU B O 1
ATOM 4979 N N . VAL B 1 303 ? 12.844 -1.096 -7.73 1 96.56 303 VAL B N 1
ATOM 4980 C CA . VAL B 1 303 ? 13.992 -1.964 -7.977 1 96.56 303 VAL B CA 1
ATOM 4981 C C . VAL B 1 303 ? 13.625 -3.412 -7.664 1 96.56 303 VAL B C 1
ATOM 4983 O O . VAL B 1 303 ? 13.094 -3.705 -6.59 1 96.56 303 VAL B O 1
ATOM 4986 N N . ILE B 1 304 ? 13.789 -4.262 -8.562 1 94.44 304 ILE B N 1
ATOM 4987 C CA . ILE B 1 304 ? 13.492 -5.68 -8.391 1 94.44 304 ILE B CA 1
ATOM 4988 C C . ILE B 1 304 ? 14.789 -6.48 -8.391 1 94.44 304 ILE B C 1
ATOM 4990 O O . ILE B 1 304 ? 15.477 -6.57 -9.414 1 94.44 304 ILE B O 1
ATOM 4994 N N . GLY B 1 305 ? 15.039 -7.074 -7.25 1 83.31 305 GLY B N 1
ATOM 4995 C CA . GLY B 1 305 ? 16.328 -7.734 -7.109 1 83.31 305 GLY B CA 1
ATOM 4996 C C . GLY B 1 305 ? 17.5 -6.789 -7.273 1 83.31 305 GLY B C 1
ATOM 4997 O O . GLY B 1 305 ? 17.516 -5.699 -6.695 1 83.31 305 GLY B O 1
ATOM 4998 N N . LYS B 1 306 ? 18.547 -7.09 -7.996 1 75.69 306 LYS B N 1
ATOM 4999 C CA . LYS B 1 306 ? 19.75 -6.27 -8.117 1 75.69 306 LYS B CA 1
ATOM 5000 C C . LYS B 1 306 ? 19.859 -5.645 -9.5 1 75.69 306 LYS B C 1
ATOM 5002 O O . LYS B 1 306 ? 20.547 -4.637 -9.688 1 75.69 306 LYS B O 1
ATOM 5007 N N . HIS B 1 307 ? 18.953 -6.055 -10.391 1 78.56 307 HIS B N 1
ATOM 5008 C CA . HIS B 1 307 ? 19.328 -5.695 -11.758 1 78.56 307 HIS B CA 1
ATOM 5009 C C . HIS B 1 307 ? 18.156 -5.102 -12.516 1 78.56 307 HIS B C 1
ATOM 5011 O O . HIS B 1 307 ? 18.312 -4.637 -13.648 1 78.56 307 HIS B O 1
ATOM 5017 N N . ILE B 1 308 ? 16.969 -5.148 -12.016 1 91.19 308 ILE B N 1
ATOM 5018 C CA . ILE B 1 308 ? 15.82 -4.66 -12.758 1 91.19 308 ILE B CA 1
ATOM 5019 C C . ILE B 1 308 ? 15.266 -3.408 -12.086 1 91.19 308 ILE B C 1
ATOM 5021 O O . ILE B 1 308 ? 15.07 -3.383 -10.867 1 91.19 308 ILE B O 1
ATOM 5025 N N . GLU B 1 309 ? 15.133 -2.402 -12.93 1 94.06 309 GLU B N 1
ATOM 5026 C CA . GLU B 1 309 ? 14.523 -1.171 -12.438 1 94.06 309 GLU B CA 1
ATOM 5027 C C . GLU B 1 309 ? 13.367 -0.737 -13.328 1 94.06 309 GLU B C 1
ATOM 5029 O O . GLU B 1 309 ? 13.453 -0.82 -14.555 1 94.06 309 GLU B O 1
ATOM 5034 N N . ALA B 1 310 ? 12.305 -0.399 -12.703 1 95.5 310 ALA B N 1
ATOM 5035 C CA . ALA B 1 310 ? 11.148 0.168 -13.398 1 95.5 310 ALA B CA 1
ATOM 5036 C C . ALA B 1 310 ? 10.812 1.557 -12.859 1 95.5 310 ALA B C 1
ATOM 5038 O O . ALA B 1 310 ? 10.594 1.728 -11.656 1 95.5 310 ALA B O 1
ATOM 5039 N N . LYS B 1 311 ? 10.781 2.52 -13.734 1 95.5 311 LYS B N 1
ATOM 5040 C CA . LYS B 1 311 ? 10.375 3.861 -13.328 1 95.5 311 LYS B CA 1
ATOM 5041 C C . LYS B 1 311 ? 8.867 3.922 -13.07 1 95.5 311 LYS B C 1
ATOM 5043 O O . LYS B 1 311 ? 8.086 3.33 -13.812 1 95.5 311 LYS B O 1
ATOM 5048 N N . PHE B 1 312 ? 8.5 4.605 -12.023 1 96.62 312 PHE B N 1
ATOM 5049 C CA . PHE B 1 312 ? 7.074 4.84 -11.805 1 96.62 312 PHE B CA 1
ATOM 5050 C C . PHE B 1 312 ? 6.516 5.793 -12.859 1 96.62 312 PHE B C 1
ATOM 5052 O O . PHE B 1 312 ? 7.172 6.77 -13.227 1 96.62 312 PHE B O 1
ATOM 5059 N N . LEU B 1 313 ? 5.312 5.539 -13.234 1 94.25 313 LEU B N 1
ATOM 5060 C CA . LEU B 1 313 ? 4.676 6.293 -14.305 1 94.25 313 LEU B CA 1
ATOM 5061 C C . LEU B 1 313 ? 4.203 7.652 -13.805 1 94.25 313 LEU B C 1
ATOM 5063 O O . LEU B 1 313 ? 3.746 7.777 -12.672 1 94.25 313 LEU B O 1
ATOM 5067 N N . SER B 1 314 ? 4.266 8.562 -14.719 1 87.94 314 SER B N 1
ATOM 5068 C CA . SER B 1 314 ? 3.629 9.852 -14.461 1 87.94 314 SER B CA 1
ATOM 5069 C C . SER B 1 314 ? 2.125 9.781 -14.703 1 87.94 314 SER B C 1
ATOM 5071 O O . SER B 1 314 ? 1.628 8.812 -15.289 1 87.94 314 SER B O 1
ATOM 5073 N N . GLU B 1 315 ? 1.459 10.734 -14.25 1 81.12 315 GLU B N 1
ATOM 5074 C CA . GLU B 1 315 ? 0.008 10.781 -14.398 1 81.12 315 GLU B CA 1
ATOM 5075 C C . GLU B 1 315 ? -0.398 10.703 -15.867 1 81.12 315 GLU B C 1
ATOM 5077 O O . GLU B 1 315 ? -1.412 10.094 -16.203 1 81.12 315 GLU B O 1
ATOM 5082 N N . SER B 1 316 ? 0.38 11.289 -16.656 1 80.06 316 SER B N 1
ATOM 5083 C CA . SER B 1 316 ? 0.078 11.328 -18.094 1 80.06 316 SER B CA 1
ATOM 5084 C C . SER B 1 316 ? 0.271 9.961 -18.734 1 80.06 316 SER B C 1
ATOM 5086 O O . SER B 1 316 ? -0.304 9.68 -19.781 1 80.06 316 SER B O 1
ATOM 5088 N N . GLU B 1 317 ? 0.998 9.102 -18.125 1 85 317 GLU B N 1
ATOM 5089 C CA . GLU B 1 317 ? 1.334 7.801 -18.688 1 85 317 GLU B CA 1
ATOM 5090 C C . GLU B 1 317 ? 0.342 6.73 -18.234 1 85 317 GLU B C 1
ATOM 5092 O O . GLU B 1 317 ? 0.317 5.629 -18.781 1 85 317 GLU B O 1
ATOM 5097 N N . ILE B 1 318 ? -0.41 7.105 -17.25 1 81.44 318 ILE B N 1
ATOM 5098 C CA . ILE B 1 318 ? -1.356 6.137 -16.703 1 81.44 318 ILE B CA 1
ATOM 5099 C C . ILE B 1 318 ? -2.631 6.133 -17.547 1 81.44 318 ILE B C 1
ATOM 5101 O O . ILE B 1 318 ? -3.234 7.184 -17.781 1 81.44 318 ILE B O 1
ATOM 5105 N N . PRO B 1 319 ? -2.9 4.852 -17.984 1 70.38 319 PRO B N 1
ATOM 5106 C CA . PRO B 1 319 ? -4.129 4.801 -18.781 1 70.38 319 PRO B CA 1
ATOM 5107 C C . PRO B 1 319 ? -5.363 5.227 -17.984 1 70.38 319 PRO B C 1
ATOM 5109 O O . PRO B 1 319 ? -5.445 4.973 -16.781 1 70.38 319 PRO B O 1
ATOM 5112 N N . ARG B 1 320 ? -6.215 5.977 -18.562 1 57.94 320 ARG B N 1
ATOM 5113 C CA . ARG B 1 320 ? -7.41 6.551 -17.953 1 57.94 320 ARG B CA 1
ATOM 5114 C C . ARG B 1 320 ? -8.258 5.469 -17.297 1 57.94 320 ARG B C 1
ATOM 5116 O O . ARG B 1 320 ? -8.891 5.711 -16.266 1 57.94 320 ARG B O 1
ATOM 5123 N N . LYS B 1 321 ? -8.375 4.277 -17.922 1 49.81 321 LYS B N 1
ATOM 5124 C CA . LYS B 1 321 ? -9.211 3.215 -17.375 1 49.81 321 LYS B CA 1
ATOM 5125 C C . LYS B 1 321 ? -8.695 2.75 -16.016 1 49.81 321 LYS B C 1
ATOM 5127 O O . LYS B 1 321 ? -9.453 2.221 -15.211 1 49.81 321 LYS B O 1
ATOM 5132 N N . SER B 1 322 ? -7.465 2.75 -15.836 1 44.88 322 SER B N 1
ATOM 5133 C CA . SER B 1 322 ? -6.824 2.205 -14.641 1 44.88 322 SER B CA 1
ATOM 5134 C C . SER B 1 322 ? -7.012 3.123 -13.438 1 44.88 322 SER B C 1
ATOM 5136 O O . SER B 1 322 ? -6.695 2.748 -12.312 1 44.88 322 SER B O 1
ATOM 5138 N N . LEU B 1 323 ? -7.363 4.316 -13.664 1 43.12 323 LEU B N 1
ATOM 5139 C CA . LEU B 1 323 ? -7.32 5.324 -12.609 1 43.12 323 LEU B CA 1
ATOM 5140 C C . LEU B 1 323 ? -8.523 5.195 -11.688 1 43.12 323 LEU B C 1
ATOM 5142 O O . LEU B 1 323 ? -8.742 6.043 -10.82 1 43.12 323 LEU B O 1
ATOM 5146 N N . GLY B 1 324 ? -9.359 4.164 -11.969 1 40.16 324 GLY B N 1
ATOM 5147 C CA . GLY B 1 324 ? -10.484 4.109 -11.055 1 40.16 324 GLY B CA 1
ATOM 5148 C C . GLY B 1 324 ? -10.094 3.67 -9.656 1 40.16 324 GLY B C 1
ATOM 5149 O O . GLY B 1 324 ? -10.938 3.234 -8.875 1 40.16 324 GLY B O 1
ATOM 5150 N N . GLY B 1 325 ? -8.938 3.354 -9.547 1 36.31 325 GLY B N 1
ATOM 5151 C CA . GLY B 1 325 ? -8.586 2.682 -8.312 1 36.31 325 GLY B CA 1
ATOM 5152 C C . GLY B 1 325 ? -9.086 3.406 -7.074 1 36.31 325 GLY B C 1
ATOM 5153 O O . GLY B 1 325 ? -9.492 4.566 -7.152 1 36.31 325 GLY B O 1
ATOM 5154 N N . ASN B 1 326 ? -9.297 2.568 -6.066 1 37.44 326 ASN B N 1
ATOM 5155 C CA . ASN B 1 326 ? -9.719 2.725 -4.68 1 37.44 326 ASN B CA 1
ATOM 5156 C C . ASN B 1 326 ? -8.961 3.855 -3.988 1 37.44 326 ASN B C 1
ATOM 5158 O O . ASN B 1 326 ? -7.984 3.611 -3.275 1 37.44 326 ASN B O 1
ATOM 5162 N N . LEU B 1 327 ? -8.531 4.652 -4.766 1 35.88 327 LEU B N 1
ATOM 5163 C CA . LEU B 1 327 ? -7.809 5.766 -4.168 1 35.88 327 LEU B CA 1
ATOM 5164 C C . LEU B 1 327 ? -8.617 6.398 -3.039 1 35.88 327 LEU B C 1
ATOM 5166 O O . LEU B 1 327 ? -9.82 6.621 -3.182 1 35.88 327 LEU B O 1
ATOM 5170 N N . PHE B 1 328 ? -8.242 5.945 -1.905 1 35.06 328 PHE B N 1
ATOM 5171 C CA . PHE B 1 328 ? -8.766 6.855 -0.891 1 35.06 328 PHE B CA 1
ATOM 5172 C C . PHE B 1 328 ? -8.828 8.281 -1.424 1 35.06 328 PHE B C 1
ATOM 5174 O O . PHE B 1 328 ? -7.828 9 -1.404 1 35.06 328 PHE B O 1
ATOM 5181 N N . GLN B 1 329 ? -9.562 8.32 -2.57 1 35.19 329 GLN B N 1
ATOM 5182 C CA . GLN B 1 329 ? -9.859 9.672 -3.027 1 35.19 329 GLN B CA 1
ATOM 5183 C C . GLN B 1 329 ? -11.102 10.227 -2.332 1 35.19 329 GLN B C 1
ATOM 5185 O O . GLN B 1 329 ? -12.039 9.484 -2.033 1 35.19 329 GLN B O 1
ATOM 5190 N N . ARG B 1 330 ? -10.938 11.258 -1.685 1 33.25 330 ARG B N 1
ATOM 5191 C CA . ARG B 1 330 ? -12.078 11.961 -1.111 1 33.25 330 ARG B CA 1
ATOM 5192 C C . ARG B 1 330 ? -13.156 12.203 -2.164 1 33.25 330 ARG B C 1
ATOM 5194 O O . ARG B 1 330 ? -12.883 12.766 -3.227 1 33.25 330 ARG B O 1
ATOM 5201 N N . GLU B 1 331 ? -14.117 11.18 -2.389 1 28 331 GLU B N 1
ATOM 5202 C CA . GLU B 1 331 ? -15.258 11.609 -3.195 1 28 331 GLU B CA 1
ATOM 5203 C C . GLU B 1 331 ? -16.141 12.594 -2.434 1 28 331 GLU B C 1
ATOM 5205 O O . GLU B 1 331 ? -16.391 12.414 -1.24 1 28 331 GLU B O 1
ATOM 5210 N N . LYS B 1 332 ? -16.547 13.719 -3.133 1 28.41 332 LYS B N 1
ATOM 5211 C CA . LYS B 1 332 ? -17.609 14.641 -2.746 1 28.41 332 LYS B CA 1
ATOM 5212 C C . LYS B 1 332 ? -18.969 13.945 -2.744 1 28.41 332 LYS B C 1
ATOM 5214 O O . LYS B 1 332 ? -19.25 13.141 -3.633 1 28.41 332 LYS B O 1
#

Sequence (664 aa):
MQLTISLDDNNDIISVDVPESLTLEDFKAYLQAETGIEPTDQVLRFNGSELVANKPLNELQINDNDLLQLSKKRPQRQQQQHPTQPSNPIDERIEMIRQQILSDQGAADQVRQTQPSLYEALNDAGRFRSLMMEQVSEQQNQSAANQTEMMRLQQDPDNPENQARILELIRQEAVEENMKLAWDISPESFTSVSMLYIKLKINGVDQVAMVDSGAAMTTISPSIAEEVGLTRLIDTRFQGQAVGVGTQNIGGKIHSAPIEIGDSKIELPCSFYVVDTSVGILFGLDMLRRHRCTIDLERDVLVIGKHIEAKFLSESEIPRKSLGGNLFQREKMQLTISLDDNNDIISVDVPESLTLEDFKAYLQAETGIEPTDQVLRFNGSELVANKPLNELQINDNDLLQLSKKRPQRQQQQHPTQPSNPIDERIEMIRQQILSDQGAADQVRQTQPSLYEALNDAGRFRSLMMEQVSEQQNQSAANQTEMMRLQQDPDNPENQARILELIRQEAVEENMKLAWDISPESFTSVSMLYIKLKINGVDQVAMVDSGAAMTTISPSIAEEVGLTRLIDTRFQGQAVGVGTQNIGGKIHSAPIEIGDSKIELPCSFYVVDTSVGILFGLDMLRRHRCTIDLERDVLVIGKHIEAKFLSESEIPRKSLGGNLFQREK

Solvent-accessible surface area (backbone atoms only — not comparable to full-atom values): 34610 Å² total; per-residue (Å²): 67,43,33,35,34,36,31,66,85,77,68,42,76,47,77,45,79,44,66,51,74,42,30,41,63,58,46,35,53,54,44,21,76,74,72,68,48,53,52,91,32,52,45,42,26,50,91,87,36,72,66,76,71,76,42,29,35,51,79,71,71,51,53,70,69,37,65,34,39,39,35,75,65,75,80,76,77,77,66,90,61,67,88,65,72,82,74,49,72,63,50,55,52,46,50,50,48,41,52,49,30,72,74,26,67,34,22,36,48,45,32,39,68,75,32,45,73,51,38,73,19,56,88,33,68,67,55,30,47,53,50,50,50,47,47,51,49,46,48,51,47,48,51,51,50,48,50,53,48,48,56,58,36,57,74,47,58,84,39,68,67,37,44,54,51,48,51,50,52,53,34,50,50,48,26,52,51,33,43,50,49,21,52,71,77,42,54,67,78,56,39,56,60,82,65,45,30,36,51,30,27,35,79,84,40,81,46,58,30,35,46,17,47,50,31,42,55,22,31,30,12,62,69,54,32,50,75,46,69,44,57,64,35,50,32,57,86,54,44,49,30,33,25,37,84,27,77,43,60,28,63,10,31,31,49,53,42,58,29,23,50,44,89,43,91,54,73,41,83,41,53,29,34,31,29,82,53,49,37,42,23,38,43,9,30,42,55,37,50,73,47,28,22,26,46,29,45,71,77,43,30,40,32,40,58,92,80,43,64,28,60,50,48,51,79,87,69,49,58,75,77,42,66,56,37,41,38,48,38,71,57,132,66,42,34,34,35,37,31,65,85,76,69,44,74,47,77,45,80,44,65,51,74,41,31,41,63,57,46,36,51,53,44,22,77,75,71,68,48,53,53,90,32,51,46,44,25,50,93,86,35,72,68,75,72,77,43,28,34,50,79,70,71,51,52,72,70,36,65,33,39,38,36,74,66,74,79,78,79,77,66,90,61,68,88,67,72,81,75,50,73,63,50,56,53,46,50,52,50,43,52,50,29,72,71,26,68,32,24,34,48,44,33,38,70,75,32,46,74,51,39,72,18,57,90,34,67,67,57,30,45,53,49,50,48,47,46,51,49,46,49,50,49,47,51,51,49,49,50,54,48,48,55,59,38,57,73,46,59,86,39,69,67,37,42,53,50,50,50,49,53,52,33,51,50,47,26,53,51,32,42,52,49,23,51,71,78,41,54,68,77,56,39,57,60,82,67,45,31,35,52,30,28,34,79,84,40,82,45,60,30,36,46,17,47,52,31,42,54,23,31,30,12,61,68,55,32,51,76,47,69,43,57,64,36,48,32,58,86,54,44,48,29,33,25,35,85,29,77,43,60,28,64,11,31,32,48,52,42,62,31,24,51,44,88,43,92,53,72,42,82,40,52,30,36,30,29,81,54,48,37,43,22,38,44,7,30,42,54,36,52,72,47,28,22,26,46,30,44,71,77,43,29,39,31,41,57,92,80,42,66,29,58,49,48,50,79,86,68,49,59,76,76,41,65,56,37,42,39,50,38,70,58,133

pLDDT: mean 81.94, std 15.95, range [28.0, 98.31]